Protein AF-A0A2V5PEU0-F1 (afdb_monomer)

Sequence (460 aa):
PSVRALIGGGDAVGANSGTLTINGNLTTGSSTVTYSCFFGTITNTDNLTKDGTSAMALRGQGIFSGFNVTVTAGTLSVGAAAQSLPTATVLSVGTGGLFQLDANSQTVGSLSGSGGINLGGGTLTIDQTAATTFSGVIQNSELAGSSTSSGHGLRGYYYDNEDFTNLKAVRDDATVNFSDLTSASQLPAAVYPNTNQLTIRWLGQVLSTATGTYTFSTRCDDGQRLWVNGTLLVDDWNTHGATTKSGAIALAANTRYDIVMEYFNQTGPCSAQLLWTPPGDSSVIVPSDHLFLPGPGALVKAGAGTLTLTNANTYSGSTTVSGGTLEVQSDGGLGGGNAAVADGATLTLDSGATNGYMSTAADLLLSGTSPLVNLNFTGTENIHGLSYNGGTTYQAAGTYGATGSGATHQDSRFSGTGILNVTAGPSSVALVSSGTPAVYGTTVTFTATVTGAAPTPRAH

Solvent-accessible surface area (backbone atoms only — not comparable to full-atom values): 21640 Å² total; per-residue (Å²): 85,80,44,47,50,51,67,48,65,55,80,46,80,37,60,74,76,27,53,40,33,33,28,13,40,39,77,46,100,82,77,51,58,44,50,11,40,26,47,31,38,39,42,48,20,37,29,42,33,36,32,46,74,37,18,27,39,43,41,24,72,76,21,61,65,39,51,34,40,35,28,52,18,15,34,47,32,34,30,32,33,63,43,29,54,55,53,64,23,34,36,35,25,29,68,59,6,31,45,28,26,52,32,21,39,39,43,22,26,28,57,32,39,39,12,38,35,29,25,40,16,6,35,45,33,33,46,18,69,57,75,36,51,28,54,25,37,46,21,42,49,98,51,88,88,49,80,46,58,70,55,65,4,30,37,33,42,34,17,68,27,58,40,71,43,72,80,49,48,61,47,81,32,50,50,57,72,39,84,44,53,77,37,74,89,70,41,60,72,74,51,49,78,57,82,34,22,28,18,38,41,34,28,25,30,38,52,38,78,55,66,38,55,31,36,40,31,41,37,19,11,18,18,35,36,32,23,50,66,35,42,78,40,34,85,44,87,50,89,48,70,79,42,77,47,62,26,72,49,78,44,57,46,77,36,75,33,44,33,31,40,40,37,32,24,69,62,78,75,31,27,41,32,40,31,32,23,51,64,96,59,66,77,41,66,50,53,31,91,34,23,26,31,39,29,29,17,33,43,33,36,47,18,68,15,36,44,34,32,54,30,47,26,67,20,49,23,40,29,34,30,60,19,24,33,42,33,28,39,15,37,24,34,48,12,49,16,35,41,34,31,26,50,70,7,32,42,34,43,29,72,35,90,71,39,40,36,49,26,61,84,14,34,42,22,28,19,68,91,53,25,37,38,33,27,50,38,82,59,59,27,57,31,20,34,39,18,63,54,60,64,79,50,53,42,70,50,47,37,33,19,11,68,91,50,92,37,82,41,59,37,84,47,28,36,62,72,18,32,41,35,28,70,37,51,51,63,49,73,50,76,45,66,77,68,81,82,90,53,92,89,60,89,75,52,73,50,74,48,80,49,63,82,74,81,79,79,78,84,127

Nearest PDB structures (foldseek):
  6qe7-assembly3_C  TM=9.505E-01  e=9.123E-11  Acetivibrio thermocellus
  6qe7-assembly1_A  TM=9.516E-01  e=1.322E-10  Acetivibrio thermocellus
  6qdi-assembly1_A  TM=9.178E-01  e=3.446E-11  Acetivibrio clariflavus
  6qe7-assembly2_B  TM=9.126E-01  e=1.262E-10  Acetivibrio thermocellus
  5j6y-assembly1_A  TM=7.825E-01  e=9.123E-08  Marinomonas primoryensis

Secondary structure (DSSP, 8-state):
-EES---BSSEEEEEEEEEEEE-SEEE-TTS-EEEEEE-SEEEEEEEEEE-SSSEEEE-SSS-B--SEEEEEEEEEE-TTSTTSS-TT-EEEEEEEEEEE-TT--EEESEEEESSEEE-TT-EEEE--SS-EEE-SEEES-SSTT-----SBSEEEEEESSSSS-SEEEEEEESS-EES-TTSTTTS-GGGPSP-S-EEEEEEEEEE--SSEEEEEEEEEES-EEEEETTEEEEEE-S--SSEEEEEEEEE-TT-EEEEEEEEEE-SS--EEEEEEE-TTS--EEPPGGGEE---S-EEEE-SSSEEEE-S-----S-EEE-SSEEEE-STTTT-SS-EEE-TT-EEEEE--SSS--S-TT--EEE-SS--EEEEESSSEEEES-EESSTTSSBPPSEEEE-TTSS-SEE-TTEEES-EEEE-----EEEEEES----STTPPPPEEEEEE-PPPPPPP-

Foldseek 3Di:
DEDAAAAEEDEDEDDQAEEYEYAQWDQDPVRDIDGHAYAYAYPRYAEYEHHHAFAHEHQHAPRDPHAEYEDQAHEYEYALEAASDPLNHAYEYEQRYEYEHLLYEHHYQAYEYAHEYAQLLYEYEHAHAAEYEHNYAYANDPDPPADQDKDWAWWKFKALAAGPPHTQHIDGDLFQWFQFLCDPVRDDPSCPNRPQKMKMKTWFKFAAAAFFKKKKKKWWQAFKWKRKQSDTFDGGSDHDGGDMGIGIDTDHHGDIIIMMMMDIGRHDTTGIFIWMAHVPGDIDGRGRNRTIYSHQYEYEYAHQYEYEYQEAYAGQAEYEFNHHEYEYQEANSGHNEAYEFEAHGEYEYHNYPVQRNYHLAYEYFADDDAAAYEDADAEEYHHAWYYNHRPPWTAAFFKEADVVEPGPHHDPSHHHHYIYGHHFHTKDWDWDWPDDDPDPPDDIDTDTDIDGDDPDDPDD

Radius of gyration: 23.93 Å; Cα contacts (8 Å, |Δi|>4): 1520; chains: 1; bounding box: 67×51×65 Å

Structure (mmCIF, N/CA/C/O backbone):
data_AF-A0A2V5PEU0-F1
#
_entry.id   AF-A0A2V5PEU0-F1
#
loop_
_atom_site.group_PDB
_atom_site.id
_atom_site.type_symbol
_atom_site.label_atom_id
_atom_site.label_alt_id
_atom_site.label_comp_id
_atom_site.label_asym_id
_atom_site.label_entity_id
_atom_site.label_seq_id
_atom_site.pdbx_PDB_ins_code
_atom_site.Cartn_x
_atom_site.Cartn_y
_atom_site.Cartn_z
_atom_site.occupancy
_atom_site.B_iso_or_equiv
_atom_site.auth_seq_id
_atom_site.auth_comp_id
_atom_site.auth_asym_id
_atom_site.auth_atom_id
_atom_site.pdbx_PDB_model_num
ATOM 1 N N . PRO A 1 1 ? 26.902 -13.155 7.469 1.00 77.44 1 PRO A N 1
ATOM 2 C CA . PRO A 1 1 ? 27.877 -12.399 6.642 1.00 77.44 1 PRO A CA 1
ATOM 3 C C . PRO A 1 1 ? 27.308 -11.012 6.370 1.00 77.44 1 PRO A C 1
ATOM 5 O O . PRO A 1 1 ? 26.092 -10.897 6.274 1.00 77.44 1 PRO A O 1
ATOM 8 N N . SER A 1 2 ? 28.158 -9.991 6.267 1.00 84.88 2 SER A N 1
ATOM 9 C CA . SER A 1 2 ? 27.737 -8.653 5.840 1.00 84.88 2 SER A CA 1
ATOM 10 C C . SER A 1 2 ? 28.215 -8.421 4.411 1.00 84.88 2 SER A C 1
ATOM 12 O O . SER A 1 2 ? 29.389 -8.643 4.107 1.00 84.88 2 SER A O 1
ATOM 14 N N . VAL A 1 3 ? 27.299 -8.027 3.532 1.00 86.25 3 VAL A N 1
ATOM 15 C CA . VAL A 1 3 ? 27.581 -7.664 2.142 1.00 86.25 3 VAL A CA 1
ATOM 16 C C . VAL A 1 3 ? 27.045 -6.264 1.860 1.00 86.25 3 VAL A C 1
ATOM 18 O O . VAL A 1 3 ? 26.092 -5.801 2.483 1.00 86.25 3 VAL A O 1
ATOM 21 N N . ARG A 1 4 ? 27.667 -5.568 0.907 1.00 86.62 4 ARG A N 1
ATOM 22 C CA . ARG A 1 4 ? 27.263 -4.202 0.541 1.00 86.62 4 ARG A CA 1
ATOM 23 C C . ARG A 1 4 ? 25.919 -4.193 -0.192 1.00 86.62 4 ARG A C 1
ATOM 25 O O . ARG A 1 4 ? 24.994 -3.500 0.217 1.00 86.62 4 ARG A O 1
ATOM 32 N N . ALA A 1 5 ? 25.796 -5.034 -1.214 1.00 87.56 5 ALA A N 1
ATOM 33 C CA . ALA A 1 5 ? 24.597 -5.150 -2.029 1.00 87.56 5 ALA A CA 1
ATOM 34 C C . ALA A 1 5 ? 24.397 -6.580 -2.532 1.00 87.56 5 ALA A C 1
ATOM 36 O O . ALA A 1 5 ? 25.345 -7.363 -2.621 1.00 87.56 5 ALA A O 1
ATOM 37 N N . LEU A 1 6 ? 23.158 -6.861 -2.917 1.00 86.19 6 LEU A N 1
ATOM 38 C CA . LEU A 1 6 ? 22.741 -8.031 -3.671 1.00 86.19 6 LEU A CA 1
ATOM 39 C C . LEU A 1 6 ? 22.045 -7.545 -4.952 1.00 86.19 6 LEU A C 1
ATOM 41 O O . LEU A 1 6 ? 21.088 -6.770 -4.885 1.00 86.19 6 LEU A O 1
ATOM 45 N N . ILE A 1 7 ? 22.582 -7.913 -6.115 1.00 86.19 7 ILE A N 1
ATOM 46 C CA . ILE A 1 7 ? 22.199 -7.340 -7.413 1.00 86.19 7 ILE A CA 1
ATOM 47 C C . ILE A 1 7 ? 21.963 -8.478 -8.404 1.00 86.19 7 ILE A C 1
ATOM 49 O O . ILE A 1 7 ? 22.790 -9.382 -8.506 1.00 86.19 7 ILE A O 1
ATOM 53 N N . GLY A 1 8 ? 20.871 -8.396 -9.160 1.00 85.69 8 GLY A N 1
ATOM 54 C CA . GLY A 1 8 ? 20.573 -9.322 -10.247 1.00 85.69 8 GLY A CA 1
ATOM 55 C C . GLY A 1 8 ? 19.799 -10.568 -9.805 1.00 85.69 8 GLY A C 1
ATOM 56 O O . GLY A 1 8 ? 19.085 -10.560 -8.799 1.00 85.69 8 GLY A O 1
ATOM 57 N N . GLY A 1 9 ? 19.934 -11.638 -10.591 1.00 81.88 9 GLY A N 1
ATOM 58 C CA . GLY A 1 9 ? 19.327 -12.948 -10.337 1.00 81.88 9 GLY A CA 1
ATOM 59 C C . GLY A 1 9 ? 20.319 -13.989 -9.799 1.00 81.88 9 GLY A C 1
ATOM 60 O O . GLY A 1 9 ? 21.446 -13.661 -9.433 1.00 81.88 9 GLY A O 1
ATOM 61 N N . GLY A 1 10 ? 19.906 -15.261 -9.802 1.00 78.94 10 GLY A N 1
ATOM 62 C CA . GLY A 1 10 ? 20.721 -16.410 -9.376 1.00 78.94 10 GLY A CA 1
ATOM 63 C C . GLY A 1 10 ? 20.542 -16.807 -7.905 1.00 78.94 10 GLY A C 1
ATOM 64 O O . GLY A 1 10 ? 19.700 -16.253 -7.205 1.00 78.94 10 GLY A O 1
ATOM 65 N N . ASP A 1 11 ? 21.329 -17.778 -7.440 1.00 70.69 11 ASP A N 1
ATOM 66 C CA . ASP A 1 11 ? 21.304 -18.237 -6.048 1.00 70.69 11 ASP A CA 1
ATOM 67 C C . ASP A 1 11 ? 22.298 -17.449 -5.187 1.00 70.69 11 ASP A C 1
ATOM 69 O O . ASP A 1 11 ? 23.512 -17.481 -5.405 1.00 70.69 11 ASP A O 1
ATOM 73 N N . ALA A 1 12 ? 21.796 -16.792 -4.149 1.00 64.1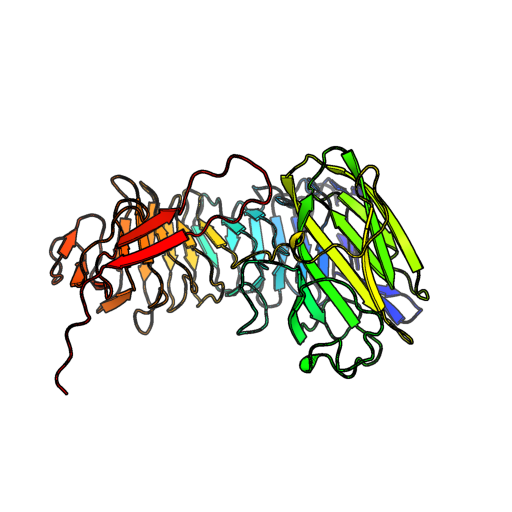2 12 ALA A N 1
ATOM 74 C CA . ALA A 1 12 ? 22.593 -16.269 -3.055 1.00 64.12 12 ALA A CA 1
ATOM 75 C C . ALA A 1 12 ? 22.567 -17.283 -1.903 1.00 64.12 12 ALA A C 1
ATOM 77 O O . ALA A 1 12 ? 21.547 -17.476 -1.240 1.00 64.12 12 ALA A O 1
ATOM 78 N N . VAL A 1 13 ? 23.693 -17.959 -1.664 1.00 59.38 13 VAL A N 1
ATOM 79 C CA . VAL A 1 13 ? 23.794 -18.927 -0.565 1.00 59.38 13 VAL A CA 1
ATOM 80 C C . VAL A 1 13 ? 24.060 -18.192 0.747 1.00 59.38 13 VAL A C 1
ATOM 82 O O . VAL A 1 13 ? 25.076 -17.516 0.917 1.00 59.38 13 VAL A O 1
ATOM 85 N N . GLY A 1 14 ? 23.126 -18.345 1.679 1.00 57.28 14 GLY A N 1
ATOM 86 C CA . GLY A 1 14 ? 23.221 -17.912 3.064 1.00 57.28 14 GLY A CA 1
ATOM 87 C C . GLY A 1 14 ? 24.311 -18.600 3.874 1.00 57.28 14 GLY A C 1
ATOM 88 O O . GLY A 1 14 ? 24.891 -19.608 3.478 1.00 57.28 14 GLY A O 1
ATOM 89 N N . ALA A 1 15 ? 24.571 -18.075 5.070 1.00 54.34 15 ALA A N 1
ATOM 90 C CA . ALA A 1 15 ? 25.604 -18.587 5.970 1.00 54.34 15 ALA A CA 1
ATOM 91 C C . ALA A 1 15 ? 25.146 -19.748 6.861 1.00 54.34 15 ALA A C 1
ATOM 93 O O . ALA A 1 15 ? 25.373 -19.699 8.065 1.00 54.34 15 ALA A O 1
ATOM 94 N N . ASN A 1 16 ? 24.534 -20.776 6.269 1.00 58.03 16 ASN A N 1
ATOM 95 C CA . ASN A 1 16 ? 24.264 -22.068 6.905 1.00 58.03 16 ASN A CA 1
ATOM 96 C C . ASN A 1 16 ? 23.699 -21.933 8.343 1.00 58.03 16 ASN A C 1
ATOM 98 O O . ASN A 1 16 ? 24.387 -22.245 9.314 1.00 58.03 16 ASN A O 1
ATOM 102 N N . SER A 1 17 ? 22.447 -21.468 8.470 1.00 63.28 17 SER A N 1
ATOM 103 C CA . SER A 1 17 ? 21.747 -21.171 9.748 1.00 63.28 17 SER A CA 1
ATOM 104 C C . SER A 1 17 ? 22.180 -19.865 10.449 1.00 63.28 17 SER A C 1
ATOM 106 O O . SER A 1 17 ? 22.308 -19.789 11.671 1.00 63.28 17 SER A O 1
ATOM 108 N N . GLY A 1 18 ? 22.480 -18.819 9.668 1.00 75.69 18 GLY A N 1
ATOM 109 C CA . GLY A 1 18 ? 22.967 -17.531 10.178 1.00 75.69 18 GLY A CA 1
ATOM 110 C C . GLY A 1 18 ? 22.256 -16.314 9.586 1.00 75.69 18 GLY A C 1
ATOM 111 O O . GLY A 1 18 ? 21.389 -16.431 8.720 1.00 75.69 18 GLY A O 1
ATOM 112 N N . THR A 1 19 ? 22.652 -15.124 10.045 1.00 85.19 19 THR A N 1
ATOM 113 C CA . THR A 1 19 ? 22.136 -13.838 9.548 1.00 85.19 19 THR A CA 1
ATOM 114 C C . THR A 1 19 ? 22.912 -13.357 8.320 1.00 85.19 19 THR A C 1
ATOM 116 O O . THR A 1 19 ? 24.142 -13.208 8.362 1.00 85.19 19 THR A O 1
ATOM 119 N N . LEU A 1 20 ? 22.198 -13.075 7.229 1.00 86.38 20 LEU A N 1
ATOM 120 C CA . LEU A 1 20 ? 22.702 -12.320 6.084 1.00 86.38 20 LEU A CA 1
ATOM 121 C C . LEU A 1 20 ? 22.363 -10.841 6.285 1.00 86.38 20 LEU A C 1
ATOM 123 O O . LEU A 1 20 ? 21.195 -10.467 6.305 1.00 86.38 20 LEU A O 1
ATOM 127 N N . THR A 1 21 ? 23.387 -10.006 6.416 1.00 88.75 21 THR A N 1
ATOM 128 C CA . THR A 1 21 ? 23.243 -8.558 6.558 1.00 88.75 21 THR A CA 1
ATOM 129 C C . THR A 1 21 ? 23.595 -7.871 5.242 1.00 88.75 21 THR A C 1
ATOM 131 O O . THR A 1 21 ? 24.645 -8.159 4.666 1.00 88.75 21 THR A O 1
ATOM 134 N N . ILE A 1 22 ? 22.737 -6.968 4.772 1.00 88.94 22 ILE A N 1
ATOM 135 C CA . ILE A 1 22 ? 22.880 -6.254 3.499 1.00 88.94 22 ILE A CA 1
ATOM 136 C C . ILE A 1 22 ? 22.691 -4.756 3.736 1.00 88.94 22 ILE A C 1
ATOM 138 O O . ILE A 1 22 ? 21.686 -4.360 4.321 1.00 88.94 22 ILE A O 1
ATOM 142 N N . ASN A 1 23 ? 23.615 -3.935 3.231 1.00 85.69 23 ASN A N 1
ATOM 143 C CA . ASN A 1 23 ? 23.556 -2.474 3.379 1.00 85.69 23 ASN A CA 1
ATOM 144 C C . ASN A 1 23 ? 22.599 -1.787 2.394 1.00 85.69 23 ASN A C 1
ATOM 146 O O . ASN A 1 23 ? 21.933 -0.802 2.710 1.00 85.69 23 ASN A O 1
ATOM 150 N N . GLY A 1 24 ? 22.485 -2.344 1.191 1.00 79.44 24 GLY A N 1
ATOM 151 C CA . GLY A 1 24 ? 21.520 -1.920 0.179 1.00 79.44 24 GLY A CA 1
ATOM 152 C C . GLY A 1 24 ? 22.119 -1.152 -0.993 1.00 79.44 24 GLY A C 1
ATOM 153 O O . GLY A 1 24 ? 21.422 -0.945 -1.980 1.00 79.44 24 GLY A O 1
ATOM 154 N N . ASN A 1 25 ? 23.403 -0.797 -0.969 1.00 80.12 25 ASN A N 1
ATOM 155 C CA . ASN A 1 25 ? 24.055 -0.224 -2.141 1.00 80.12 25 ASN A CA 1
ATOM 156 C C . ASN A 1 25 ? 25.502 -0.684 -2.318 1.00 80.12 25 ASN A C 1
ATOM 158 O O . ASN A 1 25 ? 26.179 -1.142 -1.395 1.00 80.12 25 ASN A O 1
ATOM 162 N N . LEU A 1 26 ? 25.974 -0.575 -3.556 1.00 77.69 26 LEU A N 1
ATOM 163 C CA . LEU A 1 26 ? 27.372 -0.767 -3.905 1.00 77.69 26 LEU A CA 1
ATOM 164 C C . LEU A 1 26 ? 27.882 0.500 -4.588 1.00 77.69 26 LEU A C 1
ATOM 166 O O . LEU A 1 26 ? 27.474 0.812 -5.702 1.00 77.69 26 LEU A O 1
ATOM 170 N N . THR A 1 27 ? 28.794 1.213 -3.928 1.00 68.31 27 THR A N 1
ATOM 171 C CA . THR A 1 27 ? 29.589 2.260 -4.578 1.00 68.31 27 THR A CA 1
ATOM 172 C C . THR A 1 27 ? 30.722 1.590 -5.345 1.00 68.31 27 THR A C 1
ATOM 174 O O . THR A 1 27 ? 31.602 0.969 -4.741 1.00 68.31 27 THR A O 1
ATOM 177 N N . THR A 1 28 ? 30.708 1.691 -6.670 1.00 61.09 28 THR A N 1
ATOM 178 C CA . THR A 1 28 ? 31.827 1.243 -7.507 1.00 61.09 28 THR A CA 1
ATOM 179 C C . THR A 1 28 ? 32.819 2.394 -7.718 1.00 61.09 28 THR A C 1
ATOM 181 O O . THR A 1 28 ? 32.501 3.562 -7.499 1.00 61.09 28 THR A O 1
ATOM 184 N N . GLY A 1 29 ? 34.049 2.083 -8.143 1.00 45.94 29 GLY A N 1
ATOM 185 C CA . GLY A 1 29 ? 35.115 3.077 -8.352 1.00 45.94 29 GLY A CA 1
ATOM 186 C C . GLY A 1 29 ? 34.827 4.160 -9.409 1.00 45.94 29 GLY A C 1
ATOM 187 O O . GLY A 1 29 ? 35.654 5.048 -9.583 1.00 45.94 29 GLY A O 1
ATOM 188 N N . SER A 1 30 ? 33.680 4.101 -10.097 1.00 54.69 30 SER A N 1
ATOM 189 C CA . SER A 1 30 ? 33.176 5.099 -11.053 1.00 54.69 30 SER A CA 1
ATOM 190 C C . SER A 1 30 ? 32.170 6.098 -10.455 1.00 54.69 30 SER A C 1
ATOM 192 O O . SER A 1 30 ? 31.533 6.822 -11.210 1.00 54.69 30 SER A O 1
ATOM 194 N N . SER A 1 31 ? 31.996 6.147 -9.126 1.00 52.31 31 SER A N 1
ATOM 195 C CA . SER A 1 31 ? 31.018 7.008 -8.420 1.00 52.31 31 SER A CA 1
ATOM 196 C C . SER A 1 31 ? 29.537 6.716 -8.710 1.00 52.31 31 SER A C 1
ATOM 198 O O . SER A 1 31 ? 28.666 7.382 -8.160 1.00 52.31 31 SER A O 1
ATOM 200 N N . THR A 1 32 ? 29.234 5.688 -9.503 1.00 57.56 32 THR A N 1
ATOM 201 C CA . THR A 1 32 ? 27.887 5.125 -9.664 1.00 57.56 32 THR A CA 1
ATOM 202 C C . THR A 1 32 ? 27.481 4.380 -8.393 1.00 57.56 32 THR A C 1
ATOM 204 O O . THR A 1 32 ? 28.189 3.466 -7.951 1.00 57.56 32 THR A O 1
ATOM 207 N N . VAL A 1 33 ? 26.339 4.748 -7.813 1.00 64.38 33 VAL A N 1
ATOM 208 C CA . VAL A 1 33 ? 25.709 3.997 -6.721 1.00 64.38 33 VAL A CA 1
ATOM 209 C C . VAL A 1 33 ? 24.768 2.979 -7.346 1.00 64.38 33 VAL A C 1
ATOM 211 O O . VAL A 1 33 ? 23.725 3.332 -7.884 1.00 64.38 33 VAL A O 1
ATOM 214 N N . THR A 1 34 ? 25.121 1.695 -7.291 1.00 70.88 34 THR A N 1
ATOM 215 C CA . THR A 1 34 ? 24.198 0.653 -7.745 1.00 70.88 34 THR A CA 1
ATOM 216 C C . THR A 1 34 ? 23.218 0.322 -6.628 1.00 70.88 34 THR A C 1
ATOM 218 O O . THR A 1 34 ? 23.601 -0.240 -5.597 1.00 70.88 34 THR A O 1
ATOM 221 N N . TYR A 1 35 ? 21.949 0.658 -6.861 1.00 84.81 35 TYR A N 1
ATOM 222 C CA . TYR A 1 35 ? 20.814 0.209 -6.061 1.00 84.81 35 TYR A CA 1
ATOM 223 C C . TYR A 1 35 ? 20.782 -1.323 -5.979 1.00 84.81 35 TYR A C 1
ATOM 225 O O . TYR A 1 35 ? 20.785 -2.013 -7.006 1.00 84.81 35 TYR A O 1
ATOM 233 N N . SER A 1 36 ? 20.755 -1.870 -4.761 1.00 88.50 36 SER A N 1
ATOM 234 C CA . SER A 1 36 ? 20.625 -3.312 -4.549 1.00 88.50 36 SER A CA 1
ATOM 235 C C . SER A 1 36 ? 19.226 -3.753 -4.963 1.00 88.50 36 SER A C 1
ATOM 237 O O . SER A 1 36 ? 18.265 -3.506 -4.247 1.00 88.50 36 SER A O 1
ATOM 239 N N . CYS A 1 37 ? 19.114 -4.427 -6.102 1.00 90.44 37 CYS A N 1
ATOM 240 C CA . CYS A 1 37 ? 17.868 -5.012 -6.580 1.00 90.44 37 CYS A CA 1
ATOM 241 C C . CYS A 1 37 ? 18.104 -6.482 -6.893 1.00 90.44 37 CYS A C 1
ATOM 243 O O . CYS A 1 37 ? 18.824 -6.809 -7.840 1.00 90.44 37 CYS A O 1
ATOM 245 N N . PHE A 1 38 ? 17.530 -7.354 -6.068 1.00 88.94 38 PHE A N 1
ATOM 246 C CA . PHE A 1 38 ? 17.708 -8.792 -6.179 1.00 88.94 38 PHE A CA 1
ATOM 247 C C . PHE A 1 38 ? 16.401 -9.488 -6.546 1.00 88.94 38 PHE A C 1
ATOM 249 O O . PHE A 1 38 ? 15.369 -9.304 -5.899 1.00 88.94 38 PHE A O 1
ATOM 256 N N . PHE A 1 39 ? 16.460 -10.321 -7.575 1.00 87.31 39 PHE A N 1
ATOM 257 C CA . PHE A 1 39 ? 15.341 -11.111 -8.092 1.00 87.31 39 PHE A CA 1
ATOM 258 C C . PHE A 1 39 ? 15.704 -12.595 -8.254 1.00 87.31 39 PHE A C 1
ATOM 260 O O . PHE A 1 39 ? 15.039 -13.325 -8.984 1.00 87.31 39 PHE A O 1
ATOM 267 N N . GLY A 1 40 ? 16.772 -13.033 -7.585 1.00 81.75 40 GLY A N 1
ATOM 268 C CA . GLY A 1 40 ? 17.152 -14.436 -7.455 1.00 81.75 40 GLY A CA 1
ATOM 269 C C . GLY A 1 40 ? 16.600 -15.083 -6.182 1.00 81.75 40 GLY A C 1
ATOM 270 O O . GLY A 1 40 ? 15.665 -14.573 -5.580 1.00 81.75 40 GLY A O 1
ATOM 271 N N . THR A 1 41 ? 17.208 -16.176 -5.736 1.00 78.38 41 THR A N 1
ATOM 272 C CA . THR A 1 41 ? 16.819 -17.002 -4.575 1.00 78.38 41 THR A CA 1
ATOM 273 C C . THR A 1 41 ? 17.842 -16.880 -3.436 1.00 78.38 41 THR A C 1
ATOM 275 O O . THR A 1 41 ? 19.044 -16.936 -3.676 1.00 78.38 41 THR A O 1
ATOM 278 N N . ILE A 1 42 ? 17.400 -16.720 -2.181 1.00 77.12 42 ILE A N 1
ATOM 279 C CA . ILE A 1 42 ? 18.235 -16.703 -0.960 1.00 77.12 42 ILE A CA 1
ATOM 280 C C . ILE A 1 42 ? 17.959 -17.972 -0.141 1.00 77.12 42 ILE A C 1
ATOM 282 O O . ILE A 1 42 ? 17.009 -18.074 0.635 1.00 77.12 42 ILE A O 1
ATOM 286 N N . THR A 1 43 ? 18.838 -18.957 -0.261 1.00 72.94 43 THR A N 1
ATOM 287 C CA . THR A 1 43 ? 18.719 -20.216 0.492 1.00 72.94 43 THR A CA 1
ATOM 288 C C . THR A 1 43 ? 19.609 -20.209 1.737 1.00 72.94 43 THR A C 1
ATOM 290 O O . THR A 1 43 ? 20.527 -19.397 1.856 1.00 72.94 43 THR A O 1
ATOM 293 N N . ASN A 1 44 ? 19.366 -21.122 2.684 1.00 65.69 44 ASN A N 1
ATOM 294 C CA . ASN A 1 44 ? 20.234 -21.394 3.844 1.00 65.69 44 ASN A CA 1
ATOM 295 C C . ASN A 1 44 ? 20.518 -20.180 4.758 1.00 65.69 44 ASN A C 1
ATOM 297 O O . ASN A 1 44 ? 21.602 -20.062 5.337 1.00 65.69 44 ASN A O 1
ATOM 301 N N . THR A 1 45 ? 19.555 -19.267 4.881 1.00 65.50 45 THR A N 1
ATOM 302 C CA . THR A 1 45 ? 19.611 -18.094 5.767 1.00 65.50 45 THR A CA 1
ATOM 303 C C . THR A 1 45 ? 18.416 -18.132 6.702 1.00 65.50 45 THR A C 1
ATOM 305 O O . THR A 1 45 ? 17.304 -18.240 6.204 1.00 65.50 45 THR A O 1
ATOM 308 N N . ASP A 1 46 ? 18.626 -17.965 8.009 1.00 74.88 46 ASP A N 1
ATOM 309 C CA . ASP A 1 46 ? 17.521 -17.891 8.979 1.00 74.88 46 ASP A CA 1
ATOM 310 C C . ASP A 1 46 ? 17.003 -16.459 9.139 1.00 74.88 46 ASP A C 1
ATOM 312 O O . ASP A 1 46 ? 15.817 -16.239 9.385 1.00 74.88 46 ASP A O 1
ATOM 316 N N . ASN A 1 47 ? 17.902 -15.480 8.978 1.00 85.19 47 ASN A N 1
ATOM 317 C CA . ASN A 1 47 ? 17.612 -14.068 9.189 1.00 85.19 47 ASN A CA 1
ATOM 318 C C . ASN A 1 47 ? 18.174 -13.208 8.055 1.00 85.19 47 ASN A C 1
ATOM 320 O O . ASN A 1 47 ? 19.367 -13.282 7.747 1.00 85.19 47 ASN A O 1
ATOM 324 N N . LEU A 1 48 ? 17.348 -12.325 7.507 1.00 88.75 48 LEU A N 1
ATOM 325 C CA . LEU A 1 48 ? 17.798 -11.221 6.670 1.00 88.75 48 LEU A CA 1
ATOM 326 C C . LEU A 1 48 ? 17.822 -9.940 7.504 1.00 88.75 48 LEU A C 1
ATOM 328 O O . LEU A 1 48 ? 16.806 -9.560 8.080 1.00 88.75 48 LEU A O 1
ATOM 332 N N . THR A 1 49 ? 18.947 -9.234 7.505 1.00 91.38 49 THR A N 1
ATOM 333 C CA . THR A 1 49 ? 19.039 -7.883 8.062 1.00 91.38 49 THR A CA 1
ATOM 334 C C . THR A 1 49 ? 19.340 -6.889 6.950 1.00 91.38 49 THR A C 1
ATOM 336 O O . THR A 1 49 ? 20.412 -6.934 6.353 1.00 91.38 49 THR A O 1
ATOM 339 N N . LYS A 1 50 ? 18.426 -5.952 6.703 1.00 92.88 50 LYS A N 1
ATOM 340 C CA . LYS A 1 50 ? 18.696 -4.736 5.936 1.00 92.88 50 LYS A CA 1
ATOM 341 C C . LYS A 1 50 ? 19.262 -3.681 6.892 1.00 92.88 50 LYS A C 1
ATOM 343 O O . LYS A 1 50 ? 18.538 -3.153 7.737 1.00 92.88 50 LYS A O 1
ATOM 348 N N . ASP A 1 51 ? 20.560 -3.409 6.788 1.00 89.88 51 ASP A N 1
ATOM 349 C CA . ASP A 1 51 ? 21.238 -2.304 7.479 1.00 89.88 51 ASP A CA 1
ATOM 350 C C . ASP A 1 51 ? 21.574 -1.174 6.496 1.00 89.88 51 ASP A C 1
ATOM 352 O O . ASP A 1 51 ? 21.211 -1.258 5.329 1.00 89.88 51 ASP A O 1
ATOM 356 N N . GLY A 1 52 ? 22.206 -0.091 6.954 1.00 90.00 52 GLY A N 1
ATOM 357 C CA . GLY A 1 52 ? 22.567 1.040 6.088 1.00 90.00 52 GLY A CA 1
ATOM 358 C C . GLY A 1 52 ? 21.389 1.909 5.643 1.00 90.00 52 GLY A C 1
ATOM 359 O O . GLY A 1 52 ? 20.236 1.499 5.671 1.00 90.00 52 GLY A O 1
ATOM 360 N N . THR A 1 53 ? 21.666 3.145 5.237 1.00 91.19 53 THR A N 1
ATOM 361 C CA . THR A 1 53 ? 20.624 4.143 4.931 1.00 91.19 53 THR A CA 1
ATOM 362 C C . THR A 1 53 ? 20.056 4.042 3.516 1.00 91.19 53 THR A C 1
ATOM 364 O O . THR A 1 53 ? 19.056 4.687 3.224 1.00 91.19 53 THR A O 1
ATOM 367 N N . SER A 1 54 ? 20.666 3.247 2.635 1.00 90.38 54 SER A N 1
ATOM 368 C CA . SER A 1 54 ? 20.230 3.112 1.240 1.00 90.38 54 SER A CA 1
ATOM 369 C C . SER A 1 54 ? 18.967 2.273 1.088 1.00 90.38 54 SER A C 1
ATOM 371 O O . SER A 1 54 ? 18.600 1.507 1.982 1.00 90.38 54 SER A O 1
ATOM 373 N N . ALA A 1 55 ? 18.302 2.387 -0.058 1.00 92.00 55 ALA A N 1
ATOM 374 C CA . ALA A 1 55 ? 17.201 1.502 -0.407 1.00 92.00 55 ALA A CA 1
ATOM 375 C C . ALA A 1 55 ? 17.718 0.167 -0.976 1.00 92.00 55 ALA A C 1
ATOM 377 O O . ALA A 1 55 ? 18.772 0.104 -1.600 1.00 92.00 55 ALA A O 1
ATOM 378 N N . MET A 1 56 ? 16.944 -0.901 -0.792 1.00 92.44 56 MET A N 1
ATOM 379 C CA . MET A 1 56 ? 17.142 -2.226 -1.379 1.00 92.44 56 MET A CA 1
ATOM 380 C C . MET A 1 56 ? 15.800 -2.778 -1.869 1.00 92.44 56 MET A C 1
ATOM 382 O O . MET A 1 56 ? 14.781 -2.609 -1.203 1.00 92.44 56 MET A O 1
ATOM 386 N N . ALA A 1 57 ? 15.813 -3.473 -3.000 1.00 92.56 57 ALA A N 1
ATOM 387 C CA . ALA A 1 57 ? 14.703 -4.219 -3.572 1.00 92.56 57 ALA A CA 1
ATOM 388 C C . ALA A 1 57 ? 14.917 -5.727 -3.448 1.00 92.56 57 ALA A C 1
ATOM 390 O O . ALA A 1 57 ? 15.969 -6.256 -3.817 1.00 92.56 57 ALA A O 1
ATOM 391 N N . LEU A 1 58 ? 13.857 -6.420 -3.049 1.00 90.00 58 LEU A N 1
ATOM 392 C CA . LEU A 1 58 ? 13.662 -7.848 -3.269 1.00 90.00 58 LEU A CA 1
ATOM 393 C C . LEU A 1 58 ? 12.472 -8.008 -4.217 1.00 90.00 58 LEU A C 1
ATOM 395 O O . LEU A 1 58 ? 11.409 -7.431 -3.985 1.00 90.00 58 LEU A O 1
ATOM 399 N N . ARG A 1 59 ? 12.665 -8.710 -5.331 1.00 88.38 59 ARG A N 1
ATOM 400 C CA . ARG A 1 59 ? 11.710 -8.712 -6.456 1.00 88.38 59 ARG A CA 1
ATOM 401 C C . ARG A 1 59 ? 11.350 -10.099 -6.978 1.00 88.38 59 ARG A C 1
ATOM 403 O O . ARG A 1 59 ? 10.405 -10.217 -7.744 1.00 88.38 59 ARG A O 1
ATOM 410 N N . GLY A 1 60 ? 12.092 -11.138 -6.612 1.00 76.94 60 GLY A N 1
ATOM 411 C CA . GLY A 1 60 ? 11.730 -12.516 -6.959 1.00 76.94 60 GLY A CA 1
ATOM 412 C C . GLY A 1 60 ? 10.741 -13.105 -5.951 1.00 76.94 60 GLY A C 1
ATOM 413 O O . GLY A 1 60 ? 10.603 -12.614 -4.831 1.00 76.94 60 GLY A O 1
ATOM 414 N N . GLN A 1 61 ? 10.051 -14.167 -6.359 1.00 68.19 61 GLN A N 1
ATOM 415 C CA . GLN A 1 61 ? 9.105 -14.898 -5.516 1.00 68.19 61 GLN A CA 1
ATOM 416 C C . GLN A 1 61 ? 9.790 -16.076 -4.812 1.00 68.19 61 GLN A C 1
ATOM 418 O O . GLN A 1 61 ? 10.657 -16.725 -5.395 1.00 68.19 61 GLN A O 1
ATOM 423 N N . GLY A 1 62 ? 9.394 -16.378 -3.570 1.00 59.75 62 GLY A N 1
ATOM 424 C CA . GLY A 1 62 ? 9.882 -17.565 -2.850 1.00 59.75 62 GLY A CA 1
ATOM 425 C C . GLY A 1 62 ? 11.360 -17.502 -2.453 1.00 59.75 62 GLY A C 1
ATOM 426 O O . GLY A 1 62 ? 12.007 -18.535 -2.302 1.00 59.75 62 GLY A O 1
ATOM 427 N N . ILE A 1 63 ? 11.899 -16.289 -2.296 1.00 61.03 63 ILE A N 1
ATOM 428 C CA . ILE A 1 63 ? 13.336 -16.045 -2.143 1.00 61.03 63 ILE A CA 1
ATOM 429 C C . ILE A 1 63 ? 13.888 -16.579 -0.823 1.00 61.03 63 ILE A C 1
ATOM 431 O O . ILE A 1 63 ? 15.078 -16.822 -0.766 1.00 61.03 63 ILE A O 1
ATOM 435 N N . PHE A 1 64 ? 13.090 -16.782 0.226 1.00 65.75 64 PHE A N 1
ATOM 436 C CA . PHE A 1 64 ? 13.625 -16.982 1.577 1.00 65.75 64 PHE A CA 1
ATOM 437 C C . PHE A 1 64 ? 13.337 -18.364 2.155 1.00 65.75 64 PHE A C 1
ATOM 439 O O . PHE A 1 64 ? 12.193 -18.808 2.187 1.00 65.75 64 PHE A O 1
ATOM 446 N N . SER A 1 65 ? 14.372 -18.980 2.732 1.00 54.62 65 SER A N 1
ATOM 447 C CA . SER A 1 65 ? 14.255 -20.125 3.644 1.00 54.62 65 SER A CA 1
ATOM 448 C C . SER A 1 65 ? 14.493 -19.742 5.120 1.00 54.62 65 SER A C 1
ATOM 450 O O . SER A 1 65 ? 15.012 -20.564 5.870 1.00 54.62 65 SER A O 1
ATOM 452 N N . GLY A 1 66 ? 14.161 -18.505 5.523 1.00 58.34 66 GLY A N 1
ATOM 453 C CA . GLY A 1 66 ? 14.454 -17.938 6.849 1.00 58.34 66 GLY A CA 1
ATOM 454 C C . GLY A 1 66 ? 13.281 -17.189 7.473 1.00 58.34 66 GLY A C 1
ATOM 455 O O . GLY A 1 66 ? 12.508 -16.541 6.767 1.00 58.34 66 GLY A O 1
ATOM 456 N N . PHE A 1 67 ? 13.146 -17.287 8.796 1.00 74.44 67 PHE A N 1
ATOM 457 C CA . PHE A 1 67 ? 11.960 -16.855 9.537 1.00 74.44 67 PHE A CA 1
ATOM 458 C C . PHE A 1 67 ? 11.961 -15.379 9.947 1.00 74.44 67 PHE A C 1
ATOM 460 O O . PHE A 1 67 ? 10.893 -14.881 10.287 1.00 74.44 67 PHE A O 1
ATOM 467 N N . ASN A 1 68 ? 13.079 -14.644 9.863 1.00 88.00 68 ASN A N 1
ATOM 468 C CA . ASN A 1 68 ? 13.131 -13.262 10.361 1.00 88.00 68 ASN A CA 1
ATOM 469 C C . ASN A 1 68 ? 13.676 -12.263 9.329 1.00 88.00 68 ASN A C 1
ATOM 471 O O . ASN A 1 68 ? 14.735 -12.472 8.734 1.00 88.00 68 ASN A O 1
ATOM 475 N N . VAL A 1 69 ? 12.994 -11.127 9.178 1.00 93.06 69 VAL A N 1
ATOM 476 C CA . VAL A 1 69 ? 13.460 -9.971 8.401 1.00 93.06 69 VAL A CA 1
ATOM 477 C C . VAL A 1 69 ? 13.560 -8.771 9.335 1.00 93.06 69 VAL A C 1
ATOM 479 O O . VAL A 1 69 ? 12.566 -8.333 9.910 1.00 93.06 69 VAL A O 1
ATOM 482 N N . THR A 1 70 ? 14.767 -8.234 9.490 1.00 95.56 70 THR A N 1
ATOM 483 C CA . THR A 1 70 ? 15.032 -7.020 10.270 1.00 95.56 70 THR A CA 1
ATOM 484 C C . THR A 1 70 ? 15.425 -5.883 9.339 1.00 95.56 70 THR A C 1
ATOM 486 O O . THR A 1 70 ? 16.415 -5.993 8.621 1.00 95.56 70 THR A O 1
ATOM 489 N N . VAL A 1 71 ? 14.699 -4.771 9.369 1.00 97.38 71 VAL A N 1
ATOM 490 C CA . VAL A 1 71 ? 15.076 -3.533 8.676 1.00 97.38 71 VAL A CA 1
ATOM 491 C C . VAL A 1 71 ? 15.560 -2.540 9.723 1.00 97.38 71 VAL A C 1
ATOM 493 O O . VAL A 1 71 ? 14.766 -1.882 10.387 1.00 97.38 71 VAL A O 1
ATOM 496 N N . THR A 1 72 ? 16.872 -2.453 9.913 1.00 96.62 72 THR A N 1
ATOM 497 C CA . THR A 1 72 ? 17.478 -1.566 10.918 1.00 96.62 72 THR A CA 1
ATOM 498 C C . THR A 1 72 ? 17.554 -0.125 10.419 1.00 96.62 72 THR A C 1
ATOM 500 O O . THR A 1 72 ? 17.370 0.808 11.202 1.00 96.62 72 THR A O 1
ATOM 503 N N . ALA A 1 73 ? 17.844 0.057 9.127 1.00 94.31 73 ALA A N 1
ATOM 504 C CA . ALA A 1 73 ? 17.957 1.359 8.482 1.00 94.31 73 ALA A CA 1
ATOM 505 C C . ALA A 1 73 ? 17.652 1.289 6.973 1.00 94.31 73 ALA A C 1
ATOM 507 O O . ALA A 1 73 ? 17.752 0.222 6.351 1.00 94.31 73 ALA A O 1
ATOM 508 N N . GLY A 1 74 ? 17.318 2.445 6.392 1.00 94.44 74 GLY A N 1
ATOM 509 C CA . GLY A 1 74 ? 17.032 2.589 4.966 1.00 94.44 74 GLY A CA 1
ATOM 510 C C . GLY A 1 74 ? 15.775 1.830 4.550 1.00 94.44 74 GLY A C 1
ATOM 511 O O . GLY A 1 74 ? 14.989 1.396 5.391 1.00 94.44 74 GLY A O 1
ATOM 512 N N . THR A 1 75 ? 15.593 1.642 3.248 1.00 95.38 75 THR A N 1
ATOM 513 C CA . THR A 1 75 ? 14.369 1.028 2.715 1.00 95.38 75 THR A CA 1
ATOM 514 C C . THR A 1 75 ? 14.605 -0.420 2.310 1.00 95.38 75 THR A C 1
ATOM 516 O O . THR A 1 75 ? 15.542 -0.710 1.569 1.00 95.38 75 THR A O 1
ATOM 519 N N . LEU A 1 76 ? 13.734 -1.330 2.740 1.00 95.25 76 LEU A N 1
ATOM 520 C CA . LEU A 1 76 ? 13.559 -2.648 2.139 1.00 95.25 76 LEU A CA 1
ATOM 521 C C . LEU A 1 76 ? 12.226 -2.673 1.393 1.00 95.25 76 LEU A C 1
ATOM 523 O O . LEU A 1 76 ? 11.165 -2.618 2.006 1.00 95.25 76 LEU A O 1
ATOM 527 N N . SER A 1 77 ? 12.288 -2.762 0.074 1.00 94.69 77 SER A N 1
ATOM 528 C CA . SER A 1 77 ? 11.140 -2.721 -0.824 1.00 94.69 77 SER A CA 1
ATOM 529 C C . SER A 1 77 ? 10.898 -4.111 -1.424 1.00 94.69 77 SER A C 1
ATOM 531 O O . SER A 1 77 ? 11.843 -4.745 -1.896 1.00 94.69 77 SER A O 1
ATOM 533 N N . VAL A 1 78 ? 9.655 -4.606 -1.403 1.00 89.56 78 VAL A N 1
ATOM 534 C CA . VAL A 1 78 ? 9.324 -6.008 -1.740 1.00 89.56 78 VAL A CA 1
ATOM 535 C C . VAL A 1 78 ? 8.220 -6.198 -2.793 1.00 89.56 78 VAL A C 1
ATOM 537 O O . VAL A 1 78 ? 7.753 -7.318 -2.973 1.00 89.56 78 VAL A O 1
ATOM 540 N N . GLY A 1 79 ? 7.787 -5.170 -3.527 1.00 75.31 79 GLY A N 1
ATOM 541 C CA . GLY A 1 79 ? 6.581 -5.289 -4.360 1.00 75.31 79 GLY A CA 1
ATOM 542 C C . GLY A 1 79 ? 6.779 -5.333 -5.867 1.00 75.31 79 GLY A C 1
ATOM 543 O O . GLY A 1 79 ? 6.403 -4.387 -6.536 1.00 75.31 79 GLY A O 1
ATOM 544 N N . ALA A 1 80 ? 7.280 -6.437 -6.426 1.00 81.75 80 ALA A N 1
ATOM 545 C CA . ALA A 1 80 ? 7.010 -6.773 -7.840 1.00 81.75 80 ALA A CA 1
ATOM 546 C C . ALA A 1 80 ? 5.841 -7.761 -8.003 1.00 81.75 80 ALA A C 1
ATOM 548 O O . ALA A 1 80 ? 5.302 -7.898 -9.102 1.00 81.75 80 ALA A O 1
ATOM 549 N N . ALA A 1 81 ? 5.475 -8.449 -6.921 1.00 86.62 81 ALA A N 1
ATOM 550 C CA . ALA A 1 81 ? 4.357 -9.372 -6.829 1.00 86.62 81 ALA A CA 1
ATOM 551 C C . ALA A 1 81 ? 3.848 -9.429 -5.385 1.00 86.62 81 ALA A C 1
ATOM 553 O O . ALA A 1 81 ? 4.536 -9.007 -4.450 1.00 86.62 81 ALA A O 1
ATOM 554 N N . ALA A 1 82 ? 2.665 -10.008 -5.200 1.00 90.50 82 ALA A N 1
ATOM 555 C CA . ALA A 1 82 ? 2.196 -10.391 -3.879 1.00 90.50 82 ALA A CA 1
ATOM 556 C C . ALA A 1 82 ? 3.075 -11.499 -3.267 1.00 90.50 82 ALA A C 1
ATOM 558 O O . ALA A 1 82 ? 3.561 -12.379 -3.975 1.00 90.50 82 ALA A O 1
ATOM 559 N N . GLN A 1 83 ? 3.211 -11.484 -1.939 1.00 90.25 83 GLN A N 1
ATOM 560 C CA . GLN A 1 83 ? 3.899 -12.514 -1.150 1.00 90.25 83 GLN A CA 1
ATOM 561 C C . GLN A 1 83 ? 5.363 -12.761 -1.548 1.00 90.25 83 GLN A C 1
ATOM 563 O O . GLN A 1 83 ? 5.846 -13.894 -1.529 1.00 90.25 83 GLN A O 1
ATOM 568 N N . SER A 1 84 ? 6.098 -11.693 -1.866 1.00 87.69 84 SER A N 1
ATOM 569 C CA . SER A 1 84 ? 7.541 -11.774 -2.132 1.00 87.69 84 SER A CA 1
ATOM 570 C C . SER A 1 84 ? 8.334 -12.335 -0.944 1.00 87.69 84 SER A C 1
ATOM 572 O O . SER A 1 84 ? 9.387 -12.949 -1.134 1.00 87.69 84 SER A O 1
ATOM 574 N N . LEU A 1 85 ? 7.834 -12.155 0.284 1.00 88.19 85 LEU A N 1
ATOM 575 C CA . LEU A 1 85 ? 8.347 -12.812 1.487 1.00 88.19 85 LEU A CA 1
ATOM 576 C C . LEU A 1 85 ? 7.442 -13.983 1.917 1.00 88.19 85 LEU A C 1
ATOM 578 O O . LEU A 1 85 ? 6.230 -13.935 1.690 1.00 88.19 85 LEU A O 1
ATOM 582 N N . PRO A 1 86 ? 7.989 -15.012 2.594 1.00 88.44 86 PRO A N 1
ATOM 583 C CA . PRO A 1 86 ? 7.187 -16.055 3.223 1.00 88.44 86 PRO A CA 1
ATOM 584 C C . PRO A 1 86 ? 6.148 -15.487 4.193 1.00 88.44 86 PRO A C 1
ATOM 586 O O . PRO A 1 86 ? 6.421 -14.563 4.955 1.00 88.44 86 PRO A O 1
ATOM 589 N N . THR A 1 87 ? 4.968 -16.103 4.249 1.00 91.38 87 THR A N 1
ATOM 590 C CA . THR A 1 87 ? 3.893 -15.637 5.141 1.00 91.38 87 THR A CA 1
ATOM 591 C C . THR A 1 87 ? 4.246 -15.735 6.623 1.00 91.38 87 THR A C 1
ATOM 593 O O . THR A 1 87 ? 3.722 -14.972 7.423 1.00 91.38 87 THR A O 1
ATOM 596 N N . ALA A 1 88 ? 5.164 -16.633 6.992 1.00 91.06 88 ALA A N 1
ATOM 597 C CA . ALA A 1 88 ? 5.643 -16.811 8.361 1.00 91.06 88 ALA A CA 1
ATOM 598 C C . ALA A 1 88 ? 6.728 -15.800 8.783 1.00 91.06 88 ALA A C 1
ATOM 600 O O . ALA A 1 88 ? 7.248 -15.909 9.891 1.00 91.06 88 ALA A O 1
ATOM 601 N N . THR A 1 89 ? 7.102 -14.837 7.931 1.00 91.75 89 THR A N 1
ATOM 602 C CA . THR A 1 89 ? 8.155 -13.864 8.247 1.00 91.75 89 THR A CA 1
ATOM 603 C C . THR A 1 89 ? 7.835 -13.076 9.518 1.00 91.75 89 THR A C 1
ATOM 605 O O . THR A 1 89 ? 6.824 -12.387 9.601 1.00 91.75 89 THR A O 1
ATOM 608 N N . VAL A 1 90 ? 8.736 -13.115 10.491 1.00 94.88 90 VAL A N 1
ATOM 609 C CA . VAL A 1 90 ? 8.787 -12.189 11.624 1.00 94.88 90 VAL A CA 1
ATOM 610 C C . VAL A 1 90 ? 9.455 -10.907 11.132 1.00 94.88 90 VAL A C 1
ATOM 612 O O . VAL A 1 90 ? 10.666 -10.875 10.896 1.00 94.88 90 VAL A O 1
ATOM 615 N N . LEU A 1 91 ? 8.664 -9.854 10.937 1.00 97.19 91 LEU A N 1
ATOM 616 C CA . LEU A 1 91 ? 9.136 -8.560 10.455 1.00 97.19 91 LEU A CA 1
ATOM 617 C C . LEU A 1 91 ? 9.400 -7.609 11.629 1.00 97.19 91 LEU A C 1
ATOM 619 O O . LEU A 1 91 ? 8.488 -7.269 12.383 1.00 97.19 91 LEU A O 1
ATOM 623 N N . SER A 1 92 ? 10.642 -7.144 11.750 1.00 98.00 92 SER A N 1
ATOM 624 C CA . SER A 1 92 ? 11.054 -6.104 12.697 1.00 98.00 92 SER A CA 1
ATOM 625 C C . SER A 1 92 ? 11.591 -4.894 11.940 1.00 98.00 92 SER A C 1
ATOM 627 O O . SER A 1 92 ? 12.522 -5.027 11.144 1.00 98.00 92 SER A O 1
ATOM 629 N N . VAL A 1 93 ? 11.025 -3.708 12.171 1.00 98.62 93 VAL A N 1
ATOM 630 C CA . VAL A 1 93 ? 11.450 -2.465 11.505 1.00 98.62 93 VAL A CA 1
ATOM 631 C C . VAL A 1 93 ? 11.914 -1.458 12.553 1.00 98.62 93 VAL A C 1
ATOM 633 O O . VAL A 1 93 ? 11.111 -0.913 13.306 1.00 98.62 93 VAL A O 1
ATOM 636 N N . GLY A 1 94 ? 13.219 -1.212 12.633 1.00 98.06 94 GLY A N 1
ATOM 637 C CA . GLY A 1 94 ? 13.810 -0.238 13.555 1.00 98.06 94 GLY A CA 1
ATOM 638 C C . GLY A 1 94 ? 13.547 1.209 13.129 1.00 98.06 94 GLY A C 1
ATOM 639 O O . GLY A 1 94 ? 13.212 1.459 11.980 1.00 98.06 94 GLY A O 1
ATOM 640 N N . THR A 1 95 ? 13.740 2.176 14.032 1.00 96.56 95 THR A N 1
ATOM 641 C CA . THR A 1 95 ? 13.407 3.606 13.825 1.00 96.56 95 THR A CA 1
ATOM 642 C C . THR A 1 95 ? 13.949 4.225 12.528 1.00 96.56 95 THR A C 1
ATOM 644 O O . THR A 1 95 ? 13.317 5.114 11.973 1.00 96.56 95 THR A O 1
ATOM 647 N N . GLY A 1 96 ? 15.114 3.788 12.039 1.00 94.69 96 GLY A N 1
ATOM 648 C CA . GLY A 1 96 ? 15.699 4.293 10.788 1.00 94.69 96 GLY A CA 1
ATOM 649 C C . GLY A 1 96 ? 15.292 3.513 9.536 1.00 94.69 96 GLY A C 1
ATOM 650 O O . GLY A 1 96 ? 15.791 3.814 8.453 1.00 94.69 96 GLY A O 1
ATOM 651 N N . GLY A 1 97 ? 14.489 2.462 9.694 1.00 97.75 97 GLY A N 1
ATOM 652 C CA . GLY A 1 97 ? 14.098 1.528 8.651 1.00 97.75 97 GLY A CA 1
ATOM 653 C C . GLY A 1 97 ? 12.721 1.830 8.071 1.00 97.75 97 GLY A C 1
ATOM 654 O O . GLY A 1 97 ? 11.817 2.285 8.771 1.00 97.75 97 GLY A O 1
ATOM 655 N N . LEU A 1 98 ? 12.559 1.506 6.794 1.00 97.88 98 LEU A N 1
ATOM 656 C CA . LEU A 1 98 ? 11.298 1.532 6.070 1.00 97.88 98 LEU A CA 1
ATOM 657 C C . LEU A 1 98 ? 11.089 0.188 5.378 1.00 97.88 98 LEU A C 1
ATOM 659 O O . LEU A 1 98 ? 11.926 -0.244 4.586 1.00 97.88 98 LEU A O 1
ATOM 663 N N . PHE A 1 99 ? 9.962 -0.465 5.632 1.00 97.81 99 PHE A N 1
ATOM 664 C CA . PHE A 1 99 ? 9.531 -1.618 4.845 1.00 97.81 99 PHE A CA 1
ATOM 665 C C . PHE A 1 99 ? 8.457 -1.187 3.849 1.00 97.81 99 PHE A C 1
ATOM 667 O O . PHE A 1 99 ? 7.446 -0.613 4.247 1.00 97.81 99 PHE A O 1
ATOM 674 N N . GLN A 1 100 ? 8.668 -1.438 2.560 1.00 97.19 100 GLN A N 1
ATOM 675 C CA . GLN A 1 100 ? 7.830 -0.916 1.484 1.00 97.19 100 GLN A CA 1
ATOM 676 C C . GLN A 1 100 ? 7.241 -2.042 0.630 1.00 97.19 100 GLN A C 1
ATOM 678 O O . GLN A 1 100 ? 7.967 -2.869 0.085 1.00 97.19 100 GLN A O 1
ATOM 683 N N . LEU A 1 101 ? 5.916 -2.055 0.488 1.00 95.88 101 LEU A N 1
ATOM 684 C CA . LEU A 1 101 ? 5.183 -3.079 -0.260 1.00 95.88 101 LEU A CA 1
ATOM 685 C C . LEU A 1 101 ? 5.050 -2.790 -1.751 1.00 95.88 101 LEU A C 1
ATOM 687 O O . LEU A 1 101 ? 4.608 -3.665 -2.482 1.00 95.88 101 LEU A O 1
ATOM 691 N N . ASP A 1 102 ? 5.359 -1.565 -2.185 1.00 93.12 102 ASP A N 1
ATOM 692 C CA . ASP A 1 102 ? 5.194 -1.101 -3.567 1.00 93.12 102 ASP A CA 1
ATOM 693 C C . ASP A 1 102 ? 3.863 -1.561 -4.194 1.00 93.12 102 ASP A C 1
ATOM 695 O O . ASP A 1 102 ? 3.848 -2.238 -5.218 1.00 93.12 102 ASP A O 1
ATOM 699 N N . ALA A 1 103 ? 2.743 -1.221 -3.545 1.00 91.88 103 ALA A N 1
ATOM 700 C CA . ALA A 1 103 ? 1.379 -1.549 -3.976 1.00 91.88 103 ALA A CA 1
ATOM 701 C C . ALA A 1 103 ? 0.961 -3.032 -3.925 1.00 91.88 103 ALA A C 1
ATOM 703 O O . ALA A 1 103 ? -0.190 -3.344 -4.224 1.00 91.88 103 ALA A O 1
ATOM 704 N N . ASN A 1 104 ? 1.838 -3.947 -3.519 1.00 93.56 104 ASN A N 1
ATOM 705 C CA . ASN A 1 104 ? 1.533 -5.376 -3.484 1.00 93.56 104 ASN A CA 1
ATOM 706 C C . ASN A 1 104 ? 1.033 -5.836 -2.110 1.00 93.56 104 ASN A C 1
ATOM 708 O O . ASN A 1 104 ? 1.147 -5.134 -1.105 1.00 93.56 104 ASN A O 1
ATOM 712 N N . SER A 1 105 ? 0.460 -7.039 -2.057 1.00 94.06 105 SER A N 1
ATOM 713 C CA . SER A 1 105 ? 0.013 -7.635 -0.794 1.00 94.06 105 SER A CA 1
ATOM 714 C C . SER A 1 105 ? 1.103 -8.498 -0.162 1.00 94.06 105 SER A C 1
ATOM 716 O O . SER A 1 105 ? 1.743 -9.285 -0.857 1.00 94.06 105 SER A O 1
ATOM 718 N N . GLN A 1 106 ? 1.282 -8.389 1.153 1.00 95.38 106 GLN A N 1
ATOM 719 C CA . GLN A 1 106 ? 2.220 -9.206 1.921 1.00 95.38 106 GLN A CA 1
ATOM 720 C C . GLN A 1 106 ? 1.583 -9.666 3.234 1.00 95.38 106 GLN A C 1
ATOM 722 O O . GLN A 1 106 ? 1.047 -8.859 3.988 1.00 95.38 106 GLN A O 1
ATOM 727 N N . THR A 1 107 ? 1.703 -10.950 3.550 1.00 96.56 107 THR A N 1
ATOM 728 C CA . THR A 1 107 ? 1.408 -11.516 4.868 1.00 96.56 107 THR A CA 1
ATOM 729 C C . THR A 1 107 ? 2.708 -11.733 5.630 1.00 96.56 107 THR A C 1
ATOM 731 O O . THR A 1 107 ? 3.677 -12.223 5.059 1.00 96.56 107 THR A O 1
ATOM 734 N N . VAL A 1 108 ? 2.739 -11.384 6.911 1.00 96.69 108 VAL A N 1
ATOM 735 C CA . VAL A 1 108 ? 3.871 -11.631 7.812 1.00 96.69 108 VAL A CA 1
ATOM 736 C C . VAL A 1 108 ? 3.379 -12.318 9.083 1.00 96.69 108 VAL A C 1
ATOM 738 O O . VAL A 1 108 ? 2.288 -12.026 9.569 1.00 96.69 108 VAL A O 1
ATOM 741 N N . GLY A 1 109 ? 4.195 -13.203 9.648 1.00 96.44 109 GLY A N 1
ATOM 742 C CA . GLY A 1 109 ? 3.900 -13.946 10.872 1.00 96.44 109 GLY A CA 1
ATOM 743 C C . GLY A 1 109 ? 3.992 -13.081 12.127 1.00 96.44 109 GLY A C 1
ATOM 744 O O . GLY A 1 109 ? 3.473 -13.458 13.168 1.00 96.44 109 GLY A O 1
ATOM 745 N N . SER A 1 110 ? 4.625 -11.908 12.055 1.00 97.69 110 SER A N 1
ATOM 746 C CA . SER A 1 110 ? 4.491 -10.856 13.066 1.00 97.69 110 SER A CA 1
ATOM 747 C C . SER A 1 110 ? 5.043 -9.522 12.581 1.00 97.69 110 SER A C 1
ATOM 749 O O . SER A 1 110 ? 5.885 -9.493 11.687 1.00 97.69 110 SER A O 1
ATOM 751 N N . LEU A 1 111 ? 4.642 -8.438 13.248 1.00 98.75 111 LEU A N 1
ATOM 752 C CA . LEU A 1 111 ? 5.193 -7.097 13.059 1.00 98.75 111 LEU A CA 1
ATOM 753 C C . LEU A 1 111 ? 5.607 -6.493 14.404 1.00 98.75 111 LEU A C 1
ATOM 755 O O . LEU A 1 111 ? 4.821 -6.507 15.356 1.00 98.75 111 LEU A O 1
ATOM 759 N N . SER A 1 112 ? 6.817 -5.941 14.467 1.00 98.75 112 SER A N 1
ATOM 760 C CA . SER A 1 112 ? 7.314 -5.165 15.605 1.00 98.75 112 SER A CA 1
ATOM 761 C C . SER A 1 112 ? 8.289 -4.063 15.179 1.00 98.75 112 SER A C 1
ATOM 763 O O . SER A 1 112 ? 8.717 -3.990 14.024 1.00 98.75 112 SER A O 1
ATOM 765 N N . GLY A 1 113 ? 8.624 -3.180 16.121 1.00 98.62 113 GLY A N 1
ATOM 766 C CA . GLY A 1 113 ? 9.604 -2.111 15.926 1.00 98.62 113 GLY A CA 1
ATOM 767 C C . GLY A 1 113 ? 8.985 -0.715 15.873 1.00 98.62 113 GLY A C 1
ATOM 768 O O . GLY A 1 113 ? 7.835 -0.524 16.250 1.00 98.62 113 GLY A O 1
ATOM 769 N N . SER A 1 114 ? 9.776 0.270 15.463 1.00 98.56 114 SER A N 1
ATOM 770 C CA . SER A 1 114 ? 9.482 1.707 15.561 1.00 98.56 114 SER A CA 1
ATOM 771 C C . SER A 1 114 ? 9.746 2.491 14.269 1.00 98.56 114 SER A C 1
ATOM 773 O O . SER A 1 114 ? 9.698 3.719 14.281 1.00 98.56 114 SER A O 1
ATOM 775 N N . GLY A 1 115 ? 10.069 1.807 13.170 1.00 98.38 115 GLY A N 1
ATOM 776 C CA . GLY A 1 115 ? 10.290 2.416 11.855 1.00 98.38 115 GLY A CA 1
ATOM 777 C C . GLY A 1 115 ? 9.017 2.624 11.040 1.00 98.38 115 GLY A C 1
ATOM 778 O O . GLY A 1 115 ? 7.908 2.639 11.566 1.00 98.38 115 GLY A O 1
ATOM 779 N N . GLY A 1 116 ? 9.165 2.785 9.730 1.00 98.25 116 GLY A N 1
ATOM 780 C CA . GLY A 1 116 ? 8.045 2.992 8.815 1.00 98.25 116 GLY A CA 1
ATOM 781 C C . GLY A 1 116 ? 7.588 1.714 8.109 1.00 98.25 116 GLY A C 1
ATOM 782 O O . GLY A 1 116 ? 8.405 0.879 7.717 1.00 98.25 116 GLY A O 1
ATOM 783 N N . ILE A 1 117 ? 6.288 1.610 7.842 1.00 98.50 117 ILE A N 1
ATOM 784 C CA . ILE A 1 117 ? 5.719 0.701 6.840 1.00 98.50 117 ILE A CA 1
ATOM 785 C C . ILE A 1 117 ? 5.080 1.544 5.740 1.00 98.50 117 ILE A C 1
ATOM 787 O O . ILE A 1 117 ? 4.128 2.273 6.001 1.00 98.50 117 ILE A O 1
ATOM 791 N N . ASN A 1 118 ? 5.549 1.410 4.504 1.00 97.25 118 ASN A N 1
ATOM 792 C CA . ASN A 1 118 ? 4.945 2.032 3.333 1.00 97.25 118 ASN A CA 1
ATOM 793 C C . ASN A 1 118 ? 4.155 0.997 2.515 1.00 97.25 118 ASN A C 1
ATOM 795 O O . ASN A 1 118 ? 4.729 0.154 1.827 1.00 97.25 118 ASN A O 1
ATOM 799 N N . LEU A 1 119 ? 2.829 1.076 2.561 1.00 96.56 119 LEU A N 1
ATOM 800 C CA . LEU A 1 119 ? 1.930 0.177 1.840 1.00 96.56 119 LEU A CA 1
ATOM 801 C C . LEU A 1 119 ? 1.931 0.441 0.327 1.00 96.56 119 LEU A C 1
ATOM 803 O O . LEU A 1 119 ? 1.707 -0.472 -0.462 1.00 96.56 119 LEU A O 1
ATOM 807 N N . GLY A 1 120 ? 2.149 1.685 -0.108 1.00 93.38 120 GLY A N 1
ATOM 808 C CA . GLY A 1 120 ? 2.075 2.068 -1.522 1.00 93.38 120 GLY A CA 1
ATOM 809 C C . GLY A 1 120 ? 0.729 1.791 -2.212 1.00 93.38 120 GLY A C 1
ATOM 810 O O . GLY A 1 120 ? 0.676 1.764 -3.435 1.00 93.38 120 GLY A O 1
ATOM 811 N N . GLY A 1 121 ? -0.349 1.558 -1.453 1.00 92.81 121 GLY A N 1
ATOM 812 C CA . GLY A 1 121 ? -1.643 1.072 -1.960 1.00 92.81 121 GLY A CA 1
ATOM 813 C C . GLY A 1 121 ? -1.896 -0.428 -1.737 1.00 92.81 121 GLY A C 1
ATOM 814 O O . GLY A 1 121 ? -3.028 -0.884 -1.864 1.00 92.81 121 GLY A O 1
ATOM 815 N N . GLY A 1 122 ? -0.873 -1.179 -1.329 1.00 95.19 122 GLY A N 1
ATOM 816 C CA . GLY A 1 122 ? -0.930 -2.610 -1.054 1.00 95.19 122 GLY A CA 1
ATOM 817 C C . GLY A 1 122 ? -1.555 -2.966 0.295 1.00 95.19 122 GLY A C 1
ATOM 818 O O . GLY A 1 122 ? -1.909 -2.101 1.097 1.00 95.19 122 GLY A O 1
ATOM 819 N N . THR A 1 123 ? -1.677 -4.266 0.559 1.00 97.06 123 THR A N 1
ATOM 820 C CA . THR A 1 123 ? -2.245 -4.782 1.815 1.00 97.06 123 THR A CA 1
ATOM 821 C C . THR A 1 123 ? -1.178 -5.473 2.648 1.00 97.06 123 THR A C 1
ATOM 823 O O . THR A 1 123 ? -0.554 -6.427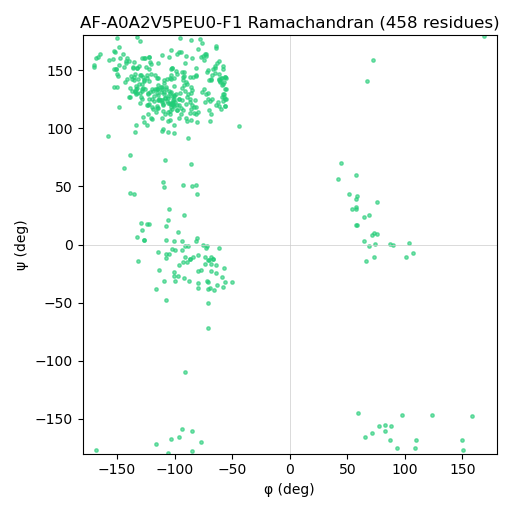 2.185 1.00 97.06 123 THR A O 1
ATOM 826 N N . LEU A 1 124 ? -1.003 -5.042 3.897 1.00 98.62 124 LEU A N 1
ATOM 827 C CA . LEU A 1 124 ? -0.190 -5.759 4.876 1.00 98.62 124 LEU A CA 1
ATOM 828 C C . LEU A 1 124 ? -1.093 -6.602 5.780 1.00 98.62 124 LEU A C 1
ATOM 830 O O . LEU A 1 124 ? -1.942 -6.062 6.488 1.00 98.62 124 LEU A O 1
ATOM 834 N N . THR A 1 125 ? -0.896 -7.917 5.795 1.00 98.81 125 THR A N 1
ATOM 835 C CA . THR A 1 125 ? -1.581 -8.840 6.707 1.00 98.81 125 THR A CA 1
ATOM 836 C C . THR A 1 125 ? -0.630 -9.314 7.797 1.00 98.81 125 THR A C 1
ATOM 838 O O . THR A 1 125 ? 0.431 -9.851 7.496 1.00 98.81 125 THR A O 1
ATOM 841 N N . ILE A 1 126 ? -1.012 -9.159 9.063 1.00 98.81 126 ILE A N 1
ATOM 842 C CA . ILE A 1 126 ? -0.252 -9.655 10.211 1.00 98.81 126 ILE A CA 1
ATOM 843 C C . ILE A 1 126 ? -0.954 -10.889 10.780 1.00 98.81 126 ILE A C 1
ATOM 845 O O . ILE A 1 126 ? -2.071 -10.802 11.298 1.00 98.81 126 ILE A O 1
ATOM 849 N N . ASP A 1 127 ? -0.294 -12.037 10.679 1.00 98.19 127 ASP A N 1
ATOM 850 C CA . ASP A 1 127 ? -0.787 -13.348 11.101 1.00 98.19 127 ASP A CA 1
ATOM 851 C C . ASP A 1 127 ? -0.040 -13.863 12.344 1.00 98.19 127 ASP A C 1
ATOM 853 O O . ASP A 1 127 ? 0.478 -14.978 12.376 1.00 98.19 127 ASP A O 1
ATOM 857 N N . GLN A 1 128 ? 0.071 -13.021 13.382 1.00 97.81 128 GLN A N 1
ATOM 858 C CA . GLN A 1 128 ? 0.796 -13.400 14.597 1.00 97.81 128 GLN A CA 1
ATOM 859 C C . GLN A 1 128 ? -0.029 -14.207 15.591 1.00 97.81 128 GLN A C 1
ATOM 861 O O . GLN A 1 128 ? -1.207 -13.944 15.823 1.00 97.81 128 GLN A O 1
ATOM 866 N N . THR A 1 129 ? 0.630 -15.149 16.262 1.00 97.19 129 THR A N 1
ATOM 867 C CA . THR A 1 129 ? 0.062 -15.936 17.368 1.00 97.19 129 THR A CA 1
ATOM 868 C C . THR A 1 129 ? 0.433 -15.380 18.743 1.00 97.19 129 THR A C 1
ATOM 870 O O . THR A 1 129 ? -0.323 -15.546 19.696 1.00 97.19 129 THR A O 1
ATOM 873 N N . ALA A 1 130 ? 1.573 -14.694 18.851 1.00 97.38 130 ALA A N 1
ATOM 874 C CA . ALA A 1 130 ? 2.031 -14.028 20.067 1.00 97.38 130 ALA A CA 1
ATOM 875 C C . ALA A 1 130 ? 1.664 -12.536 20.066 1.00 97.38 130 ALA A C 1
ATOM 877 O O . ALA A 1 130 ? 1.300 -11.977 19.034 1.00 97.38 130 ALA A O 1
ATOM 878 N N . ALA A 1 131 ? 1.767 -11.883 21.225 1.00 98.50 131 ALA A N 1
ATOM 879 C CA . ALA A 1 131 ? 1.611 -10.436 21.314 1.00 98.50 131 ALA A CA 1
ATOM 880 C C . ALA A 1 131 ? 2.854 -9.714 20.765 1.00 98.50 131 ALA A C 1
ATOM 882 O O . ALA A 1 131 ? 3.981 -10.066 21.122 1.00 98.50 131 ALA A O 1
ATOM 883 N N . THR A 1 132 ? 2.654 -8.691 19.933 1.00 98.69 132 THR A N 1
ATOM 884 C CA . THR A 1 132 ? 3.719 -7.800 19.455 1.00 98.69 132 THR A CA 1
ATOM 885 C C . THR A 1 132 ? 3.293 -6.339 19.502 1.00 98.69 132 THR A C 1
ATOM 887 O O . THR A 1 132 ? 2.114 -6.014 19.370 1.00 98.69 132 THR A O 1
ATOM 890 N N . THR A 1 133 ? 4.274 -5.450 19.651 1.00 98.75 133 THR A N 1
ATOM 891 C CA . THR A 1 133 ? 4.070 -3.998 19.641 1.00 98.75 133 THR A CA 1
ATOM 892 C C . THR A 1 133 ? 4.786 -3.382 18.447 1.00 98.75 133 THR A C 1
ATOM 894 O O . THR A 1 133 ? 5.975 -3.636 18.227 1.00 98.75 133 THR A O 1
ATOM 897 N N . PHE A 1 134 ? 4.064 -2.553 17.698 1.00 98.88 134 PHE A N 1
ATOM 898 C CA . PHE A 1 134 ? 4.608 -1.693 16.659 1.00 98.88 134 PHE A CA 1
ATOM 899 C C . PHE A 1 134 ? 4.389 -0.228 17.050 1.00 98.88 134 PHE A C 1
ATOM 901 O O . PHE A 1 134 ? 3.265 0.264 17.140 1.00 98.88 134 PHE A O 1
ATOM 908 N N . SER A 1 135 ? 5.495 0.461 17.286 1.00 98.50 135 SER A N 1
ATOM 909 C CA . SER A 1 135 ? 5.578 1.873 17.665 1.00 98.50 135 SER A CA 1
ATOM 910 C C . SER A 1 135 ? 6.055 2.749 16.512 1.00 98.50 135 SER A C 1
ATOM 912 O O . SER A 1 135 ? 6.622 3.817 16.726 1.00 98.50 135 SER A O 1
ATOM 914 N N . GLY A 1 136 ? 5.912 2.253 15.287 1.00 98.31 136 GLY A N 1
ATOM 915 C CA . GLY A 1 136 ? 6.248 2.958 14.063 1.00 98.31 136 GLY A CA 1
ATOM 916 C C . GLY A 1 136 ? 5.043 3.647 13.435 1.00 98.31 136 GLY A C 1
ATOM 917 O O . GLY A 1 136 ? 3.999 3.781 14.068 1.00 98.31 136 GLY A O 1
ATOM 918 N N . VAL A 1 137 ? 5.183 4.056 12.174 1.00 98.00 137 VAL A N 1
ATOM 919 C CA . VAL A 1 137 ? 4.084 4.627 11.377 1.00 98.00 137 VAL A CA 1
ATOM 920 C C . VAL A 1 137 ? 3.820 3.738 10.169 1.00 98.00 137 VAL A C 1
ATOM 922 O O . VAL A 1 137 ? 4.727 3.427 9.398 1.00 98.00 137 VAL A O 1
ATOM 925 N N . ILE A 1 138 ? 2.566 3.342 9.989 1.00 98.56 138 ILE A N 1
ATOM 926 C CA . ILE A 1 138 ? 2.060 2.704 8.776 1.00 98.56 138 ILE A CA 1
ATOM 927 C C . ILE A 1 138 ? 1.441 3.798 7.902 1.00 98.56 138 ILE A C 1
ATOM 929 O O . ILE A 1 138 ? 0.637 4.611 8.366 1.00 98.56 138 ILE A O 1
ATOM 933 N N . GLN A 1 139 ? 1.816 3.825 6.629 1.00 96.38 139 GLN A N 1
ATOM 934 C CA . GLN A 1 139 ? 1.492 4.899 5.691 1.00 96.38 139 GLN A CA 1
ATOM 935 C C . GLN A 1 139 ? 1.416 4.382 4.250 1.00 96.38 139 GLN A C 1
ATOM 937 O O . GLN A 1 139 ? 1.892 3.294 3.948 1.00 96.38 139 GLN A O 1
ATOM 942 N N . ASN A 1 140 ? 0.849 5.166 3.330 1.00 92.62 140 ASN A N 1
ATOM 943 C CA . ASN A 1 140 ? 0.880 4.864 1.883 1.00 92.62 140 ASN A CA 1
ATOM 944 C C . ASN A 1 140 ? 2.081 5.467 1.146 1.00 92.62 140 ASN A C 1
ATOM 946 O O . ASN A 1 140 ? 2.292 5.209 -0.042 1.00 92.62 140 ASN A O 1
ATOM 950 N N . SER A 1 141 ? 2.796 6.353 1.830 1.00 92.25 141 SER A N 1
ATOM 951 C CA . SER A 1 141 ? 3.921 7.129 1.331 1.00 92.25 141 SER A CA 1
ATOM 952 C C . SER A 1 141 ? 4.586 7.830 2.512 1.00 92.25 141 SER A C 1
ATOM 954 O O . SER A 1 141 ? 3.922 8.119 3.506 1.00 92.25 141 SER A O 1
ATOM 956 N N . GLU A 1 142 ? 5.874 8.139 2.386 1.00 91.88 142 GLU A N 1
ATOM 957 C CA . GLU A 1 142 ? 6.620 8.971 3.342 1.00 91.88 142 GLU A CA 1
ATOM 958 C C . GLU A 1 142 ? 6.271 10.462 3.251 1.00 91.88 142 GLU A C 1
ATOM 960 O O . GLU A 1 142 ? 6.643 11.242 4.125 1.00 91.88 142 GLU A O 1
ATOM 965 N N . LEU A 1 143 ? 5.533 10.872 2.216 1.00 92.81 143 LEU A N 1
ATOM 966 C CA . LEU A 1 143 ? 5.080 12.247 2.041 1.00 92.81 143 LEU A CA 1
ATOM 967 C C . LEU A 1 143 ? 3.618 12.398 2.456 1.00 92.81 143 LEU A C 1
ATOM 969 O O . LEU A 1 143 ? 2.715 11.789 1.872 1.00 92.81 143 LEU A O 1
ATOM 973 N N . ALA A 1 144 ? 3.379 13.269 3.434 1.00 87.81 144 ALA A N 1
ATOM 974 C CA . ALA A 1 144 ? 2.038 13.636 3.865 1.00 87.81 144 ALA A CA 1
ATOM 975 C C . ALA A 1 144 ? 1.207 14.188 2.692 1.00 87.81 144 ALA A C 1
ATOM 977 O O . ALA A 1 144 ? 1.709 14.938 1.855 1.00 87.81 144 ALA A O 1
ATOM 978 N N . GLY A 1 145 ? -0.073 13.810 2.634 1.00 83.25 145 GLY A N 1
ATOM 979 C CA . GLY A 1 145 ? -0.982 14.238 1.565 1.00 83.25 145 GLY A CA 1
ATOM 980 C C . GLY A 1 145 ? -0.734 13.577 0.205 1.00 83.25 145 GLY A C 1
ATOM 981 O O . GLY A 1 145 ? -1.327 14.002 -0.784 1.00 83.25 145 GLY A O 1
ATOM 982 N N . SER A 1 146 ? 0.118 12.546 0.135 1.00 87.88 146 SER A N 1
ATOM 983 C CA . SER A 1 146 ? 0.274 11.746 -1.085 1.00 87.88 146 SER A CA 1
ATOM 984 C C . SER A 1 146 ? -1.061 11.166 -1.541 1.00 87.88 146 SER A C 1
ATOM 986 O O . SER A 1 146 ? -1.883 10.764 -0.717 1.00 87.88 146 SER A O 1
ATOM 988 N N . SER A 1 147 ? -1.251 11.089 -2.861 1.00 89.06 147 SER A N 1
ATOM 989 C CA . SER A 1 147 ? -2.479 10.547 -3.436 1.00 89.06 147 SER A CA 1
ATOM 990 C C . SER A 1 147 ? -2.731 9.117 -2.966 1.00 89.06 147 SER A C 1
ATOM 992 O O . SER A 1 147 ? -1.830 8.279 -2.935 1.00 89.06 147 SER A O 1
ATOM 994 N N . THR A 1 148 ? -3.990 8.841 -2.649 1.00 87.19 148 THR A N 1
ATOM 995 C CA . THR A 1 148 ? -4.532 7.505 -2.376 1.00 87.19 148 THR A CA 1
ATOM 996 C C . THR A 1 148 ? -5.690 7.183 -3.320 1.00 87.19 148 THR A C 1
ATOM 998 O O . THR A 1 148 ? -6.466 6.255 -3.090 1.00 87.19 148 THR A O 1
ATOM 1001 N N . SER A 1 149 ? -5.780 7.947 -4.414 1.00 89.31 149 SER A N 1
ATOM 1002 C CA . SER A 1 149 ? -6.827 7.850 -5.423 1.00 89.31 149 SER A CA 1
ATOM 1003 C C . SER A 1 149 ? -6.899 6.456 -6.041 1.00 89.31 149 SER A C 1
ATOM 1005 O O . SER A 1 149 ? -5.908 5.721 -6.117 1.00 89.31 149 SER A O 1
ATOM 1007 N N . SER A 1 150 ? -8.096 6.124 -6.509 1.00 87.12 150 SER A N 1
ATOM 1008 C CA . SER A 1 150 ? -8.362 4.989 -7.388 1.00 87.12 150 SER A CA 1
ATOM 1009 C C . SER A 1 150 ? -8.748 5.508 -8.773 1.00 87.12 150 SER A C 1
ATOM 1011 O O . SER A 1 150 ? -9.089 6.680 -8.929 1.00 87.12 150 SER A O 1
ATOM 1013 N N . GLY A 1 151 ? -8.681 4.646 -9.784 1.00 92.44 151 GLY A N 1
ATOM 1014 C CA . GLY A 1 151 ? -8.977 5.014 -11.166 1.00 92.44 151 GLY A CA 1
ATOM 1015 C C . GLY A 1 151 ? -7.810 4.696 -12.083 1.00 92.44 151 GLY A C 1
ATOM 1016 O O . GLY A 1 151 ? -7.117 3.703 -11.865 1.00 92.44 151 GLY A O 1
ATOM 1017 N N . HIS A 1 152 ? -7.632 5.526 -13.107 1.00 95.62 152 HIS A N 1
ATOM 1018 C CA . HIS A 1 152 ? -6.701 5.277 -14.200 1.00 95.62 152 HIS A CA 1
ATOM 1019 C C . HIS A 1 152 ? -5.311 5.879 -13.978 1.00 95.62 152 HIS A C 1
ATOM 1021 O O . HIS A 1 152 ? -5.184 6.946 -13.380 1.00 95.62 152 HIS A O 1
ATOM 1027 N N . GLY A 1 153 ? -4.287 5.211 -14.512 1.00 97.94 153 GLY A N 1
ATOM 1028 C CA . GLY A 1 153 ? -2.882 5.624 -14.431 1.00 97.94 153 GLY A CA 1
ATOM 1029 C C . GLY A 1 153 ? -2.021 4.753 -13.515 1.00 97.94 153 GLY A C 1
ATOM 1030 O O . GLY A 1 153 ? -2.476 3.740 -12.987 1.00 97.94 153 GLY A O 1
ATOM 1031 N N . LEU A 1 154 ? -0.764 5.154 -13.333 1.00 98.38 154 LEU A N 1
ATOM 1032 C CA . LEU A 1 154 ? 0.189 4.558 -12.394 1.00 98.38 154 LEU A CA 1
ATOM 1033 C C . LEU A 1 154 ? 0.650 5.604 -11.385 1.00 98.38 154 LEU A C 1
ATOM 1035 O O . LEU A 1 154 ? 0.793 6.781 -11.712 1.00 98.38 154 LEU A O 1
ATOM 1039 N N . ARG A 1 155 ? 0.920 5.178 -10.154 1.00 97.75 155 ARG A N 1
ATOM 1040 C CA . ARG A 1 155 ? 1.450 6.058 -9.112 1.00 97.75 155 ARG A CA 1
ATOM 1041 C C . ARG A 1 155 ? 2.969 6.115 -9.208 1.00 97.75 155 ARG A C 1
ATOM 1043 O O . ARG A 1 155 ? 3.632 5.108 -8.968 1.00 97.75 155 ARG A O 1
ATOM 1050 N N . GLY A 1 156 ? 3.503 7.278 -9.563 1.00 97.62 156 GLY A N 1
ATOM 1051 C CA . GLY A 1 156 ? 4.931 7.567 -9.640 1.00 97.62 156 GLY A CA 1
ATOM 1052 C C . GLY A 1 156 ? 5.485 8.092 -8.316 1.00 97.62 156 GLY A C 1
ATOM 1053 O O . GLY A 1 156 ? 4.975 9.068 -7.761 1.00 97.62 156 GLY A O 1
ATOM 1054 N N . TYR A 1 157 ? 6.549 7.459 -7.830 1.00 97.00 157 TYR A N 1
ATOM 1055 C CA . TYR A 1 157 ? 7.360 7.883 -6.688 1.00 97.00 157 TYR A CA 1
ATOM 1056 C C . TYR A 1 157 ? 8.659 8.483 -7.219 1.00 97.00 157 TYR A C 1
ATOM 1058 O O . TYR A 1 157 ? 9.442 7.772 -7.846 1.00 97.00 157 TYR A O 1
ATOM 1066 N N . TYR A 1 158 ? 8.861 9.782 -6.999 1.00 96.62 158 TYR A N 1
ATOM 1067 C CA . TYR A 1 158 ? 9.941 10.572 -7.592 1.00 96.62 158 TYR A CA 1
ATOM 1068 C C . TYR A 1 158 ? 11.003 10.926 -6.555 1.00 96.62 158 TYR A C 1
ATOM 1070 O O . TYR A 1 158 ? 10.696 11.550 -5.535 1.00 96.62 158 TYR A O 1
ATOM 1078 N N . TYR A 1 159 ? 12.251 10.595 -6.857 1.00 94.75 159 TYR A N 1
ATOM 1079 C CA . TYR A 1 159 ? 13.411 10.759 -5.984 1.00 94.75 159 TYR A CA 1
ATOM 1080 C C . TYR A 1 159 ? 14.480 11.603 -6.692 1.00 94.75 159 TYR A C 1
ATOM 1082 O O . TYR A 1 159 ? 14.642 11.504 -7.904 1.00 94.75 159 TYR A O 1
ATOM 1090 N N . ASP A 1 160 ? 15.235 12.419 -5.960 1.00 92.19 160 ASP A N 1
ATOM 1091 C CA . ASP A 1 160 ? 16.252 13.330 -6.525 1.00 92.19 160 ASP A CA 1
ATOM 1092 C C . ASP A 1 160 ? 17.670 12.722 -6.601 1.00 92.19 160 ASP A C 1
ATOM 1094 O O . ASP A 1 160 ? 18.669 13.440 -6.561 1.00 92.19 160 ASP A O 1
ATOM 1098 N N . ASN A 1 161 ? 17.766 11.391 -6.671 1.00 89.38 161 ASN A N 1
ATOM 1099 C CA . ASN A 1 161 ? 19.017 10.631 -6.753 1.00 89.38 161 ASN A CA 1
ATOM 1100 C C . ASN A 1 161 ? 18.839 9.310 -7.521 1.00 89.38 161 ASN A C 1
ATOM 1102 O O . ASN A 1 161 ? 17.739 8.962 -7.943 1.00 89.38 161 ASN A O 1
ATOM 1106 N N . GLU A 1 162 ? 19.932 8.565 -7.689 1.00 87.94 162 GLU A N 1
ATOM 1107 C CA . GLU A 1 162 ? 20.003 7.313 -8.459 1.00 87.94 162 GLU A CA 1
ATOM 1108 C C . GLU A 1 162 ? 19.680 6.037 -7.651 1.00 87.94 162 GLU A C 1
ATOM 1110 O O . GLU A 1 162 ? 19.705 4.938 -8.210 1.00 87.94 162 GLU A O 1
ATOM 1115 N N . ASP A 1 163 ? 19.394 6.136 -6.346 1.00 87.12 163 ASP A N 1
ATOM 1116 C CA . ASP A 1 163 ? 19.326 4.970 -5.451 1.00 87.12 163 ASP A CA 1
ATOM 1117 C C . ASP A 1 163 ? 18.001 4.802 -4.692 1.00 87.12 163 ASP A C 1
ATOM 1119 O O . ASP A 1 163 ? 17.940 4.023 -3.738 1.00 87.12 163 ASP A O 1
ATOM 1123 N N . PHE A 1 164 ? 16.928 5.460 -5.152 1.00 92.62 164 PHE A N 1
ATOM 1124 C CA . PHE A 1 164 ? 15.583 5.422 -4.558 1.00 92.62 164 PHE A CA 1
ATOM 1125 C C . PHE A 1 164 ? 15.537 5.870 -3.090 1.00 92.62 164 PHE A C 1
ATOM 1127 O O . PHE A 1 164 ? 14.707 5.393 -2.308 1.00 92.62 164 PHE A O 1
ATOM 1134 N N . THR A 1 165 ? 16.425 6.780 -2.693 1.00 90.62 165 THR A N 1
ATOM 1135 C CA . THR A 1 165 ? 16.365 7.448 -1.386 1.00 90.62 165 THR A CA 1
ATOM 1136 C C . THR A 1 165 ? 15.813 8.866 -1.544 1.00 90.62 165 THR A C 1
ATOM 1138 O O . THR A 1 165 ? 15.696 9.360 -2.655 1.00 90.62 165 THR A O 1
ATOM 1141 N N . ASN A 1 166 ? 15.439 9.556 -0.462 1.00 91.62 166 ASN A N 1
ATOM 1142 C CA . ASN A 1 166 ? 15.007 10.967 -0.517 1.00 91.62 166 ASN A CA 1
ATOM 1143 C C . ASN A 1 166 ? 13.796 11.230 -1.450 1.00 91.62 166 ASN A C 1
ATOM 1145 O O . ASN A 1 166 ? 13.873 11.998 -2.411 1.00 91.62 166 ASN A O 1
ATOM 1149 N N . LEU A 1 167 ? 12.658 10.586 -1.156 1.00 94.88 167 LEU A N 1
ATOM 1150 C CA . LEU A 1 167 ? 11.395 10.786 -1.877 1.00 94.88 167 LEU A CA 1
ATOM 1151 C C . LEU A 1 167 ? 10.981 12.268 -1.854 1.00 94.88 167 LEU A C 1
ATOM 1153 O O . LEU A 1 167 ? 10.851 12.869 -0.787 1.00 94.88 167 LEU A O 1
ATOM 1157 N N . LYS A 1 168 ? 10.742 12.854 -3.030 1.00 95.19 168 LYS A N 1
ATOM 1158 C CA . LYS A 1 168 ? 10.384 14.274 -3.197 1.00 95.19 168 LYS A CA 1
ATOM 1159 C C . LYS A 1 168 ? 8.944 14.504 -3.607 1.00 95.19 168 LYS A C 1
ATOM 1161 O O . LYS A 1 168 ? 8.367 15.527 -3.244 1.00 95.19 168 LYS A O 1
ATOM 1166 N N . ALA A 1 169 ? 8.364 13.577 -4.360 1.00 95.50 169 ALA A N 1
ATOM 1167 C CA . ALA A 1 169 ? 6.974 13.673 -4.773 1.00 95.50 169 ALA A CA 1
ATOM 1168 C C . ALA A 1 169 ? 6.352 12.299 -5.018 1.00 95.50 169 ALA A C 1
ATOM 1170 O O . ALA A 1 169 ? 7.020 11.360 -5.448 1.00 95.50 169 ALA A O 1
ATOM 1171 N N . VAL A 1 170 ? 5.040 12.231 -4.806 1.00 96.25 170 VAL A N 1
ATOM 1172 C CA . VAL A 1 170 ? 4.179 11.152 -5.290 1.00 96.25 170 VAL A CA 1
ATOM 1173 C C . VAL A 1 170 ? 3.132 11.781 -6.200 1.00 96.25 170 VAL A C 1
ATOM 1175 O O . VAL A 1 170 ? 2.450 12.722 -5.788 1.00 96.25 170 VAL A O 1
ATOM 1178 N N . ARG A 1 171 ? 3.016 11.294 -7.435 1.00 95.56 171 ARG A N 1
ATOM 1179 C CA . ARG A 1 171 ? 2.057 11.793 -8.432 1.00 95.56 171 ARG A CA 1
ATOM 1180 C C . ARG A 1 171 ? 1.375 10.620 -9.121 1.00 95.56 171 ARG A C 1
ATOM 1182 O O . ARG A 1 171 ? 2.014 9.617 -9.408 1.00 95.56 171 ARG A O 1
ATOM 1189 N N . ASP A 1 172 ? 0.087 10.759 -9.396 1.00 96.81 172 ASP A N 1
ATOM 1190 C CA . ASP A 1 172 ? -0.623 9.817 -10.254 1.00 96.81 172 ASP A CA 1
ATOM 1191 C C . ASP A 1 172 ? -0.434 10.253 -11.716 1.00 96.81 172 ASP A C 1
ATOM 1193 O O . ASP A 1 172 ? -0.847 11.347 -12.109 1.00 96.81 172 ASP A O 1
ATOM 1197 N N . ASP A 1 173 ? 0.220 9.414 -12.513 1.00 98.12 173 ASP A N 1
ATOM 1198 C CA . ASP A 1 173 ? 0.484 9.650 -13.928 1.00 98.12 173 ASP A CA 1
ATOM 1199 C C . ASP A 1 173 ? -0.497 8.862 -14.784 1.00 98.12 173 ASP A C 1
ATOM 1201 O O . ASP A 1 173 ? -0.549 7.634 -14.717 1.00 98.12 173 ASP A O 1
ATOM 1205 N N . ALA A 1 174 ? -1.244 9.553 -15.647 1.00 97.81 174 ALA A N 1
ATOM 1206 C CA . ALA A 1 174 ? -2.192 8.899 -16.547 1.00 97.81 174 ALA A CA 1
ATOM 1207 C C . ALA A 1 174 ? -1.507 7.859 -17.454 1.00 97.81 174 ALA A C 1
ATOM 1209 O O . ALA A 1 174 ? -2.079 6.812 -17.735 1.00 97.81 174 ALA A O 1
ATOM 1210 N N . THR A 1 175 ? -0.277 8.139 -17.888 1.00 98.50 175 THR A N 1
ATOM 1211 C CA . THR A 1 175 ? 0.578 7.247 -18.681 1.00 98.50 175 THR A CA 1
ATOM 1212 C C . THR A 1 175 ? 2.039 7.503 -18.329 1.00 98.50 175 THR A C 1
ATOM 1214 O O . THR A 1 175 ? 2.388 8.639 -18.006 1.00 98.50 175 THR A O 1
ATOM 1217 N N . VAL A 1 176 ? 2.917 6.518 -18.517 1.00 98.75 176 VAL A N 1
ATOM 1218 C CA . VAL A 1 176 ? 4.371 6.756 -18.512 1.00 98.75 176 VAL A CA 1
ATOM 1219 C C . VAL A 1 176 ? 4.804 7.108 -19.937 1.00 98.75 176 VAL A C 1
ATOM 1221 O O . VAL A 1 176 ? 5.056 6.230 -20.761 1.00 98.75 176 VAL A O 1
ATOM 1224 N N . ASN A 1 177 ? 4.820 8.404 -20.251 1.00 98.25 177 ASN A N 1
ATOM 1225 C CA . ASN A 1 177 ? 5.190 8.932 -21.567 1.00 98.25 177 ASN A CA 1
ATOM 1226 C C . ASN A 1 177 ? 5.956 10.255 -21.430 1.00 98.25 177 ASN A C 1
ATOM 1228 O O . ASN A 1 177 ? 5.478 11.325 -21.811 1.00 98.25 177 ASN A O 1
ATOM 1232 N N . PHE A 1 178 ? 7.142 10.172 -20.842 1.00 97.25 178 PHE A N 1
ATOM 1233 C CA . PHE A 1 178 ? 8.002 11.313 -20.575 1.00 97.25 178 PHE A CA 1
ATOM 1234 C C . PHE A 1 178 ? 9.099 11.389 -21.629 1.00 97.25 178 PHE A C 1
ATOM 1236 O O . PHE A 1 178 ? 10.052 10.615 -21.616 1.00 97.25 178 PHE A O 1
ATOM 1243 N N . SER A 1 179 ? 8.938 12.308 -22.575 1.00 94.44 179 SER A N 1
ATOM 1244 C CA . SER A 1 179 ? 9.903 12.540 -23.652 1.00 94.44 179 SER A CA 1
ATOM 1245 C C . SER A 1 179 ? 11.112 13.373 -23.220 1.00 94.44 179 SER A C 1
ATOM 1247 O O . SER A 1 179 ? 12.130 13.331 -23.903 1.00 94.44 179 SER A O 1
ATOM 1249 N N . ASP A 1 180 ? 10.972 14.165 -22.153 1.00 92.06 180 ASP A N 1
ATOM 1250 C CA . ASP A 1 180 ? 11.994 15.074 -21.634 1.00 92.06 180 ASP A CA 1
ATOM 1251 C C . ASP A 1 180 ? 11.729 15.395 -20.153 1.00 92.06 180 ASP A C 1
ATOM 1253 O O . ASP A 1 180 ? 10.995 16.326 -19.800 1.00 92.06 180 ASP A O 1
ATOM 1257 N N . LEU A 1 181 ? 12.356 14.619 -19.273 1.00 92.38 181 LEU A N 1
ATOM 1258 C CA . LEU A 1 181 ? 12.300 14.809 -17.828 1.00 92.38 181 LEU A CA 1
ATOM 1259 C C . LEU A 1 181 ? 13.176 15.983 -17.355 1.00 92.38 181 LEU A C 1
ATOM 1261 O O . LEU A 1 181 ? 13.155 16.286 -16.169 1.00 92.38 181 LEU A O 1
ATOM 1265 N N . THR A 1 182 ? 13.891 16.703 -18.233 1.00 89.00 182 THR A N 1
ATOM 1266 C CA . THR A 1 182 ? 14.532 17.988 -17.875 1.00 89.00 182 THR A CA 1
ATOM 1267 C C . THR A 1 182 ? 13.537 19.152 -17.890 1.00 89.00 182 THR A C 1
ATOM 1269 O O . THR A 1 182 ? 13.840 20.250 -17.423 1.00 89.00 182 THR A O 1
ATOM 1272 N N . SER A 1 183 ? 12.316 18.923 -18.384 1.00 89.19 183 SER A N 1
ATOM 1273 C CA . SER A 1 183 ? 11.264 19.931 -18.462 1.00 89.19 183 SER A CA 1
ATOM 1274 C C . SER A 1 183 ? 10.459 20.045 -17.166 1.00 89.19 183 SER A C 1
ATOM 1276 O O . SER A 1 183 ? 9.868 19.072 -16.689 1.00 89.19 183 SER A O 1
ATOM 1278 N N . ALA A 1 184 ? 10.290 21.276 -16.670 1.00 89.62 184 ALA A N 1
ATOM 1279 C CA . ALA A 1 184 ? 9.394 21.586 -15.547 1.00 89.62 184 ALA A CA 1
ATOM 1280 C C . ALA A 1 184 ? 7.931 21.170 -15.790 1.00 89.62 184 ALA A C 1
ATOM 1282 O O . ALA A 1 184 ? 7.163 21.037 -14.844 1.00 89.62 184 ALA A O 1
ATOM 1283 N N . SER A 1 185 ? 7.530 20.981 -17.053 1.00 91.94 185 SER A N 1
ATOM 1284 C CA . SER A 1 185 ? 6.178 20.537 -17.407 1.00 91.94 185 SER A CA 1
ATOM 1285 C C . SER A 1 185 ? 5.950 19.036 -17.195 1.00 91.94 185 SER A C 1
ATOM 1287 O O . SER A 1 185 ? 4.805 18.610 -17.060 1.00 91.94 185 SER A O 1
ATOM 1289 N N . GLN A 1 186 ? 7.020 18.235 -17.164 1.00 92.56 186 GLN A N 1
ATOM 1290 C CA . GLN A 1 186 ? 6.945 16.775 -17.062 1.00 92.56 186 GLN A CA 1
ATOM 1291 C C . GLN A 1 186 ? 7.207 16.266 -15.639 1.00 92.56 186 GLN A C 1
ATOM 1293 O O . GLN A 1 186 ? 6.693 15.206 -15.264 1.00 92.56 186 GLN A O 1
ATOM 1298 N N . LEU A 1 187 ? 7.910 17.041 -14.808 1.00 92.06 187 LEU A N 1
ATOM 1299 C CA . LEU A 1 187 ? 8.225 16.695 -13.421 1.00 92.06 187 LEU A CA 1
ATOM 1300 C C . LEU A 1 187 ? 7.351 17.427 -12.388 1.00 92.06 187 LEU A C 1
ATOM 1302 O O . LEU A 1 187 ? 6.921 18.557 -12.618 1.00 92.06 187 LEU A O 1
ATOM 1306 N N . PRO A 1 188 ? 7.113 16.826 -11.208 1.00 93.06 188 PRO A N 1
ATOM 1307 C CA . PRO A 1 188 ? 6.620 17.559 -10.047 1.00 93.06 188 PRO A CA 1
ATOM 1308 C C . PRO A 1 188 ? 7.574 18.695 -9.649 1.00 93.06 188 PRO A C 1
ATOM 1310 O O . PRO A 1 188 ? 8.792 18.523 -9.662 1.00 93.06 188 PRO A O 1
ATOM 1313 N N . ALA A 1 189 ? 7.024 19.830 -9.203 1.00 92.62 189 ALA A N 1
ATOM 1314 C CA . ALA A 1 189 ? 7.816 21.009 -8.834 1.00 92.62 189 ALA A CA 1
ATOM 1315 C C . ALA A 1 189 ? 8.886 20.727 -7.760 1.00 92.62 189 ALA A C 1
ATOM 1317 O O . ALA A 1 189 ? 9.953 21.324 -7.795 1.00 92.62 189 ALA A O 1
ATOM 1318 N N . ALA A 1 190 ? 8.627 19.792 -6.840 1.00 91.81 190 ALA A N 1
ATOM 1319 C CA . ALA A 1 190 ? 9.561 19.412 -5.775 1.00 91.81 190 ALA A CA 1
ATOM 1320 C C . ALA A 1 190 ? 10.808 18.643 -6.262 1.00 91.81 190 ALA A C 1
ATOM 1322 O O . ALA A 1 190 ? 11.755 18.481 -5.497 1.00 91.81 190 ALA A O 1
ATOM 1323 N N . VAL A 1 191 ? 10.798 18.155 -7.506 1.00 90.69 191 VAL A N 1
ATOM 1324 C CA . VAL A 1 191 ? 11.887 17.380 -8.133 1.00 90.69 191 VAL A CA 1
ATOM 1325 C C . VAL A 1 191 ? 12.615 18.226 -9.194 1.00 90.69 191 VAL A C 1
ATOM 1327 O O . VAL A 1 191 ? 13.635 17.812 -9.733 1.00 90.69 191 VAL A O 1
ATOM 1330 N N . TYR A 1 192 ? 12.094 19.415 -9.516 1.00 88.69 192 TYR A N 1
ATOM 1331 C CA . TYR A 1 192 ? 12.631 20.300 -10.548 1.00 88.69 192 TYR A CA 1
ATOM 1332 C C . TYR A 1 192 ? 13.478 21.449 -9.947 1.00 88.69 192 TYR A C 1
ATOM 1334 O O . TYR A 1 192 ? 13.072 22.027 -8.937 1.00 88.69 192 TYR A O 1
ATOM 1342 N N . PRO A 1 193 ? 14.583 21.876 -10.596 1.00 82.88 193 PRO A N 1
ATOM 1343 C CA . PRO A 1 193 ? 15.227 21.230 -11.740 1.00 82.88 193 PRO A CA 1
ATOM 1344 C C . PRO A 1 193 ? 15.860 19.907 -11.315 1.00 82.88 193 PRO A C 1
ATOM 1346 O O . PRO A 1 193 ? 16.424 19.819 -10.225 1.00 82.88 193 PRO A O 1
ATOM 1349 N N . ASN A 1 194 ? 15.797 18.888 -12.173 1.00 78.00 194 ASN A N 1
ATOM 1350 C CA . ASN A 1 194 ? 16.548 17.674 -11.899 1.00 78.00 194 ASN A CA 1
ATOM 1351 C C . ASN A 1 194 ? 18.042 17.994 -12.046 1.00 78.00 194 ASN A C 1
ATOM 1353 O O . ASN A 1 194 ? 18.510 18.464 -13.081 1.00 78.00 194 ASN A O 1
ATOM 1357 N N . THR A 1 195 ? 18.834 17.757 -11.005 1.00 69.19 195 THR A N 1
ATOM 1358 C CA . THR A 1 195 ? 20.294 17.929 -11.068 1.00 69.19 195 THR A CA 1
ATOM 1359 C C . THR A 1 195 ? 20.940 16.724 -11.733 1.00 69.19 195 THR A C 1
ATOM 1361 O O . THR A 1 195 ? 21.944 16.211 -11.246 1.00 69.19 195 THR A O 1
ATOM 1364 N N . ASN A 1 196 ? 20.345 16.252 -12.832 1.00 71.38 196 ASN A N 1
ATOM 1365 C CA . ASN A 1 196 ? 20.774 15.105 -13.617 1.00 71.38 196 ASN A CA 1
ATOM 1366 C C . ASN A 1 196 ? 20.680 13.728 -12.930 1.00 71.38 196 ASN A C 1
ATOM 1368 O O . ASN A 1 196 ? 20.641 12.738 -13.645 1.00 71.38 196 ASN A O 1
ATOM 1372 N N . GLN A 1 197 ? 20.501 13.651 -11.611 1.00 87.50 197 GLN A N 1
ATOM 1373 C CA . GLN A 1 197 ? 20.252 12.402 -10.885 1.00 87.50 197 GLN A CA 1
ATOM 1374 C C . GLN A 1 197 ? 18.777 12.289 -10.505 1.00 87.50 197 GLN A C 1
ATOM 1376 O O . GLN A 1 197 ? 18.231 13.169 -9.841 1.00 87.50 197 GLN A O 1
ATOM 1381 N N . LEU A 1 198 ? 18.115 11.232 -10.959 1.00 91.25 198 LEU A N 1
ATOM 1382 C CA . LEU A 1 198 ? 16.677 11.048 -10.774 1.00 91.25 198 LEU A CA 1
ATOM 1383 C C . LEU A 1 198 ? 16.364 9.561 -10.774 1.00 91.25 198 LEU A C 1
ATOM 1385 O O . LEU A 1 198 ? 16.813 8.850 -11.665 1.00 91.25 198 LEU A O 1
ATOM 1389 N N . THR A 1 199 ? 15.537 9.106 -9.842 1.00 94.88 199 THR A N 1
ATOM 1390 C CA . THR A 1 199 ? 14.888 7.797 -9.929 1.00 94.88 199 THR A CA 1
ATOM 1391 C C . THR A 1 199 ? 13.390 7.965 -9.833 1.00 94.88 199 THR A C 1
ATOM 1393 O O . THR A 1 199 ? 12.880 8.824 -9.107 1.00 94.88 199 THR A O 1
ATOM 1396 N N . ILE A 1 200 ? 12.668 7.148 -10.596 1.00 97.25 200 ILE A N 1
ATOM 1397 C CA . ILE A 1 200 ? 11.212 7.093 -10.529 1.00 97.25 200 ILE A CA 1
ATOM 1398 C C . ILE A 1 200 ? 10.782 5.632 -10.472 1.00 97.25 200 ILE A C 1
ATOM 1400 O O . ILE A 1 200 ? 11.275 4.798 -11.235 1.00 97.25 200 ILE A O 1
ATOM 1404 N N . ARG A 1 201 ? 9.861 5.322 -9.558 1.00 97.62 201 ARG A N 1
ATOM 1405 C CA . ARG A 1 201 ? 9.170 4.031 -9.513 1.00 97.62 201 ARG A CA 1
ATOM 1406 C C . ARG A 1 201 ? 7.686 4.244 -9.777 1.00 97.62 201 ARG A C 1
ATOM 1408 O O . ARG A 1 201 ? 7.023 4.914 -8.988 1.00 97.62 201 ARG A O 1
ATOM 1415 N N . TRP A 1 202 ? 7.172 3.666 -10.858 1.00 98.44 202 TRP A N 1
ATOM 1416 C CA . TRP A 1 202 ? 5.742 3.647 -11.170 1.00 98.44 202 TRP A CA 1
ATOM 1417 C C . TRP A 1 202 ? 5.117 2.326 -10.752 1.00 98.44 202 TRP A C 1
ATOM 1419 O O . TRP A 1 202 ? 5.622 1.262 -11.113 1.00 98.44 202 TRP A O 1
ATOM 1429 N N . LEU A 1 203 ? 4.012 2.418 -10.011 1.00 96.12 203 LEU A N 1
ATOM 1430 C CA . LEU A 1 203 ? 3.302 1.297 -9.402 1.00 96.12 203 LEU A CA 1
ATOM 1431 C C . LEU A 1 203 ? 1.818 1.314 -9.764 1.00 96.12 203 LEU A C 1
ATOM 1433 O O . LEU A 1 203 ? 1.193 2.377 -9.814 1.00 96.12 203 LEU A O 1
ATOM 1437 N N . GLY A 1 204 ? 1.236 0.136 -9.954 1.00 96.25 204 GLY A N 1
ATOM 1438 C CA . GLY A 1 204 ? -0.196 -0.029 -10.178 1.00 96.25 204 GLY A CA 1
ATOM 1439 C C . GLY A 1 204 ? -0.494 -1.347 -10.870 1.00 96.25 204 GLY A C 1
ATOM 1440 O O . GLY A 1 204 ? 0.215 -2.334 -10.677 1.00 96.25 204 GLY A O 1
ATOM 1441 N N . GLN A 1 205 ? -1.537 -1.355 -11.695 1.00 97.25 205 GLN A N 1
ATOM 1442 C CA . GLN A 1 205 ? -1.922 -2.526 -12.475 1.00 97.25 205 GLN A CA 1
ATOM 1443 C C . GLN A 1 205 ? -2.141 -2.180 -13.945 1.00 97.25 205 GLN A C 1
ATOM 1445 O O . GLN A 1 205 ? -2.521 -1.060 -14.278 1.00 97.25 205 GLN A O 1
ATOM 1450 N N . VAL A 1 206 ? -1.955 -3.165 -14.819 1.00 98.31 206 VAL A N 1
ATOM 1451 C CA . VAL A 1 206 ? -2.280 -3.092 -16.245 1.00 98.31 206 VAL A CA 1
ATOM 1452 C C . VAL A 1 206 ? -3.408 -4.065 -16.590 1.00 98.31 206 VAL A C 1
ATOM 1454 O O . VAL A 1 206 ? -3.383 -5.225 -16.180 1.00 98.31 206 VAL A O 1
ATOM 1457 N N . LEU A 1 207 ? -4.408 -3.606 -17.344 1.00 98.25 207 LEU A N 1
ATOM 1458 C CA . LEU A 1 207 ? -5.513 -4.414 -17.859 1.00 98.25 207 LEU A CA 1
ATOM 1459 C C . LEU A 1 207 ? -5.207 -4.900 -19.273 1.00 98.25 207 LEU A C 1
ATOM 1461 O O . LEU A 1 207 ? -5.131 -4.123 -20.226 1.00 98.25 207 LEU A O 1
ATOM 1465 N N . SER A 1 208 ? -5.120 -6.214 -19.414 1.00 97.00 208 SER A N 1
ATOM 1466 C CA . SER A 1 208 ? -5.121 -6.884 -20.715 1.00 97.00 208 SER A CA 1
ATOM 1467 C C . SER A 1 208 ? -6.553 -7.050 -21.240 1.00 97.00 208 SER A C 1
ATOM 1469 O O . SER A 1 208 ? -7.487 -7.269 -20.471 1.00 97.00 208 SER A O 1
ATOM 1471 N N . THR A 1 209 ? -6.746 -6.952 -22.555 1.00 92.31 209 THR A N 1
ATOM 1472 C CA . THR A 1 209 ? -8.068 -7.042 -23.216 1.00 92.31 209 THR A CA 1
ATOM 1473 C C . THR A 1 209 ? -8.229 -8.273 -24.095 1.00 92.31 209 THR A C 1
ATOM 1475 O O . THR A 1 209 ? -9.350 -8.715 -24.334 1.00 92.31 209 THR A O 1
ATOM 1478 N N . ALA A 1 210 ? -7.125 -8.867 -24.538 1.00 95.12 210 ALA A N 1
ATOM 1479 C CA . ALA A 1 210 ? -7.096 -10.093 -25.316 1.00 95.12 210 ALA A CA 1
ATOM 1480 C C . ALA A 1 210 ? -6.299 -11.164 -24.568 1.00 95.12 210 ALA A C 1
ATOM 1482 O O . ALA A 1 210 ? -5.435 -10.861 -23.752 1.00 95.12 210 ALA A O 1
ATOM 1483 N N . THR A 1 211 ? -6.588 -12.431 -24.852 1.00 97.88 211 THR A N 1
ATOM 1484 C CA . THR A 1 211 ? -5.735 -13.529 -24.390 1.00 97.88 211 THR A CA 1
ATOM 1485 C C . THR A 1 211 ? -4.604 -13.698 -25.392 1.00 97.88 211 THR A C 1
ATOM 1487 O O . THR A 1 211 ? -4.862 -13.759 -26.594 1.00 97.88 211 THR A O 1
ATOM 1490 N N . GLY A 1 212 ? -3.366 -13.805 -24.918 1.00 98.00 212 GLY A N 1
ATOM 1491 C CA . GLY A 1 212 ? -2.215 -14.077 -25.773 1.00 98.00 212 GLY A CA 1
ATOM 1492 C C . GLY A 1 212 ? -0.921 -13.462 -25.261 1.00 98.00 212 GLY A C 1
ATOM 1493 O O . GLY A 1 212 ? -0.833 -12.995 -24.126 1.00 98.00 212 GLY A O 1
ATOM 1494 N N . THR A 1 213 ? 0.094 -13.479 -26.119 1.00 98.56 213 THR A N 1
ATOM 1495 C CA . THR A 1 213 ? 1.413 -12.921 -25.816 1.00 98.56 213 THR A CA 1
ATOM 1496 C C . THR A 1 213 ? 1.418 -11.413 -26.024 1.00 98.56 213 THR A C 1
ATOM 1498 O O . THR A 1 213 ? 1.338 -10.942 -27.157 1.00 98.56 213 THR A O 1
ATOM 1501 N N . TYR A 1 214 ? 1.551 -10.670 -24.930 1.00 98.75 214 TYR A N 1
ATOM 1502 C CA . TYR A 1 214 ? 1.845 -9.242 -24.950 1.00 98.75 214 TYR A CA 1
ATOM 1503 C C . TYR A 1 214 ? 3.357 -9.042 -24.952 1.00 98.75 214 TYR A C 1
ATOM 1505 O O . TYR A 1 214 ? 4.073 -9.710 -24.204 1.00 98.75 214 TYR A O 1
ATOM 1513 N N . THR A 1 215 ? 3.849 -8.097 -25.747 1.00 98.81 215 THR A N 1
ATOM 1514 C CA . THR A 1 215 ? 5.218 -7.583 -25.610 1.00 98.81 215 THR A CA 1
ATOM 1515 C C . THR A 1 215 ? 5.159 -6.240 -24.912 1.00 98.81 215 THR A C 1
ATOM 1517 O O . THR A 1 215 ? 4.592 -5.302 -25.457 1.00 98.81 215 THR A O 1
ATOM 1520 N N . PHE A 1 216 ? 5.742 -6.132 -23.726 1.00 98.88 216 PHE A N 1
ATOM 1521 C CA . PHE A 1 216 ? 5.933 -4.845 -23.070 1.00 98.88 216 PHE A CA 1
ATOM 1522 C C . PHE A 1 216 ? 7.304 -4.295 -23.423 1.00 98.88 216 PHE A C 1
ATOM 1524 O O . PHE A 1 216 ? 8.281 -5.047 -23.488 1.00 98.88 216 PHE A O 1
ATOM 1531 N N . SER A 1 217 ? 7.373 -2.986 -23.626 1.00 98.81 217 SER A N 1
ATOM 1532 C CA . SER A 1 217 ? 8.609 -2.292 -23.950 1.00 98.81 217 SER A CA 1
ATOM 1533 C C . SER A 1 217 ? 8.770 -1.061 -23.076 1.00 98.81 217 SER A C 1
ATOM 1535 O O . SER A 1 217 ? 7.813 -0.341 -22.807 1.00 98.81 217 SER A O 1
ATOM 1537 N N . THR A 1 218 ? 9.999 -0.787 -22.677 1.00 98.81 218 THR A N 1
ATOM 1538 C CA . THR A 1 218 ? 10.386 0.486 -22.073 1.00 98.81 218 THR A CA 1
ATOM 1539 C C . THR A 1 218 ? 11.346 1.187 -23.022 1.00 98.81 218 THR A C 1
ATOM 1541 O O . THR A 1 218 ? 12.131 0.523 -23.704 1.00 98.81 218 THR A O 1
ATOM 1544 N N . ARG A 1 219 ? 11.262 2.514 -23.122 1.00 98.44 219 ARG A N 1
ATOM 1545 C CA . ARG A 1 219 ? 12.239 3.341 -23.840 1.00 98.44 219 ARG A CA 1
ATOM 1546 C C . ARG A 1 219 ? 12.725 4.433 -22.902 1.00 98.44 219 ARG A C 1
ATOM 1548 O O . ARG A 1 219 ? 11.981 5.378 -22.642 1.00 98.44 219 ARG A O 1
ATOM 1555 N N . CYS A 1 220 ? 13.948 4.277 -22.407 1.00 97.81 220 CYS A N 1
ATOM 1556 C CA . CYS A 1 220 ? 14.501 5.134 -21.365 1.00 97.81 220 CYS A CA 1
ATOM 1557 C C . CYS A 1 220 ? 15.912 5.629 -21.691 1.00 97.81 220 CYS A C 1
ATOM 1559 O O . CYS A 1 220 ? 16.656 4.974 -22.425 1.00 97.81 220 CYS A O 1
ATOM 1561 N N . ASP A 1 221 ? 16.222 6.796 -21.138 1.00 95.19 221 ASP A N 1
ATOM 1562 C CA . ASP A 1 221 ? 17.537 7.435 -21.031 1.00 95.19 221 ASP A CA 1
ATOM 1563 C C . ASP A 1 221 ? 17.629 7.921 -19.574 1.00 95.19 221 ASP A C 1
ATOM 1565 O O . ASP A 1 221 ? 16.865 8.822 -19.223 1.00 95.19 221 ASP A O 1
ATOM 1569 N N . ASP A 1 222 ? 18.342 7.294 -18.637 1.00 93.75 222 ASP A N 1
ATOM 1570 C CA . ASP A 1 222 ? 19.190 6.098 -18.722 1.00 93.75 222 ASP A CA 1
ATOM 1571 C C . ASP A 1 222 ? 18.399 4.793 -18.426 1.00 93.75 222 ASP A C 1
ATOM 1573 O O . ASP A 1 222 ? 17.570 4.349 -19.228 1.00 93.75 222 ASP A O 1
ATOM 1577 N N . GLY A 1 223 ? 18.662 4.147 -17.284 1.00 94.19 223 GLY A N 1
ATOM 1578 C CA . GLY A 1 223 ? 18.322 2.753 -17.034 1.00 94.19 223 GLY A CA 1
ATOM 1579 C C . GLY A 1 223 ? 16.857 2.481 -16.711 1.00 94.19 223 GLY A C 1
ATOM 1580 O O . GLY A 1 223 ? 16.074 3.350 -16.323 1.00 94.19 223 GLY A O 1
ATOM 1581 N N . GLN A 1 224 ? 16.490 1.214 -16.880 1.00 96.69 224 GLN A N 1
ATOM 1582 C CA . GLN A 1 224 ? 15.110 0.748 -16.920 1.00 96.69 224 GLN A CA 1
ATOM 1583 C C . GLN A 1 224 ? 14.979 -0.686 -16.404 1.00 96.69 224 GLN A C 1
ATOM 1585 O O . GLN A 1 224 ? 15.740 -1.581 -16.783 1.00 96.69 224 GLN A O 1
ATOM 1590 N N . ARG A 1 225 ? 13.963 -0.921 -15.574 1.00 96.62 225 ARG A N 1
ATOM 1591 C CA . ARG A 1 225 ? 13.469 -2.261 -15.242 1.00 96.62 225 ARG A CA 1
ATOM 1592 C C . ARG A 1 225 ? 11.955 -2.305 -15.303 1.00 96.62 225 ARG A C 1
ATOM 1594 O O . ARG A 1 225 ? 11.289 -1.324 -14.973 1.00 96.62 225 ARG A O 1
ATOM 1601 N N . LEU A 1 226 ? 11.420 -3.454 -15.701 1.00 98.12 226 LEU A N 1
ATOM 1602 C CA . LEU A 1 226 ? 9.982 -3.675 -15.788 1.00 98.12 226 LEU A CA 1
ATOM 1603 C C . LEU A 1 226 ? 9.613 -5.062 -15.274 1.00 98.12 226 LEU A C 1
ATOM 1605 O O . LEU A 1 226 ? 10.111 -6.066 -15.789 1.00 98.12 226 LEU A O 1
ATOM 1609 N N . TRP A 1 227 ? 8.671 -5.101 -14.338 1.00 97.25 227 TRP A N 1
ATOM 1610 C CA . TRP A 1 227 ? 7.979 -6.311 -13.914 1.00 97.25 227 TRP A CA 1
ATOM 1611 C C . TRP A 1 227 ? 6.502 -6.226 -14.276 1.00 97.25 227 TRP A C 1
ATOM 1613 O O . TRP A 1 227 ? 5.867 -5.195 -14.055 1.00 97.25 227 TRP A O 1
ATOM 1623 N N . VAL A 1 228 ? 5.952 -7.324 -14.790 1.00 97.44 228 VAL A N 1
ATOM 1624 C CA . VAL A 1 228 ? 4.508 -7.512 -14.989 1.00 97.44 228 VAL A CA 1
ATOM 1625 C C . VAL A 1 228 ? 4.122 -8.848 -14.375 1.00 97.44 228 VAL A C 1
ATOM 1627 O O . VAL A 1 228 ? 4.730 -9.872 -14.690 1.00 97.44 228 VAL A O 1
ATOM 1630 N N . ASN A 1 229 ? 3.125 -8.846 -13.490 1.00 95.06 229 ASN A N 1
ATOM 1631 C CA . ASN A 1 229 ? 2.691 -10.024 -12.738 1.00 95.06 229 ASN A CA 1
ATOM 1632 C C . ASN A 1 229 ? 3.869 -10.732 -12.032 1.00 95.06 229 ASN A C 1
ATOM 1634 O O . ASN A 1 229 ? 4.046 -11.946 -12.155 1.00 95.06 229 ASN A O 1
ATOM 1638 N N . GLY A 1 230 ? 4.766 -9.964 -11.404 1.00 92.12 230 GLY A N 1
ATOM 1639 C CA . GLY A 1 230 ? 5.991 -10.485 -10.784 1.00 92.12 230 GLY A CA 1
ATOM 1640 C C . GLY A 1 230 ? 7.102 -10.927 -11.731 1.00 92.12 230 GLY A C 1
ATOM 1641 O O . GLY A 1 230 ? 8.216 -11.177 -11.279 1.00 92.12 230 GLY A O 1
ATOM 1642 N N . THR A 1 231 ? 6.847 -11.022 -13.034 1.00 93.75 231 THR A N 1
ATOM 1643 C CA . THR A 1 231 ? 7.841 -11.492 -14.004 1.00 93.75 231 THR A CA 1
ATOM 1644 C C . THR A 1 231 ? 8.695 -10.325 -14.479 1.00 93.75 231 THR A C 1
ATOM 1646 O O . THR A 1 231 ? 8.161 -9.358 -15.018 1.00 93.75 231 THR A O 1
ATOM 1649 N N . LEU A 1 232 ? 10.016 -10.422 -14.311 1.00 94.62 232 LEU A N 1
ATOM 1650 C CA . LEU A 1 232 ? 10.979 -9.463 -14.858 1.00 94.62 232 LEU A CA 1
ATOM 1651 C C . LEU A 1 232 ? 11.001 -9.569 -16.390 1.00 94.62 232 LEU A C 1
ATOM 1653 O O . LEU A 1 232 ? 11.433 -10.581 -16.938 1.00 94.62 232 LEU A O 1
ATOM 1657 N N . LEU A 1 233 ? 10.529 -8.529 -17.074 1.00 97.62 233 LEU A N 1
ATOM 1658 C CA . LEU A 1 233 ? 10.483 -8.454 -18.538 1.00 97.62 233 LEU A CA 1
ATOM 1659 C C . LEU A 1 233 ? 11.634 -7.634 -19.121 1.00 97.62 233 LEU A C 1
ATOM 1661 O O . LEU A 1 233 ? 12.088 -7.917 -20.227 1.00 97.62 233 LEU A O 1
ATOM 1665 N N . VAL A 1 234 ? 12.101 -6.621 -18.390 1.00 97.94 234 VAL A N 1
ATOM 1666 C CA . VAL A 1 234 ? 13.227 -5.768 -18.788 1.00 97.94 234 VAL A CA 1
ATOM 1667 C C . VAL A 1 234 ? 14.174 -5.606 -17.609 1.00 97.94 234 VAL A C 1
ATOM 1669 O O . VAL A 1 234 ? 13.732 -5.213 -16.532 1.00 97.94 234 VAL A O 1
ATOM 1672 N N . ASP A 1 235 ? 15.464 -5.852 -17.843 1.00 95.00 235 ASP A N 1
ATOM 1673 C CA . ASP A 1 235 ? 16.559 -5.518 -16.930 1.00 95.00 235 ASP A CA 1
ATOM 1674 C C . ASP A 1 235 ? 17.703 -4.862 -17.704 1.00 95.00 235 ASP A C 1
ATOM 1676 O O . ASP A 1 235 ? 18.513 -5.538 -18.338 1.00 95.00 235 ASP A O 1
ATOM 1680 N N . ASP A 1 236 ? 17.732 -3.532 -17.697 1.00 94.25 236 ASP A N 1
ATOM 1681 C CA . ASP A 1 236 ? 18.846 -2.748 -18.223 1.00 94.25 236 ASP A CA 1
ATOM 1682 C C . ASP A 1 236 ? 19.138 -1.566 -17.298 1.00 94.25 236 ASP A C 1
ATOM 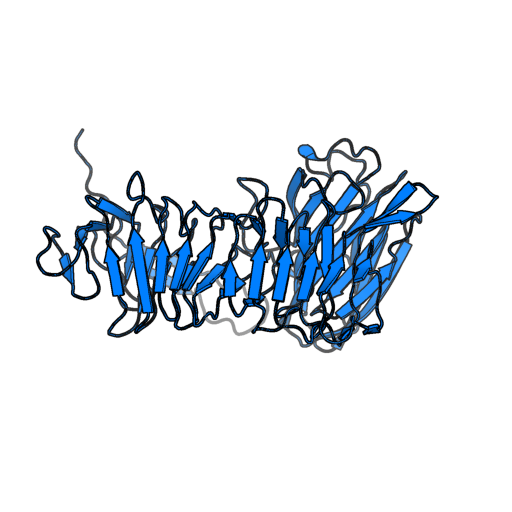1684 O O . ASP A 1 236 ? 18.743 -0.428 -17.539 1.00 94.25 236 ASP A O 1
ATOM 1688 N N . TRP A 1 237 ? 19.798 -1.860 -16.179 1.00 92.56 237 TRP A N 1
ATOM 1689 C CA . TRP A 1 237 ? 20.150 -0.873 -15.158 1.00 92.56 237 TRP A CA 1
ATOM 1690 C C . TRP A 1 237 ? 21.553 -0.286 -15.382 1.00 92.56 237 TRP A C 1
ATOM 1692 O O . TRP A 1 237 ? 22.395 -0.305 -14.484 1.00 92.56 237 TRP A O 1
ATOM 1702 N N . ASN A 1 238 ? 21.811 0.196 -16.600 1.00 89.88 238 ASN A N 1
ATOM 1703 C CA . ASN A 1 238 ? 23.081 0.791 -17.023 1.00 89.88 238 ASN A CA 1
ATOM 1704 C C . ASN A 1 238 ? 22.871 2.218 -17.541 1.00 89.88 238 ASN A C 1
ATOM 1706 O O . ASN A 1 238 ? 21.759 2.586 -17.906 1.00 89.88 238 ASN A O 1
ATOM 1710 N N . THR A 1 239 ? 23.948 3.003 -17.603 1.00 91.25 239 THR A N 1
ATOM 1711 C CA . THR A 1 239 ? 23.926 4.307 -18.273 1.00 91.25 239 THR A CA 1
ATOM 1712 C C . THR A 1 239 ? 23.973 4.127 -19.785 1.00 91.25 239 THR A C 1
ATOM 1714 O O . THR A 1 239 ? 24.792 3.366 -20.313 1.00 91.25 239 THR A O 1
ATOM 1717 N N . HIS A 1 240 ? 23.073 4.800 -20.490 1.00 93.56 240 HIS A N 1
ATOM 1718 C CA . HIS A 1 240 ? 22.951 4.751 -21.940 1.00 93.56 240 HIS A CA 1
ATOM 1719 C C . HIS A 1 240 ? 21.982 5.836 -22.423 1.00 93.56 240 HIS A C 1
ATOM 1721 O O . HIS A 1 240 ? 21.003 6.140 -21.757 1.00 93.56 240 HIS A O 1
ATOM 1727 N N . GLY A 1 241 ? 22.161 6.308 -23.660 1.00 95.31 241 GLY A N 1
ATOM 1728 C CA . GLY A 1 241 ? 21.149 7.152 -24.301 1.00 95.31 241 GLY A CA 1
ATOM 1729 C C . GLY A 1 241 ? 19.816 6.420 -24.524 1.00 95.31 241 GLY A C 1
ATOM 1730 O O . GLY A 1 241 ? 19.745 5.193 -24.408 1.00 95.31 241 GLY A O 1
ATOM 1731 N N . ALA A 1 242 ? 18.776 7.154 -24.930 1.00 97.12 242 ALA A N 1
ATOM 1732 C CA . ALA A 1 242 ? 17.418 6.638 -25.149 1.00 97.12 242 ALA A CA 1
ATOM 1733 C C . ALA A 1 242 ? 17.352 5.290 -25.904 1.00 97.12 242 ALA A C 1
ATOM 1735 O O . ALA A 1 242 ? 17.435 5.237 -27.136 1.00 97.12 242 ALA A O 1
ATOM 1736 N N . THR A 1 243 ? 17.124 4.201 -25.166 1.00 97.88 243 THR A N 1
ATOM 1737 C CA . THR A 1 243 ? 17.187 2.819 -25.665 1.00 97.88 243 THR A CA 1
ATOM 1738 C C . THR A 1 243 ? 15.894 2.075 -25.368 1.00 97.88 243 THR A C 1
ATOM 1740 O O . THR A 1 243 ? 15.378 2.129 -24.255 1.00 97.88 243 THR A O 1
ATOM 1743 N N . THR A 1 244 ? 15.370 1.356 -26.367 1.00 98.56 244 THR A N 1
ATOM 1744 C CA . THR A 1 244 ? 14.197 0.486 -26.195 1.00 98.56 244 THR A CA 1
ATOM 1745 C C . THR A 1 244 ? 14.615 -0.916 -25.765 1.00 98.56 244 THR A C 1
ATOM 1747 O O . THR A 1 244 ? 15.447 -1.545 -26.421 1.00 98.56 244 THR A O 1
ATOM 1750 N N . LYS A 1 245 ? 13.997 -1.428 -24.703 1.00 98.75 245 LYS A N 1
ATOM 1751 C CA . LYS A 1 245 ? 14.077 -2.827 -24.267 1.00 98.75 245 LYS A CA 1
ATOM 1752 C C . LYS A 1 245 ? 12.691 -3.435 -24.234 1.00 98.75 245 LYS A C 1
ATOM 1754 O O . LYS A 1 245 ? 11.696 -2.716 -24.210 1.00 98.75 245 LYS A O 1
ATOM 1759 N N . SER A 1 246 ? 12.596 -4.755 -24.320 1.00 98.69 246 SER A N 1
ATOM 1760 C CA . SER A 1 246 ? 11.301 -5.432 -24.364 1.00 98.69 246 SER A CA 1
ATOM 1761 C C . SER A 1 246 ? 11.366 -6.830 -23.779 1.00 98.69 246 SER A C 1
ATOM 1763 O O . SER A 1 246 ? 12.387 -7.504 -23.896 1.00 98.69 246 SER A O 1
ATOM 1765 N N . GLY A 1 247 ? 10.241 -7.269 -23.230 1.00 98.62 247 GLY A N 1
ATOM 1766 C CA . GLY A 1 247 ? 10.005 -8.639 -22.798 1.00 98.62 247 GLY A CA 1
ATOM 1767 C C . GLY A 1 247 ? 8.571 -9.046 -23.110 1.00 98.62 247 GLY A C 1
ATOM 1768 O O . GLY A 1 247 ? 7.688 -8.201 -23.270 1.00 98.62 247 GLY A O 1
ATOM 1769 N N . ALA A 1 248 ? 8.341 -10.348 -23.243 1.00 98.56 248 ALA A N 1
ATOM 1770 C CA . ALA A 1 248 ? 7.039 -10.892 -23.602 1.00 98.56 248 ALA A CA 1
ATOM 1771 C C . ALA A 1 248 ? 6.459 -11.734 -22.465 1.00 98.56 248 ALA A C 1
ATOM 1773 O O . ALA A 1 248 ? 7.187 -12.463 -21.794 1.00 98.56 248 ALA A O 1
ATOM 1774 N N . ILE A 1 249 ? 5.143 -11.659 -22.281 1.00 98.62 249 ILE A N 1
ATOM 1775 C CA . ILE A 1 249 ? 4.405 -12.436 -21.284 1.00 98.62 249 ILE A CA 1
ATOM 1776 C C . ILE A 1 249 ? 3.041 -12.846 -21.841 1.00 98.62 249 ILE A C 1
ATOM 1778 O O . ILE A 1 249 ? 2.382 -12.077 -22.542 1.00 98.62 249 ILE A O 1
ATOM 1782 N N . ALA A 1 250 ? 2.622 -14.077 -21.550 1.00 98.50 250 ALA A N 1
ATOM 1783 C CA . ALA A 1 250 ? 1.283 -14.548 -21.878 1.00 98.50 250 ALA A CA 1
ATOM 1784 C C . ALA A 1 250 ? 0.298 -14.090 -20.797 1.00 98.50 250 ALA A C 1
ATOM 1786 O O . ALA A 1 250 ? 0.492 -14.397 -19.621 1.00 98.50 250 ALA A O 1
ATOM 1787 N N . LEU A 1 251 ? -0.755 -13.378 -21.199 1.00 98.44 251 LEU A N 1
ATOM 1788 C CA . LEU A 1 251 ? -1.788 -12.850 -20.306 1.00 98.44 251 LEU A CA 1
ATOM 1789 C C . LEU A 1 251 ? -3.174 -13.364 -20.718 1.00 98.44 251 LEU A C 1
ATOM 1791 O O . LEU A 1 251 ? -3.425 -13.646 -21.894 1.00 98.44 251 LEU A O 1
ATOM 1795 N N . ALA A 1 252 ? -4.072 -13.488 -19.743 1.00 98.19 252 ALA A N 1
ATOM 1796 C CA . ALA A 1 252 ? -5.478 -13.810 -19.962 1.00 98.19 252 ALA A CA 1
ATOM 1797 C C . ALA A 1 252 ? -6.279 -12.530 -20.216 1.00 98.19 252 ALA A C 1
ATOM 1799 O O . ALA A 1 252 ? -6.022 -11.517 -19.581 1.00 98.19 252 ALA A O 1
ATOM 1800 N N . ALA A 1 253 ? -7.282 -12.578 -21.094 1.00 95.38 253 ALA A N 1
ATOM 1801 C CA . ALA A 1 253 ? -8.126 -11.417 -21.378 1.00 95.38 253 ALA A CA 1
ATOM 1802 C C . ALA A 1 253 ? -8.834 -10.868 -20.125 1.00 95.38 253 ALA A C 1
ATOM 1804 O O . ALA A 1 253 ? -9.195 -11.618 -19.217 1.00 95.38 253 ALA A O 1
ATOM 1805 N N . ASN A 1 254 ? -9.111 -9.561 -20.129 1.00 94.88 254 ASN A N 1
ATOM 1806 C CA . ASN A 1 254 ? -9.887 -8.839 -19.113 1.00 94.88 254 ASN A CA 1
ATOM 1807 C C . ASN A 1 254 ? -9.366 -9.022 -17.683 1.00 94.88 254 ASN A C 1
ATOM 1809 O O . ASN A 1 254 ? -10.136 -8.991 -16.723 1.00 94.88 254 ASN A O 1
ATOM 1813 N N . THR A 1 255 ? -8.057 -9.217 -17.546 1.00 97.38 255 THR A N 1
ATOM 1814 C CA . THR A 1 255 ? -7.403 -9.453 -16.261 1.00 97.38 255 THR A CA 1
ATOM 1815 C C . THR A 1 255 ? -6.428 -8.318 -15.976 1.00 97.38 255 THR A C 1
ATOM 1817 O O . THR A 1 255 ? -5.673 -7.893 -16.861 1.00 97.38 255 THR A O 1
ATOM 1820 N N . ARG A 1 256 ? -6.481 -7.807 -14.740 1.00 96.06 256 ARG A N 1
ATOM 1821 C CA . ARG A 1 256 ? -5.515 -6.840 -14.214 1.00 96.06 256 ARG A CA 1
ATOM 1822 C C . ARG A 1 256 ? -4.319 -7.581 -13.640 1.00 96.06 256 ARG A C 1
ATOM 1824 O O . ARG A 1 256 ? -4.493 -8.551 -12.909 1.00 96.06 256 ARG A O 1
ATOM 1831 N N . TYR A 1 257 ? -3.135 -7.086 -13.955 1.00 96.81 257 TYR A N 1
ATOM 1832 C CA . TYR A 1 257 ? -1.869 -7.618 -13.478 1.00 96.81 257 TYR A CA 1
ATOM 1833 C C . TYR A 1 257 ? -1.055 -6.506 -12.849 1.00 96.81 257 TYR A C 1
ATOM 1835 O O . TYR A 1 257 ? -1.029 -5.400 -13.388 1.00 96.81 257 TYR A O 1
ATOM 1843 N N . ASP A 1 258 ? -0.370 -6.801 -11.751 1.00 95.81 258 ASP A N 1
ATOM 1844 C CA . ASP A 1 258 ? 0.532 -5.840 -11.125 1.00 95.81 258 ASP A CA 1
ATOM 1845 C C . ASP A 1 258 ? 1.647 -5.455 -12.102 1.00 95.81 258 ASP A C 1
ATOM 1847 O O . ASP A 1 258 ? 2.159 -6.296 -12.850 1.00 95.81 258 ASP A O 1
ATOM 1851 N N . ILE A 1 259 ? 2.000 -4.174 -12.122 1.00 97.44 259 ILE A N 1
ATOM 1852 C CA . ILE A 1 259 ? 3.067 -3.636 -12.961 1.00 97.44 259 ILE A CA 1
ATOM 1853 C C . ILE A 1 259 ? 3.945 -2.704 -12.137 1.00 97.44 259 ILE A C 1
ATOM 1855 O O . ILE A 1 259 ? 3.455 -1.824 -11.426 1.00 97.44 259 ILE A O 1
ATOM 1859 N N . VAL A 1 260 ? 5.256 -2.901 -12.258 1.00 97.12 260 VAL A N 1
ATOM 1860 C CA . VAL A 1 260 ? 6.267 -2.037 -11.649 1.00 97.12 260 VAL A CA 1
ATOM 1861 C C . VAL A 1 260 ? 7.285 -1.658 -12.698 1.00 97.12 260 VAL A C 1
ATOM 1863 O O . VAL A 1 260 ? 7.938 -2.528 -13.272 1.00 97.12 260 VAL A O 1
ATOM 1866 N N . MET A 1 261 ? 7.437 -0.357 -12.922 1.00 98.25 261 MET A N 1
ATOM 1867 C CA . MET A 1 261 ? 8.499 0.192 -13.755 1.00 98.25 261 MET A CA 1
ATOM 1868 C C . MET A 1 261 ? 9.441 1.016 -12.887 1.00 98.25 261 MET A C 1
ATOM 1870 O O . MET A 1 261 ? 9.015 1.942 -12.198 1.00 98.25 261 MET A O 1
ATOM 1874 N N . GLU A 1 262 ? 10.722 0.678 -12.934 1.00 97.69 262 GLU A N 1
ATOM 1875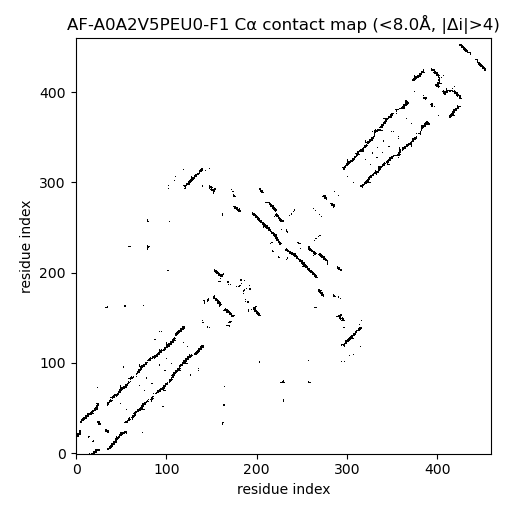 C CA . GLU A 1 262 ? 11.798 1.428 -12.296 1.00 97.69 262 GLU A CA 1
ATOM 1876 C C . GLU A 1 262 ? 12.638 2.113 -13.368 1.00 97.69 262 GLU A C 1
ATOM 1878 O O . GLU A 1 262 ? 12.941 1.526 -14.410 1.00 97.69 262 GLU A O 1
ATOM 1883 N N . TYR A 1 263 ? 13.023 3.351 -13.096 1.00 97.19 263 TYR A N 1
ATOM 1884 C CA . TYR A 1 263 ? 13.806 4.196 -13.985 1.00 97.19 263 TYR A CA 1
ATOM 1885 C C . TYR A 1 263 ? 14.872 4.945 -13.195 1.00 97.19 263 TYR A C 1
ATOM 1887 O O . TYR A 1 263 ? 14.595 5.367 -12.066 1.00 97.19 263 TYR A O 1
ATOM 1895 N N . PHE A 1 264 ? 16.043 5.155 -13.798 1.00 93.94 264 PHE A N 1
ATOM 1896 C CA . PHE A 1 264 ? 16.997 6.147 -13.314 1.00 93.94 264 PHE A CA 1
ATOM 1897 C C . PHE A 1 264 ? 17.586 6.998 -14.441 1.00 93.94 264 PHE A C 1
ATOM 1899 O O . PHE A 1 264 ? 17.664 6.572 -15.589 1.00 93.94 264 PHE A O 1
ATOM 1906 N N . ASN A 1 265 ? 18.054 8.183 -14.067 1.00 92.44 265 ASN A N 1
ATOM 1907 C CA . ASN A 1 265 ? 18.921 9.042 -14.856 1.00 92.44 265 ASN A CA 1
ATOM 1908 C C . ASN A 1 265 ? 20.154 9.406 -14.038 1.00 92.44 265 ASN A C 1
ATOM 1910 O O . ASN A 1 265 ? 20.011 9.690 -12.846 1.00 92.44 265 ASN A O 1
ATOM 1914 N N . GLN A 1 266 ? 21.320 9.457 -14.677 1.00 87.81 266 GLN A N 1
ATOM 1915 C CA . GLN A 1 266 ? 22.557 9.924 -14.050 1.00 87.81 266 GLN A CA 1
ATOM 1916 C C . GLN A 1 266 ? 23.000 11.295 -14.560 1.00 87.81 266 GLN A C 1
ATOM 1918 O O . GLN A 1 266 ? 23.359 12.167 -13.766 1.00 87.81 266 GLN A O 1
ATOM 1923 N N . THR A 1 267 ? 23.014 11.494 -15.882 1.00 86.19 267 THR A N 1
ATOM 1924 C CA . THR A 1 267 ? 23.371 12.776 -16.508 1.00 86.19 267 THR A CA 1
ATOM 1925 C C . THR A 1 267 ? 22.804 12.932 -17.902 1.00 86.19 267 THR A C 1
ATOM 1927 O O . THR A 1 267 ? 22.567 11.952 -18.585 1.00 86.19 267 THR A O 1
ATOM 1930 N N . GLY A 1 268 ? 22.687 14.180 -18.364 1.00 86.69 268 GLY A N 1
ATOM 1931 C CA . GLY A 1 268 ? 22.354 14.458 -19.757 1.00 86.69 268 GLY A CA 1
ATOM 1932 C C . GLY A 1 268 ? 20.849 14.388 -20.035 1.00 86.69 268 GLY A C 1
ATOM 1933 O O . GLY A 1 268 ? 20.056 14.670 -19.134 1.00 86.69 268 GLY A O 1
ATOM 1934 N N . PRO A 1 269 ? 20.453 14.112 -21.292 1.00 87.31 269 PRO A N 1
ATOM 1935 C CA . PRO A 1 269 ? 19.050 13.946 -21.663 1.00 87.31 269 PRO A CA 1
ATOM 1936 C C . PRO A 1 269 ? 18.386 12.859 -20.821 1.00 87.31 269 PRO A C 1
ATOM 1938 O O . PRO A 1 269 ? 19.018 11.860 -20.519 1.00 87.31 269 PRO A O 1
ATOM 1941 N N . CYS A 1 270 ? 17.113 13.033 -20.470 1.00 91.31 270 CYS A N 1
ATOM 1942 C CA . CYS A 1 270 ? 16.417 12.069 -19.629 1.00 91.31 270 CYS A CA 1
ATOM 1943 C C . CYS A 1 270 ? 14.981 11.849 -20.106 1.00 91.31 270 CYS A C 1
ATOM 1945 O O . CYS A 1 270 ? 14.227 12.797 -20.334 1.00 91.31 270 CYS A O 1
ATOM 1947 N N . SER A 1 271 ? 14.599 10.592 -20.321 1.00 95.75 271 SER A N 1
ATOM 1948 C CA . SER A 1 271 ? 13.274 10.220 -20.835 1.00 95.75 271 SER A CA 1
ATOM 1949 C C . SER A 1 271 ? 12.855 8.846 -20.324 1.00 95.75 271 SER A C 1
ATOM 1951 O O . SER A 1 271 ? 13.706 7.996 -20.069 1.00 95.75 271 SER A O 1
ATOM 1953 N N . ALA A 1 272 ? 11.548 8.623 -20.185 1.00 98.31 272 ALA A N 1
ATOM 1954 C CA . ALA A 1 272 ? 10.980 7.356 -19.737 1.00 98.31 272 ALA A CA 1
ATOM 1955 C C . ALA A 1 272 ? 9.610 7.116 -20.382 1.00 98.31 272 ALA A C 1
ATOM 1957 O O . ALA A 1 272 ? 8.663 7.880 -20.176 1.00 98.31 272 ALA A O 1
ATOM 1958 N N . GLN A 1 273 ? 9.486 6.042 -21.159 1.00 98.81 273 GLN A N 1
ATOM 1959 C CA . GLN A 1 273 ? 8.237 5.661 -21.821 1.00 98.81 273 GLN A CA 1
ATOM 1960 C C . GLN A 1 273 ? 7.921 4.184 -21.572 1.00 98.81 273 GLN A C 1
ATOM 1962 O O . GLN A 1 273 ? 8.813 3.341 -21.679 1.00 98.81 273 GLN A O 1
ATOM 1967 N N . LEU A 1 274 ? 6.650 3.878 -21.296 1.00 98.94 274 LEU A N 1
ATOM 1968 C CA . LEU A 1 274 ? 6.109 2.521 -21.196 1.00 98.94 274 LEU A CA 1
ATOM 1969 C C . LEU A 1 274 ? 5.184 2.246 -22.382 1.00 98.94 274 LEU A C 1
ATOM 1971 O O . LEU A 1 274 ? 4.177 2.927 -22.586 1.00 98.94 274 LEU A O 1
ATOM 1975 N N . LEU A 1 275 ? 5.519 1.216 -23.146 1.00 98.88 275 LEU A N 1
ATOM 1976 C CA . LEU A 1 275 ? 4.788 0.767 -24.318 1.00 98.88 275 LEU A CA 1
ATOM 1977 C C . LEU A 1 275 ? 4.372 -0.694 -24.159 1.00 98.88 275 LEU A C 1
ATOM 1979 O O . LEU A 1 275 ? 4.956 -1.463 -23.392 1.00 98.88 275 LEU A O 1
ATOM 1983 N N . TRP A 1 276 ? 3.396 -1.095 -24.958 1.00 98.75 276 TRP A N 1
ATOM 1984 C CA . TRP A 1 276 ? 3.054 -2.494 -25.162 1.00 98.75 276 TRP A CA 1
ATOM 1985 C C . TRP A 1 276 ? 2.693 -2.769 -26.620 1.00 98.75 276 TRP A C 1
ATOM 1987 O O . TRP A 1 276 ? 2.372 -1.860 -27.379 1.00 98.75 276 TRP A O 1
ATOM 1997 N N . THR A 1 277 ? 2.752 -4.035 -27.006 1.00 98.69 277 THR A N 1
ATOM 1998 C CA . THR A 1 277 ? 2.225 -4.577 -28.258 1.00 98.69 277 THR A CA 1
ATOM 1999 C C . THR A 1 277 ? 1.264 -5.698 -27.876 1.00 98.69 277 THR A C 1
ATOM 2001 O O . THR A 1 277 ? 1.723 -6.770 -27.459 1.00 98.69 277 THR A O 1
ATOM 2004 N N . PRO A 1 278 ? -0.056 -5.454 -27.931 1.00 98.12 278 PRO A N 1
ATOM 2005 C CA . PRO A 1 278 ? -1.055 -6.496 -27.734 1.00 98.12 278 PRO A CA 1
ATOM 2006 C C . PRO A 1 278 ? -0.962 -7.614 -28.792 1.00 98.12 278 PRO A C 1
ATOM 2008 O O . PRO A 1 278 ? -0.437 -7.388 -29.886 1.00 98.12 278 PRO A O 1
ATOM 2011 N N . PRO A 1 279 ? -1.487 -8.823 -28.509 1.00 97.88 279 PRO A N 1
ATOM 2012 C CA . PRO A 1 279 ? -1.482 -9.929 -29.461 1.00 97.88 279 PRO A CA 1
ATOM 2013 C C . PRO A 1 279 ? -2.167 -9.551 -30.782 1.00 97.88 279 PRO A C 1
ATOM 2015 O O . PRO A 1 279 ? -3.356 -9.246 -30.804 1.00 97.88 279 PRO A O 1
ATOM 2018 N N . GLY A 1 280 ? -1.421 -9.613 -31.889 1.00 95.88 280 GLY A N 1
ATOM 2019 C CA . GLY A 1 280 ? -1.939 -9.298 -33.226 1.00 95.88 280 GLY A CA 1
ATOM 2020 C C . GLY A 1 280 ? -2.118 -7.804 -33.520 1.00 95.88 280 GLY A C 1
ATOM 2021 O O . GLY A 1 280 ? -2.690 -7.476 -34.557 1.00 95.88 280 GLY A O 1
ATOM 2022 N N . ASP A 1 281 ? -1.630 -6.922 -32.647 1.00 97.00 281 ASP A N 1
ATOM 2023 C CA . ASP A 1 281 ? -1.720 -5.467 -32.797 1.00 97.00 281 ASP A CA 1
ATOM 2024 C C . ASP A 1 281 ? -0.321 -4.828 -32.940 1.00 97.00 281 ASP A C 1
ATOM 2026 O O . ASP A 1 281 ? 0.693 -5.509 -33.118 1.00 97.00 281 ASP A O 1
ATOM 2030 N N . SER A 1 282 ? -0.268 -3.501 -32.911 1.00 97.06 282 SER A N 1
ATOM 2031 C CA . SER A 1 282 ? 0.928 -2.673 -33.046 1.00 97.06 282 SER A CA 1
ATOM 2032 C C . SER A 1 282 ? 1.379 -2.078 -31.710 1.00 97.06 282 SER A C 1
ATOM 2034 O O . SER A 1 282 ? 0.631 -2.032 -30.733 1.00 97.06 282 SER A O 1
ATOM 2036 N N . SER A 1 283 ? 2.641 -1.643 -31.659 1.00 98.38 283 SER A N 1
ATOM 2037 C CA . SER A 1 283 ? 3.212 -1.047 -30.453 1.00 98.38 283 SER A CA 1
ATOM 2038 C C . SER A 1 283 ? 2.652 0.353 -30.204 1.00 98.38 283 SER A C 1
ATOM 2040 O O . SER A 1 283 ? 2.696 1.209 -31.089 1.00 98.38 283 SER A O 1
ATOM 2042 N N . VAL A 1 284 ? 2.173 0.596 -28.986 1.00 98.56 284 VAL A N 1
ATOM 2043 C CA . VAL A 1 284 ? 1.654 1.893 -28.530 1.00 98.56 284 VAL A CA 1
ATOM 2044 C C . VAL A 1 284 ? 2.107 2.180 -27.100 1.00 98.56 284 VAL A C 1
ATOM 2046 O O . VAL A 1 284 ? 2.407 1.255 -26.345 1.00 98.56 284 VAL A O 1
ATOM 2049 N N . ILE A 1 285 ? 2.122 3.459 -26.704 1.00 98.81 285 ILE A N 1
ATOM 2050 C CA . ILE A 1 285 ? 2.168 3.838 -25.281 1.00 98.81 285 ILE A CA 1
ATOM 2051 C C . ILE A 1 285 ? 0.994 3.155 -24.584 1.00 98.81 285 ILE A C 1
ATOM 2053 O O . ILE A 1 285 ? -0.117 3.196 -25.117 1.00 98.81 285 ILE A O 1
ATOM 2057 N N . VAL A 1 286 ? 1.226 2.536 -23.424 1.00 98.81 286 VAL A N 1
ATOM 2058 C CA . VAL A 1 286 ? 0.138 1.869 -22.694 1.00 98.81 286 VAL A CA 1
ATOM 2059 C C . VAL A 1 286 ? -0.930 2.917 -22.355 1.00 98.81 286 VAL A C 1
ATOM 2061 O O . VAL A 1 286 ? -0.617 3.875 -21.640 1.00 98.81 286 VAL A O 1
ATOM 2064 N N . PRO A 1 287 ? -2.162 2.792 -22.884 1.00 98.38 287 PRO A N 1
ATOM 2065 C CA . PRO A 1 287 ? -3.176 3.823 -22.704 1.00 98.38 287 PRO A CA 1
ATOM 2066 C C . PRO A 1 287 ? -3.621 3.936 -21.241 1.00 98.38 287 PRO A C 1
ATOM 2068 O O . PRO A 1 287 ? -3.593 2.958 -20.492 1.00 98.38 287 PRO A O 1
ATOM 2071 N N . SER A 1 288 ? -4.050 5.129 -20.825 1.00 97.19 288 SER A N 1
ATOM 2072 C CA . SER A 1 288 ? -4.395 5.392 -19.423 1.00 97.19 288 SER A CA 1
ATOM 2073 C C . SER A 1 288 ? -5.566 4.550 -18.919 1.00 97.19 288 SER A C 1
ATOM 2075 O O . SER A 1 288 ? -5.552 4.113 -17.773 1.00 97.19 288 SER A O 1
ATOM 2077 N N . ASP A 1 289 ? -6.548 4.261 -19.771 1.00 96.31 289 ASP A N 1
ATOM 2078 C CA . ASP A 1 289 ? -7.704 3.415 -19.462 1.00 96.31 289 ASP A CA 1
ATOM 2079 C C . ASP A 1 289 ? -7.347 1.929 -19.264 1.00 96.31 289 ASP A C 1
ATOM 2081 O O . ASP A 1 289 ? -8.144 1.159 -18.723 1.00 96.31 289 ASP A O 1
ATOM 2085 N N . HIS A 1 290 ? -6.116 1.545 -19.605 1.00 97.69 290 HIS A N 1
ATOM 2086 C CA . HIS A 1 290 ? -5.535 0.236 -19.317 1.00 97.69 290 HIS A CA 1
ATOM 2087 C C . HIS A 1 290 ? -4.612 0.225 -18.098 1.00 97.69 290 HIS A C 1
ATOM 2089 O O . HIS A 1 290 ? -4.150 -0.846 -17.714 1.00 97.69 290 HIS A O 1
ATOM 2095 N N . LEU A 1 291 ? -4.347 1.370 -17.474 1.00 98.50 291 LEU A N 1
ATOM 2096 C CA . LEU A 1 291 ? -3.544 1.481 -16.260 1.00 98.50 291 LEU A CA 1
ATOM 2097 C C . LEU A 1 291 ? -4.456 1.774 -15.073 1.00 98.50 291 LEU A C 1
ATOM 2099 O O . LEU A 1 291 ? -5.433 2.509 -15.212 1.00 98.50 291 LEU A O 1
ATOM 2103 N N . PHE A 1 292 ? -4.153 1.202 -13.912 1.00 97.00 292 PHE A N 1
ATOM 2104 C CA . PHE A 1 292 ? -4.956 1.361 -12.703 1.00 97.00 292 PHE A CA 1
ATOM 2105 C C . PHE A 1 292 ? -4.095 1.701 -11.494 1.00 97.00 292 PHE A C 1
ATOM 2107 O O . PHE A 1 292 ? -3.119 1.011 -11.191 1.00 97.00 292 PHE A O 1
ATOM 2114 N N . LEU A 1 293 ? -4.512 2.742 -10.774 1.00 96.81 293 LEU A N 1
ATOM 2115 C CA . LEU A 1 293 ? -3.849 3.191 -9.558 1.00 96.81 293 LEU A CA 1
ATOM 2116 C C . LEU A 1 293 ? -4.003 2.149 -8.438 1.00 96.81 293 LEU A C 1
ATOM 2118 O O . LEU A 1 293 ? -5.070 1.542 -8.314 1.00 96.81 293 LEU A O 1
ATOM 2122 N N . PRO A 1 294 ? -2.989 1.990 -7.569 1.00 92.12 294 PRO A N 1
ATOM 2123 C CA . PRO A 1 294 ? -2.953 0.939 -6.549 1.00 92.12 294 PRO A CA 1
ATOM 2124 C C . PRO A 1 294 ? -3.923 1.157 -5.374 1.00 92.12 294 PRO A C 1
ATOM 2126 O O . PRO A 1 294 ? -4.035 0.311 -4.495 1.00 92.12 294 PRO A O 1
ATOM 2129 N N . GLY A 1 295 ? -4.651 2.277 -5.346 1.00 89.69 295 GLY A N 1
ATOM 2130 C CA . GLY A 1 295 ? -5.646 2.560 -4.319 1.00 89.69 295 GLY A CA 1
ATOM 2131 C C . GLY A 1 295 ? -5.046 3.029 -2.984 1.00 89.69 295 GLY A C 1
ATOM 2132 O O . GLY A 1 295 ? -3.953 3.614 -2.967 1.00 89.69 295 GLY A O 1
ATOM 2133 N N . PRO A 1 296 ? -5.784 2.844 -1.871 1.00 92.06 296 PRO A N 1
ATOM 2134 C CA . PRO A 1 296 ? -5.509 3.531 -0.614 1.00 92.06 296 PRO A CA 1
ATOM 2135 C C . PRO A 1 296 ? -4.766 2.708 0.446 1.00 92.06 296 PRO A C 1
ATOM 2137 O O . PRO A 1 296 ? -4.574 3.237 1.535 1.00 92.06 296 PRO A O 1
ATOM 2140 N N . GLY A 1 297 ? -4.366 1.464 0.167 1.00 94.88 297 GLY A N 1
ATOM 2141 C CA . GLY A 1 297 ? -3.586 0.611 1.076 1.00 94.88 297 GLY A CA 1
ATOM 2142 C C . GLY A 1 297 ? -4.323 0.164 2.340 1.00 94.88 297 GLY A C 1
ATOM 2143 O O . GLY A 1 297 ? -5.074 0.925 2.940 1.00 94.88 297 GLY A O 1
ATOM 2144 N N . ALA A 1 298 ? -4.129 -1.083 2.760 1.00 97.31 298 ALA A N 1
ATOM 2145 C CA . ALA A 1 298 ? -4.889 -1.667 3.865 1.00 97.31 298 ALA A CA 1
ATOM 2146 C C . ALA A 1 298 ? -4.009 -2.392 4.886 1.00 97.31 298 ALA A C 1
ATOM 2148 O O . ALA A 1 298 ? -2.959 -2.952 4.555 1.00 97.31 298 ALA A O 1
ATOM 2149 N N . LEU A 1 299 ? -4.490 -2.427 6.128 1.00 98.81 299 LEU A N 1
ATOM 2150 C CA . LEU A 1 299 ? -3.940 -3.249 7.200 1.00 98.81 299 LEU A CA 1
ATOM 2151 C C . LEU A 1 299 ? -4.943 -4.345 7.559 1.00 98.81 299 LEU A C 1
ATOM 2153 O O . LEU A 1 299 ? -6.116 -4.071 7.807 1.00 98.81 299 LEU A O 1
ATOM 2157 N N . VAL A 1 300 ? -4.476 -5.588 7.644 1.00 98.88 300 VAL A N 1
ATOM 2158 C CA . VAL A 1 300 ? -5.271 -6.723 8.119 1.00 98.88 300 VAL A CA 1
ATOM 2159 C C . VAL A 1 300 ? -4.576 -7.363 9.312 1.00 98.88 300 VAL A C 1
ATOM 2161 O O . VAL A 1 300 ? -3.461 -7.860 9.203 1.00 98.88 300 VAL A O 1
ATOM 2164 N N . LYS A 1 301 ? -5.248 -7.404 10.456 1.00 98.81 301 LYS A N 1
ATOM 2165 C CA . LYS A 1 301 ? -4.861 -8.199 11.617 1.00 98.81 301 LYS A CA 1
ATOM 2166 C C . LYS A 1 301 ? -5.606 -9.537 11.561 1.00 98.81 301 LYS A C 1
ATOM 2168 O O . LYS A 1 301 ? -6.830 -9.557 11.666 1.00 98.81 301 LYS A O 1
ATOM 2173 N N . ALA A 1 302 ? -4.893 -10.641 11.352 1.00 98.50 302 ALA A N 1
ATOM 2174 C CA . ALA A 1 302 ? -5.482 -11.963 11.098 1.00 98.50 302 ALA A CA 1
ATOM 2175 C C . ALA A 1 302 ? -5.168 -13.005 12.175 1.00 98.50 302 ALA A C 1
ATOM 2177 O O . ALA A 1 302 ? -6.042 -13.789 12.537 1.00 98.50 302 ALA A O 1
ATOM 2178 N N . GLY A 1 303 ? -3.951 -12.991 12.718 1.00 98.38 303 GLY A N 1
ATOM 2179 C CA . GLY A 1 303 ? -3.512 -14.052 13.624 1.00 98.38 303 GLY A CA 1
ATOM 2180 C C . GLY A 1 303 ? -4.172 -13.989 15.002 1.00 98.38 303 GLY A C 1
ATOM 2181 O O . GLY A 1 303 ? -4.689 -12.952 15.408 1.00 98.38 303 GLY A O 1
ATOM 2182 N N . ALA A 1 304 ? -4.132 -15.087 15.757 1.00 98.38 304 ALA A N 1
ATOM 2183 C CA . ALA A 1 304 ? -4.803 -15.199 17.058 1.00 98.38 304 ALA A CA 1
ATOM 2184 C C . ALA A 1 304 ? -4.210 -14.318 18.182 1.00 98.38 304 ALA A C 1
ATOM 2186 O O . ALA A 1 304 ? -4.861 -14.119 19.205 1.00 98.38 304 ALA A O 1
ATOM 2187 N N . GLY A 1 305 ? -2.989 -13.802 18.014 1.00 98.62 305 GLY A N 1
ATOM 2188 C CA . GLY A 1 305 ? -2.295 -12.974 19.004 1.00 98.62 305 GLY A CA 1
ATOM 2189 C C . GLY A 1 305 ? -2.792 -11.527 19.064 1.00 98.62 305 GLY A C 1
ATOM 2190 O O . GLY A 1 305 ? -3.782 -11.156 18.428 1.00 98.62 305 GLY A O 1
ATOM 2191 N N . THR A 1 306 ? -2.057 -10.684 19.789 1.00 98.81 306 THR A N 1
ATOM 2192 C CA . THR A 1 306 ? -2.332 -9.240 19.895 1.00 98.81 306 THR A CA 1
ATOM 2193 C C . THR A 1 306 ? -1.337 -8.437 19.060 1.00 98.81 306 THR A C 1
ATOM 2195 O O . THR A 1 306 ? -0.132 -8.651 19.164 1.00 98.81 306 THR A O 1
ATOM 2198 N N . LEU A 1 307 ? -1.825 -7.497 18.251 1.00 98.88 307 LEU A N 1
ATOM 2199 C CA . LEU A 1 307 ? -1.005 -6.417 17.695 1.00 98.88 307 LEU A CA 1
ATOM 2200 C C . LEU A 1 307 ? -1.316 -5.140 18.460 1.00 98.88 307 LEU A C 1
ATOM 2202 O O . LEU A 1 307 ? -2.459 -4.701 18.416 1.00 98.88 307 LEU A O 1
ATOM 2206 N N . THR A 1 308 ? -0.323 -4.532 19.095 1.00 98.81 308 THR A N 1
ATOM 2207 C CA . THR A 1 308 ? -0.469 -3.217 19.728 1.00 98.81 308 THR A CA 1
ATOM 2208 C C . THR A 1 308 ? 0.168 -2.147 18.842 1.00 98.81 308 THR A C 1
ATOM 2210 O O . THR A 1 308 ? 1.361 -2.226 18.539 1.00 98.81 308 THR A O 1
ATOM 2213 N N . LEU A 1 309 ? -0.613 -1.148 18.429 1.00 98.81 309 LEU A N 1
ATOM 2214 C CA . LEU A 1 309 ? -0.164 0.037 17.695 1.00 98.81 309 LEU A CA 1
ATOM 2215 C C . LEU A 1 309 ? -0.098 1.226 18.652 1.00 98.81 309 LEU A C 1
ATOM 2217 O O . LEU A 1 309 ? -1.122 1.622 19.206 1.00 98.81 309 LEU A O 1
ATOM 2221 N N . THR A 1 310 ? 1.085 1.808 18.842 1.00 98.19 310 THR A N 1
ATOM 2222 C CA . THR A 1 310 ? 1.269 2.881 19.844 1.00 98.19 310 THR A CA 1
ATOM 2223 C C . THR A 1 310 ? 1.328 4.288 19.261 1.00 98.19 310 THR A C 1
ATOM 2225 O O . THR A 1 310 ? 1.407 5.245 20.021 1.00 98.19 310 THR A O 1
ATOM 2228 N N . ASN A 1 311 ? 1.296 4.426 17.934 1.00 97.88 311 ASN A N 1
ATOM 2229 C CA . ASN A 1 311 ? 1.379 5.708 17.235 1.00 97.88 311 ASN A CA 1
ATOM 2230 C C . ASN A 1 311 ? 0.238 5.869 16.224 1.00 97.88 311 ASN A C 1
ATOM 2232 O O . ASN A 1 311 ? -0.356 4.888 15.769 1.00 97.88 311 ASN A O 1
ATOM 2236 N N . ALA A 1 312 ? -0.014 7.123 15.846 1.00 96.94 312 ALA A N 1
ATOM 2237 C CA . ALA A 1 312 ? -0.897 7.478 14.746 1.00 96.94 312 ALA A CA 1
ATOM 2238 C C . ALA A 1 312 ? -0.389 6.904 13.414 1.00 96.94 312 ALA A C 1
ATOM 2240 O O . ALA A 1 312 ? 0.809 6.937 13.121 1.00 96.94 312 ALA A O 1
ATOM 2241 N N . ASN A 1 313 ? -1.317 6.441 12.581 1.00 97.62 313 ASN A N 1
ATOM 2242 C CA . ASN A 1 313 ? -1.041 5.948 11.239 1.00 97.62 313 ASN A CA 1
ATOM 2243 C C . ASN A 1 313 ? -1.682 6.855 10.184 1.00 97.62 313 ASN A C 1
ATOM 2245 O O . ASN A 1 313 ? -2.646 7.566 10.459 1.00 97.62 313 ASN A O 1
ATOM 2249 N N . THR A 1 314 ? -1.148 6.842 8.962 1.00 95.38 314 THR A N 1
ATOM 2250 C CA . THR A 1 314 ? -1.541 7.797 7.905 1.00 95.38 314 THR A CA 1
ATOM 2251 C C . THR A 1 314 ? -1.971 7.137 6.595 1.00 95.38 314 THR A C 1
ATOM 2253 O O . THR A 1 314 ? -2.274 7.832 5.624 1.00 95.38 314 THR A O 1
ATOM 2256 N N . TYR A 1 315 ? -2.036 5.801 6.538 1.00 96.19 315 TYR A N 1
ATOM 2257 C CA . TYR A 1 315 ? -2.716 5.119 5.432 1.00 96.19 315 TYR A CA 1
ATOM 2258 C C . TYR A 1 315 ? -4.215 5.435 5.458 1.00 96.19 315 TYR A C 1
ATOM 2260 O O . TYR A 1 315 ? -4.782 5.725 6.509 1.00 96.19 315 TYR A O 1
ATOM 2268 N N . SER A 1 316 ? -4.864 5.408 4.294 1.00 94.31 316 SER A N 1
ATOM 2269 C CA . SER A 1 316 ? -6.260 5.842 4.155 1.00 94.31 316 SER A CA 1
ATOM 2270 C C . SER A 1 316 ? -7.232 4.731 3.770 1.00 94.31 316 SER A C 1
ATOM 2272 O O . SER A 1 316 ? -8.428 4.994 3.684 1.00 94.31 316 SER A O 1
ATOM 2274 N N . GLY A 1 317 ? -6.758 3.523 3.465 1.00 95.44 317 GLY A N 1
ATOM 2275 C CA . GLY A 1 317 ? -7.639 2.379 3.272 1.00 95.44 317 GLY A CA 1
ATOM 2276 C C . GLY A 1 317 ? -7.968 1.703 4.596 1.00 95.44 317 GLY A C 1
ATOM 2277 O O . GLY A 1 317 ? -7.619 2.183 5.674 1.00 95.44 317 GLY A O 1
ATOM 2278 N N . SER A 1 318 ? -8.726 0.617 4.506 1.00 96.50 318 SER A N 1
ATOM 2279 C CA . SER A 1 318 ? -9.355 0.010 5.674 1.00 96.50 318 SER A CA 1
ATOM 2280 C C . SER A 1 318 ? -8.374 -0.707 6.596 1.00 96.50 318 SER A C 1
ATOM 2282 O O . SER A 1 318 ? -7.419 -1.349 6.150 1.00 96.50 318 SER A O 1
ATOM 2284 N N . THR A 1 319 ? -8.710 -0.686 7.882 1.00 98.81 319 THR A N 1
ATOM 2285 C CA . THR A 1 319 ? -8.132 -1.564 8.898 1.00 98.81 319 THR A CA 1
ATOM 2286 C C . THR A 1 319 ? -9.100 -2.697 9.182 1.00 98.81 319 THR A C 1
ATOM 2288 O O . THR A 1 319 ? -10.221 -2.457 9.620 1.00 98.81 319 THR A O 1
ATOM 2291 N N . THR A 1 320 ? -8.693 -3.940 8.945 1.00 98.81 320 THR A N 1
ATOM 2292 C CA . THR A 1 320 ? -9.530 -5.122 9.189 1.00 98.81 320 THR A CA 1
ATOM 2293 C C . THR A 1 320 ? -8.951 -5.963 10.313 1.00 98.81 320 THR A C 1
ATOM 2295 O O . THR A 1 320 ? -7.819 -6.427 10.223 1.00 98.81 320 THR A O 1
ATOM 2298 N N . VAL A 1 321 ? -9.736 -6.225 11.350 1.00 98.88 321 VAL A N 1
ATOM 2299 C CA . VAL A 1 321 ? -9.433 -7.188 12.409 1.00 98.88 321 VAL A CA 1
ATOM 2300 C C . VAL A 1 321 ? -10.221 -8.459 12.122 1.00 98.88 321 VAL A C 1
ATOM 2302 O O . VAL A 1 321 ? -11.403 -8.566 12.429 1.00 98.88 321 VAL A O 1
ATOM 2305 N N . SER A 1 322 ? -9.562 -9.408 11.469 1.00 98.38 322 SER A N 1
ATOM 2306 C CA . SER A 1 322 ? -10.128 -10.707 11.082 1.00 98.38 322 SER A CA 1
ATOM 2307 C C . SER A 1 322 ? -9.883 -11.820 12.107 1.00 98.38 322 SER A C 1
ATOM 2309 O O . SER A 1 322 ? -10.561 -12.841 12.058 1.00 98.38 322 SER A O 1
ATOM 2311 N N . GLY A 1 323 ? -8.965 -11.613 13.057 1.00 98.31 323 GLY A N 1
ATOM 2312 C CA . GLY A 1 323 ? -8.703 -12.546 14.151 1.00 98.31 323 GLY A CA 1
ATOM 2313 C C . GLY A 1 323 ? -7.825 -11.954 15.258 1.00 98.31 323 GLY A C 1
ATOM 2314 O O . GLY A 1 323 ? -7.125 -10.950 15.066 1.00 98.31 323 GLY A O 1
ATOM 2315 N N . GLY A 1 324 ? -7.886 -12.581 16.436 1.00 98.62 324 GLY A N 1
ATOM 2316 C CA . GLY A 1 324 ? -7.174 -12.136 17.637 1.00 98.62 324 GLY A CA 1
ATOM 2317 C C . GLY A 1 324 ? -7.564 -10.719 18.062 1.00 98.62 324 GLY A C 1
ATOM 2318 O O . GLY A 1 324 ? -8.714 -10.308 17.891 1.00 98.62 324 GLY A O 1
ATOM 2319 N N . THR A 1 325 ? -6.588 -9.971 18.584 1.00 98.88 325 THR A N 1
ATOM 2320 C CA . THR A 1 325 ? -6.791 -8.596 19.063 1.00 98.88 325 THR A CA 1
ATOM 2321 C C . THR A 1 325 ? -5.935 -7.595 18.290 1.00 98.88 325 THR A C 1
ATOM 2323 O O . THR A 1 325 ? -4.727 -7.789 18.136 1.00 98.88 325 THR A O 1
ATOM 2326 N N . LEU A 1 326 ? -6.540 -6.500 17.833 1.00 98.88 326 LEU A N 1
ATOM 2327 C CA . LEU A 1 326 ? -5.831 -5.264 17.499 1.00 98.88 326 LEU A CA 1
ATOM 2328 C C . LEU A 1 326 ? -6.038 -4.274 18.646 1.00 98.88 326 LEU A C 1
ATOM 2330 O O . LEU A 1 326 ? -7.173 -3.933 18.954 1.00 98.88 326 LEU A O 1
ATOM 2334 N N . GLU A 1 327 ? -4.964 -3.823 19.273 1.00 98.81 327 GLU A N 1
ATOM 2335 C CA . GLU A 1 327 ? -4.979 -2.805 20.318 1.00 98.81 327 GLU A CA 1
ATOM 2336 C C . GLU A 1 327 ? -4.378 -1.507 19.777 1.00 98.81 327 GLU A C 1
ATOM 2338 O O . GLU A 1 327 ? -3.290 -1.505 19.203 1.00 98.81 327 GLU A O 1
ATOM 2343 N N . VAL A 1 328 ? -5.089 -0.400 19.955 1.00 98.69 328 VAL A N 1
ATOM 2344 C CA . VAL A 1 328 ? -4.706 0.921 19.460 1.00 98.69 328 VAL A CA 1
ATOM 2345 C C . VAL A 1 328 ? -4.547 1.851 20.649 1.00 98.69 328 VAL A C 1
ATOM 2347 O O . VAL A 1 328 ? -5.518 2.111 21.350 1.00 98.69 328 VAL A O 1
ATOM 2350 N N . GLN A 1 329 ? -3.327 2.346 20.854 1.00 97.50 329 GLN A N 1
ATOM 2351 C CA . GLN A 1 329 ? -2.941 3.163 22.008 1.00 97.50 329 GLN A CA 1
ATOM 2352 C C . GLN A 1 329 ? -2.723 4.650 21.661 1.00 97.50 329 GLN A C 1
ATOM 2354 O O . GLN A 1 329 ? -2.052 5.375 22.391 1.00 97.50 329 GLN A O 1
ATOM 2359 N N . SER A 1 330 ? -3.208 5.106 20.500 1.00 96.88 330 SER A N 1
ATOM 2360 C CA . SER A 1 330 ? -2.968 6.465 20.002 1.00 96.88 330 SER A CA 1
ATOM 2361 C C . SER A 1 330 ? -4.114 6.974 19.134 1.00 96.88 330 SER A C 1
ATOM 2363 O O . SER A 1 330 ? -4.719 6.207 18.379 1.00 96.88 330 SER A O 1
ATOM 2365 N N . ASP A 1 331 ? -4.364 8.284 19.196 1.00 97.31 331 ASP A N 1
ATOM 2366 C CA . ASP A 1 331 ? -5.266 8.959 18.263 1.00 97.31 331 ASP A CA 1
ATOM 2367 C C . ASP A 1 331 ? -4.749 8.768 16.821 1.00 97.31 331 ASP A C 1
ATOM 2369 O O . ASP A 1 331 ? -3.550 8.841 16.555 1.00 97.31 331 ASP A O 1
ATOM 2373 N N . GLY A 1 332 ? -5.643 8.485 15.875 1.00 97.12 332 GLY A N 1
ATOM 2374 C CA . GLY A 1 332 ? -5.324 8.196 14.477 1.00 97.12 332 GLY A CA 1
ATOM 2375 C C . GLY A 1 332 ? -4.662 6.836 14.251 1.00 97.12 332 GLY A C 1
ATOM 2376 O O . GLY A 1 332 ? -4.195 6.556 13.146 1.00 97.12 332 GLY A O 1
ATOM 2377 N N . GLY A 1 333 ? -4.585 5.969 15.263 1.00 97.94 333 GLY A N 1
ATOM 2378 C CA . GLY A 1 333 ? -3.914 4.675 15.144 1.00 97.94 333 GLY A CA 1
ATOM 2379 C C . GLY A 1 333 ? -4.564 3.706 14.145 1.00 97.94 333 GLY A C 1
ATOM 2380 O O . GLY A 1 333 ? -3.894 2.786 13.683 1.00 97.94 333 GLY A O 1
ATOM 2381 N N . LEU A 1 334 ? -5.819 3.921 13.733 1.00 98.19 334 LEU A N 1
ATOM 2382 C CA . LEU A 1 334 ? -6.488 3.115 12.695 1.00 98.19 334 LEU A CA 1
ATOM 2383 C C . LEU A 1 334 ? -6.378 3.693 11.276 1.00 98.19 334 LEU A C 1
ATOM 2385 O O . LEU A 1 334 ? -6.933 3.114 10.341 1.00 98.19 334 LEU A O 1
ATOM 2389 N N . GLY A 1 335 ? -5.654 4.802 11.105 1.00 96.38 335 GLY A N 1
ATOM 2390 C CA . GLY A 1 335 ? -5.543 5.491 9.825 1.00 96.38 335 GLY A CA 1
ATOM 2391 C C . GLY A 1 335 ? -6.829 6.219 9.418 1.00 96.38 335 GLY A C 1
ATOM 2392 O O . GLY A 1 335 ? -7.697 6.531 10.234 1.00 96.38 335 GLY A O 1
ATOM 2393 N N . GLY A 1 336 ? -6.926 6.542 8.129 1.00 94.44 336 GLY A N 1
ATOM 2394 C CA . GLY A 1 336 ? -8.011 7.344 7.561 1.00 94.44 336 GLY A CA 1
ATOM 2395 C C . GLY A 1 336 ? -9.236 6.558 7.087 1.00 94.44 336 GLY A C 1
ATOM 2396 O O . GLY A 1 336 ? -10.266 7.177 6.825 1.00 94.44 336 GLY A O 1
ATOM 2397 N N . GLY A 1 337 ? -9.123 5.235 6.933 1.00 95.00 337 GLY A N 1
ATOM 2398 C CA . GLY A 1 337 ? -10.172 4.385 6.368 1.00 95.00 337 GLY A CA 1
ATOM 2399 C C . GLY A 1 337 ? -11.077 3.728 7.410 1.00 95.00 337 GLY A C 1
ATOM 2400 O O . GLY A 1 337 ? -10.887 3.866 8.615 1.00 95.00 337 GLY A O 1
ATOM 2401 N N . ASN A 1 338 ? -12.069 2.978 6.923 1.00 97.44 338 ASN A N 1
ATOM 2402 C CA . ASN A 1 338 ? -13.001 2.234 7.775 1.00 97.44 338 ASN A CA 1
ATOM 2403 C C . ASN A 1 338 ? -12.282 1.185 8.631 1.00 97.44 338 ASN A C 1
ATOM 2405 O O . ASN A 1 338 ? -11.340 0.537 8.164 1.00 97.44 338 ASN A O 1
ATOM 2409 N N . ALA A 1 339 ? -12.796 0.954 9.836 1.00 98.56 339 ALA A N 1
ATOM 2410 C CA . ALA A 1 339 ? -12.380 -0.152 10.686 1.00 98.56 339 ALA A CA 1
ATOM 2411 C C . ALA A 1 339 ? -13.406 -1.285 10.585 1.00 98.56 339 ALA A C 1
ATOM 2413 O O . ALA A 1 339 ? -14.592 -1.070 10.824 1.00 98.56 339 ALA A O 1
ATOM 2414 N N . ALA A 1 340 ? -12.968 -2.492 10.244 1.00 98.75 340 ALA A N 1
ATOM 2415 C CA . ALA A 1 340 ? -13.815 -3.676 10.179 1.00 98.75 340 ALA A CA 1
ATOM 2416 C C . ALA A 1 340 ? -13.384 -4.704 11.227 1.00 98.75 340 ALA A C 1
ATOM 2418 O O . ALA A 1 340 ? -12.199 -4.999 11.343 1.00 98.75 340 ALA A O 1
ATOM 2419 N N . VAL A 1 341 ? -14.334 -5.273 11.969 1.00 98.88 341 VAL A N 1
ATOM 2420 C CA . VAL A 1 341 ? -14.082 -6.305 12.985 1.00 98.88 341 VAL A CA 1
ATOM 2421 C C . VAL A 1 341 ? -14.920 -7.538 12.656 1.00 98.88 341 VAL A C 1
ATOM 2423 O O . VAL A 1 341 ? -16.151 -7.470 12.551 1.00 98.88 341 VAL A O 1
ATOM 2426 N N . ALA A 1 342 ? -14.237 -8.657 12.435 1.00 98.56 342 ALA A N 1
ATOM 2427 C CA . ALA A 1 342 ? -14.839 -9.942 12.114 1.00 98.56 342 ALA A CA 1
ATOM 2428 C C . ALA A 1 342 ? -15.379 -10.661 13.355 1.00 98.56 342 ALA A C 1
ATOM 2430 O O . ALA A 1 342 ? -15.079 -10.303 14.495 1.00 98.56 342 ALA A O 1
ATOM 2431 N N . ASP A 1 343 ? -16.160 -11.712 13.111 1.00 97.75 343 ASP A N 1
ATOM 2432 C CA . ASP A 1 343 ? -16.703 -12.564 14.162 1.00 97.75 343 ASP A CA 1
ATOM 2433 C C . ASP A 1 343 ? -15.584 -13.167 15.023 1.00 97.75 343 ASP A C 1
ATOM 2435 O O . ASP A 1 343 ? -14.626 -13.732 14.495 1.00 97.75 343 ASP A O 1
ATOM 2439 N N . GLY A 1 344 ? -15.692 -13.044 16.347 1.00 97.31 344 GLY A N 1
ATOM 2440 C CA . GLY A 1 344 ? -14.692 -13.554 17.289 1.00 97.31 344 GLY A CA 1
ATOM 2441 C C . GLY A 1 344 ? -13.385 -12.754 17.360 1.00 97.31 344 GLY A C 1
ATOM 2442 O O . GLY A 1 344 ? -12.506 -13.114 18.144 1.00 97.31 344 GLY A O 1
ATOM 2443 N N . ALA A 1 345 ? -13.239 -11.674 16.586 1.00 98.75 345 ALA A N 1
ATOM 2444 C CA . ALA A 1 345 ? -12.099 -10.766 16.666 1.00 9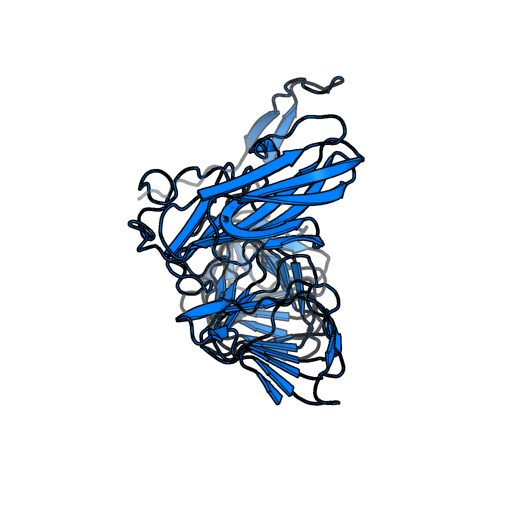8.75 345 ALA A CA 1
ATOM 2445 C C . ALA A 1 345 ? -12.357 -9.615 17.652 1.00 98.75 345 ALA A C 1
ATOM 2447 O O . ALA A 1 345 ? -13.504 -9.253 17.929 1.00 98.75 345 ALA A O 1
ATOM 2448 N N . THR A 1 346 ? -11.278 -9.024 18.172 1.00 98.88 346 THR A N 1
ATOM 2449 C CA . THR A 1 346 ? -11.342 -7.915 19.134 1.00 98.88 346 THR A CA 1
ATOM 2450 C C . THR A 1 346 ? -10.580 -6.689 18.640 1.00 98.88 346 THR A C 1
ATOM 2452 O O . THR A 1 346 ? -9.401 -6.770 18.297 1.00 98.88 346 THR A O 1
ATOM 2455 N N . LEU A 1 347 ? -11.233 -5.531 18.664 1.00 98.88 347 LEU A N 1
ATOM 2456 C CA . LEU A 1 347 ? -10.586 -4.226 18.554 1.00 98.88 347 LEU A CA 1
ATOM 2457 C C . LEU A 1 347 ? -10.578 -3.562 19.934 1.00 98.88 347 LEU A C 1
ATOM 2459 O O . LEU A 1 347 ? -11.636 -3.346 20.512 1.00 98.88 347 LEU A O 1
ATOM 2463 N N . THR A 1 348 ? -9.409 -3.213 20.455 1.00 98.81 348 THR A N 1
ATOM 2464 C CA . THR A 1 348 ? -9.262 -2.438 21.692 1.00 98.81 348 THR A CA 1
ATOM 2465 C C . THR A 1 348 ? -8.794 -1.032 21.353 1.00 98.81 348 THR A C 1
ATOM 2467 O O . THR A 1 348 ? -7.774 -0.869 20.687 1.00 98.81 348 THR A O 1
ATOM 2470 N N . LEU A 1 349 ? -9.524 -0.029 21.831 1.00 98.56 349 LEU A N 1
ATOM 2471 C CA . LEU A 1 349 ? -9.169 1.386 21.739 1.00 98.56 349 LEU A CA 1
ATOM 2472 C C . LEU A 1 349 ? -8.806 1.868 23.144 1.00 98.56 349 LEU A C 1
ATOM 2474 O O . LEU A 1 349 ? -9.630 1.760 24.052 1.00 98.56 349 LEU A O 1
ATOM 2478 N N . ASP A 1 350 ? -7.581 2.341 23.338 1.00 95.00 350 ASP A N 1
ATOM 2479 C CA . ASP A 1 350 ? -7.006 2.633 24.654 1.00 95.00 350 ASP A CA 1
ATOM 2480 C C . ASP A 1 350 ? -6.107 3.876 24.592 1.00 95.00 350 ASP A C 1
ATOM 2482 O O . ASP A 1 350 ? -5.505 4.156 23.565 1.00 95.00 350 ASP A O 1
ATOM 2486 N N . SER A 1 351 ? -5.952 4.601 25.700 1.00 86.12 351 SER A N 1
ATOM 2487 C CA . SER A 1 351 ? -4.835 5.534 25.931 1.00 86.12 351 SER A CA 1
ATOM 2488 C C . SER A 1 351 ? -4.642 6.666 24.899 1.00 86.12 351 SER A C 1
ATOM 2490 O O . SER A 1 351 ? -3.599 7.322 24.888 1.00 86.12 351 SER A O 1
ATOM 2492 N N . GLY A 1 352 ? -5.644 6.955 24.066 1.00 83.81 352 GLY A N 1
ATOM 2493 C CA . GLY A 1 352 ? -5.667 8.097 23.152 1.00 83.81 352 GLY A CA 1
ATOM 2494 C C . GLY A 1 352 ? -5.810 9.410 23.914 1.00 83.81 352 GLY A C 1
ATOM 2495 O O . GLY A 1 352 ? -6.529 9.499 24.909 1.00 83.81 352 GLY A O 1
ATOM 2496 N N . ALA A 1 353 ? -5.117 10.453 23.456 1.00 90.19 353 ALA A N 1
ATOM 2497 C CA . ALA A 1 353 ? -5.100 11.735 24.155 1.00 90.19 353 ALA A CA 1
ATOM 2498 C C . ALA A 1 353 ? -6.444 12.473 24.043 1.00 90.19 353 ALA A C 1
ATOM 2500 O O . ALA A 1 353 ? -6.830 13.204 24.957 1.00 90.19 353 ALA A O 1
ATOM 2501 N N . THR A 1 354 ? -7.145 12.293 22.922 1.00 93.62 354 THR A N 1
ATOM 2502 C CA . THR A 1 354 ? -8.396 12.991 22.595 1.00 93.62 354 THR A CA 1
ATOM 2503 C C . THR A 1 354 ? -9.544 12.054 22.226 1.00 93.62 354 THR A C 1
ATOM 2505 O O . THR A 1 354 ? -10.635 12.533 21.919 1.00 93.62 354 THR A O 1
ATOM 2508 N N . ASN A 1 355 ? -9.328 10.736 22.308 1.00 94.44 355 ASN A N 1
ATOM 2509 C CA . ASN A 1 355 ? -10.251 9.692 21.856 1.00 94.44 355 ASN A CA 1
ATOM 2510 C C . ASN A 1 355 ? -10.589 9.807 20.362 1.00 94.44 355 ASN A C 1
ATOM 2512 O O . ASN A 1 355 ? -11.745 9.678 19.965 1.00 94.44 355 ASN A O 1
ATOM 2516 N N . GLY A 1 356 ? -9.587 10.102 19.536 1.00 96.75 356 GLY A N 1
ATOM 2517 C CA . GLY A 1 356 ? -9.717 10.197 18.084 1.00 96.75 356 GLY A CA 1
ATOM 2518 C C . GLY A 1 356 ? -9.005 9.047 17.389 1.00 96.75 356 GLY A C 1
ATOM 2519 O O . GLY A 1 356 ? -8.130 9.307 16.573 1.00 96.75 356 GLY A O 1
ATOM 2520 N N . TYR A 1 357 ? -9.299 7.795 17.745 1.00 98.00 357 TYR A N 1
ATOM 2521 C CA . TYR A 1 357 ? -8.591 6.609 17.242 1.00 98.00 357 TYR A CA 1
ATOM 2522 C C . TYR A 1 357 ? -8.880 6.344 15.760 1.00 98.00 357 TYR A C 1
ATOM 2524 O O . TYR A 1 357 ? -7.983 5.944 15.009 1.00 98.00 357 TYR A O 1
ATOM 2532 N N . MET A 1 358 ? -10.125 6.592 15.350 1.00 96.50 358 MET A N 1
ATOM 2533 C CA . MET A 1 358 ? -10.637 6.528 13.985 1.00 96.50 358 MET A CA 1
ATOM 2534 C C . MET A 1 358 ? -10.783 7.925 13.370 1.00 96.50 358 MET A C 1
ATOM 2536 O O . MET A 1 358 ? -11.047 8.916 14.050 1.00 96.50 358 MET A O 1
ATOM 2540 N N . SER A 1 359 ? -10.679 7.999 12.043 1.00 94.69 359 SER A N 1
ATOM 2541 C CA . SER A 1 359 ? -11.087 9.189 11.292 1.00 94.69 359 SER A CA 1
ATOM 2542 C C . SER A 1 359 ? -12.579 9.478 11.492 1.00 94.69 359 SER A C 1
ATOM 2544 O O . SER A 1 359 ? -13.410 8.574 11.449 1.00 94.69 359 SER A O 1
ATOM 2546 N N . THR A 1 360 ? -12.953 10.752 11.608 1.00 94.06 360 THR A N 1
ATOM 2547 C CA . THR A 1 360 ? -14.365 11.160 11.722 1.00 94.06 360 THR A CA 1
ATOM 2548 C C . THR A 1 360 ? -15.181 10.901 10.453 1.00 94.06 360 THR A C 1
ATOM 2550 O O . THR A 1 360 ? -16.406 10.968 10.497 1.00 94.06 360 THR A O 1
ATOM 2553 N N . ALA A 1 361 ? -14.517 10.599 9.333 1.00 92.50 361 ALA A N 1
ATOM 2554 C CA . ALA A 1 361 ? -15.140 10.160 8.086 1.00 92.50 361 ALA A CA 1
ATOM 2555 C C . ALA A 1 361 ? -15.220 8.626 7.955 1.00 92.50 361 ALA A C 1
ATOM 2557 O O . ALA A 1 361 ? -15.770 8.137 6.972 1.00 92.50 361 ALA A O 1
ATOM 2558 N N . ALA A 1 362 ? -14.650 7.875 8.902 1.00 95.19 362 ALA A N 1
ATOM 2559 C CA . ALA A 1 362 ? -14.592 6.421 8.853 1.00 95.19 362 ALA A CA 1
ATOM 2560 C C . ALA A 1 362 ? -15.787 5.769 9.554 1.00 95.19 362 ALA A C 1
ATOM 2562 O O . ALA A 1 362 ? -16.268 6.229 10.596 1.00 95.19 362 ALA A O 1
ATOM 2563 N N . ASP A 1 363 ? -16.213 4.645 8.989 1.00 97.00 363 ASP A N 1
ATOM 2564 C CA . ASP A 1 363 ? -17.218 3.767 9.571 1.00 97.00 363 ASP A CA 1
ATOM 2565 C C . ASP A 1 363 ? -16.579 2.653 10.403 1.00 97.00 363 ASP A C 1
ATOM 2567 O O . ASP A 1 363 ? -15.513 2.127 10.061 1.00 97.00 363 ASP A O 1
ATOM 2571 N N . LEU A 1 364 ? -17.289 2.232 11.451 1.00 98.38 364 LEU A N 1
ATOM 2572 C CA . LEU A 1 364 ? -17.016 1.005 12.193 1.00 98.38 364 LEU A CA 1
ATOM 2573 C C . LEU A 1 364 ? -17.940 -0.120 11.705 1.00 98.38 364 LEU A C 1
ATOM 2575 O O . LEU A 1 364 ? -19.163 -0.068 11.859 1.00 98.38 364 LEU A O 1
ATOM 2579 N N . LEU A 1 365 ? -17.352 -1.157 11.115 1.00 98.38 365 LEU A N 1
ATOM 2580 C CA . LEU A 1 365 ? -18.049 -2.270 10.479 1.00 98.38 365 LEU A CA 1
ATOM 2581 C C . LEU A 1 365 ? -17.857 -3.548 11.296 1.00 98.38 365 LEU A C 1
ATOM 2583 O O . LEU A 1 365 ? -16.858 -4.248 11.165 1.00 98.38 365 LEU A O 1
ATOM 2587 N N . LEU A 1 366 ? -18.831 -3.886 12.129 1.00 98.56 366 LEU A N 1
ATOM 2588 C CA . LEU A 1 366 ? -18.841 -5.142 12.872 1.00 98.56 366 LEU A CA 1
ATOM 2589 C C . LEU A 1 366 ? -19.559 -6.209 12.049 1.00 98.56 366 LEU A C 1
ATOM 2591 O O . LEU A 1 366 ? -20.565 -5.923 11.391 1.00 98.56 366 LEU A O 1
ATOM 2595 N N . SER A 1 367 ? -19.048 -7.434 12.060 1.00 94.81 367 SER A N 1
ATOM 2596 C CA . SER A 1 367 ? -19.634 -8.556 11.326 1.00 94.81 367 SER A CA 1
ATOM 2597 C C . SER A 1 367 ? -19.667 -9.824 12.171 1.00 94.81 367 SER A C 1
ATOM 2599 O O . SER A 1 367 ? -18.849 -10.010 13.066 1.00 94.81 367 SER A O 1
ATOM 2601 N N . GLY A 1 368 ? -20.640 -10.689 11.887 1.00 92.81 368 GLY A N 1
ATOM 2602 C CA . GLY A 1 368 ? -20.862 -11.908 12.657 1.00 92.81 368 GLY A CA 1
ATOM 2603 C C . GLY A 1 368 ? -21.673 -11.689 13.932 1.00 92.81 368 GLY A C 1
ATOM 2604 O O . GLY A 1 368 ? -22.422 -10.721 14.067 1.00 92.81 368 GLY A O 1
ATOM 2605 N N . THR A 1 369 ? -21.566 -12.643 14.850 1.00 91.88 369 THR A N 1
ATOM 2606 C CA . THR A 1 369 ? -22.407 -12.732 16.051 1.00 91.88 369 THR A CA 1
ATOM 2607 C C . THR A 1 369 ? -21.716 -12.222 17.310 1.00 91.88 369 THR A C 1
ATOM 2609 O O . THR A 1 369 ? -22.391 -11.773 18.231 1.00 91.88 369 THR A O 1
ATOM 2612 N N . SER A 1 370 ? -20.389 -12.285 17.361 1.00 95.56 370 SER A N 1
ATOM 2613 C CA . SER A 1 370 ? -19.546 -11.966 18.512 1.00 95.56 370 SER A CA 1
ATOM 2614 C C . SER A 1 370 ? -18.265 -11.186 18.148 1.00 95.56 370 SER A C 1
ATOM 2616 O O . SER A 1 370 ? -17.198 -11.525 18.660 1.00 95.56 370 SER A O 1
ATOM 2618 N N . PRO A 1 371 ? -18.301 -10.150 17.283 1.00 98.19 371 PRO A N 1
ATOM 2619 C CA . PRO A 1 371 ? -17.205 -9.183 17.234 1.00 98.19 371 PRO A CA 1
ATOM 2620 C C . PRO A 1 371 ? -17.186 -8.365 18.537 1.00 98.19 371 PRO A C 1
ATOM 2622 O O . PRO A 1 371 ? -18.250 -8.002 19.051 1.00 98.19 371 PRO A O 1
ATOM 2625 N N . LEU A 1 372 ? -15.999 -8.045 19.056 1.00 98.69 372 LEU A N 1
ATOM 2626 C CA . LEU A 1 372 ? -15.840 -7.251 20.279 1.00 98.69 372 LEU A CA 1
ATOM 2627 C C . LEU A 1 372 ? -15.071 -5.955 20.009 1.00 98.69 372 LEU A C 1
ATOM 2629 O O . LEU A 1 372 ? -14.008 -5.960 19.390 1.00 98.69 372 LEU A O 1
ATOM 2633 N N . VAL A 1 373 ? -15.586 -4.844 20.531 1.00 98.81 373 VAL A N 1
ATOM 2634 C CA . VAL A 1 373 ? -14.900 -3.552 20.569 1.00 98.81 373 VAL A CA 1
ATOM 2635 C C . VAL A 1 373 ? -14.766 -3.103 22.019 1.00 98.81 373 VAL A C 1
ATOM 2637 O O . VAL A 1 373 ? -15.744 -2.742 22.675 1.00 98.81 373 VAL A O 1
ATOM 2640 N N . ASN A 1 374 ? -13.542 -3.133 22.529 1.00 98.62 374 ASN A N 1
ATOM 2641 C CA . ASN A 1 374 ? -13.223 -2.689 23.872 1.00 98.62 374 ASN A CA 1
ATOM 2642 C C . ASN A 1 374 ? -12.879 -1.195 23.875 1.00 98.62 374 ASN A C 1
ATOM 2644 O O . ASN A 1 374 ? -11.803 -0.798 23.431 1.00 98.62 374 ASN A O 1
ATOM 2648 N N . LEU A 1 375 ? -13.796 -0.375 24.389 1.00 98.31 375 LEU A N 1
ATOM 2649 C CA . LEU A 1 375 ? -13.671 1.076 24.518 1.00 98.31 375 LEU A CA 1
ATOM 2650 C C . LEU A 1 375 ? -12.953 1.407 25.836 1.00 98.31 375 LEU A C 1
ATOM 2652 O O . LEU A 1 375 ? -13.564 1.888 26.797 1.00 98.31 375 LEU A O 1
ATOM 2656 N N . ASN A 1 376 ? -11.660 1.086 25.911 1.00 97.12 376 ASN A N 1
ATOM 2657 C CA . ASN A 1 376 ? -10.829 1.252 27.106 1.00 97.12 376 ASN A CA 1
ATOM 2658 C C . ASN A 1 376 ? -10.322 2.694 27.272 1.00 97.12 376 ASN A C 1
ATOM 2660 O O . ASN A 1 376 ? -9.137 2.956 27.446 1.00 97.12 376 ASN A O 1
ATOM 2664 N N . PHE A 1 377 ? -11.237 3.653 27.215 1.00 96.06 377 PHE A N 1
ATOM 2665 C CA . PHE A 1 377 ? -10.960 5.070 27.401 1.00 96.06 377 PHE A CA 1
ATOM 2666 C C . PHE A 1 377 ? -12.127 5.738 28.120 1.00 96.06 377 PHE A C 1
ATOM 2668 O O . PHE A 1 377 ? -13.224 5.194 28.184 1.00 96.06 377 PHE A O 1
ATOM 2675 N N . THR A 1 378 ? -11.919 6.938 28.659 1.00 93.56 378 THR A N 1
ATOM 2676 C CA . THR A 1 378 ? -13.015 7.722 29.247 1.00 93.56 378 THR A CA 1
ATOM 2677 C C . THR A 1 378 ? -13.444 8.831 28.295 1.00 93.56 378 THR A C 1
ATOM 2679 O O . THR A 1 378 ? -12.612 9.444 27.631 1.00 93.56 378 THR A O 1
ATOM 2682 N N . GLY A 1 379 ? -14.747 9.105 28.229 1.00 94.75 379 GLY A N 1
ATOM 2683 C CA . GLY A 1 379 ? -15.305 10.119 27.335 1.00 94.75 379 GLY A CA 1
ATOM 2684 C C . GLY A 1 379 ? -15.852 9.531 26.038 1.00 94.75 379 GLY A C 1
ATOM 2685 O O . GLY A 1 379 ? -16.432 8.444 26.037 1.00 94.75 379 GLY A O 1
ATOM 2686 N N . THR A 1 380 ? -15.738 10.291 24.948 1.00 96.00 380 THR A N 1
ATOM 2687 C CA . THR A 1 380 ? -16.423 9.992 23.687 1.00 96.00 380 THR A CA 1
ATOM 2688 C C . THR A 1 380 ? -15.493 10.102 22.488 1.00 96.00 380 THR A C 1
ATOM 2690 O O . THR A 1 380 ? -14.763 11.082 22.380 1.00 96.00 380 THR A O 1
ATOM 2693 N N . GLU A 1 381 ? -15.585 9.140 21.575 1.00 97.62 381 GLU A N 1
ATOM 2694 C CA . GLU A 1 381 ? -15.001 9.189 20.230 1.00 97.62 381 GLU A CA 1
ATOM 2695 C C . GLU A 1 381 ? -16.092 9.475 19.190 1.00 97.62 381 GLU A C 1
ATOM 2697 O O . GLU A 1 381 ? -17.212 8.982 19.318 1.00 97.62 381 GLU A O 1
ATOM 2702 N N . ASN A 1 382 ? -15.789 10.252 18.148 1.00 96.88 382 ASN A N 1
ATOM 2703 C CA . ASN A 1 382 ? -16.727 10.514 17.053 1.00 96.88 382 ASN A CA 1
ATOM 2704 C C . ASN A 1 382 ? -16.397 9.650 15.834 1.00 96.88 382 ASN A C 1
ATOM 2706 O O . ASN A 1 382 ? -15.276 9.711 15.335 1.00 96.88 382 ASN A O 1
ATOM 2710 N N . ILE A 1 383 ? -17.395 8.942 15.305 1.00 96.88 383 ILE A N 1
ATOM 2711 C CA . ILE A 1 383 ? -17.283 8.156 14.067 1.00 96.88 383 ILE A CA 1
ATOM 2712 C C . ILE A 1 383 ? -18.383 8.538 13.074 1.00 96.88 383 ILE A C 1
ATOM 2714 O O . ILE A 1 383 ? -19.409 9.121 13.454 1.00 96.88 383 ILE A O 1
ATOM 2718 N N . HIS A 1 384 ? -18.182 8.218 11.796 1.00 95.62 384 HIS A N 1
ATOM 2719 C CA . HIS A 1 384 ? -19.171 8.501 10.760 1.00 95.62 384 HIS A CA 1
ATOM 2720 C C . HIS A 1 384 ? -20.381 7.572 10.913 1.00 95.62 384 HIS A C 1
ATOM 2722 O O . HIS A 1 384 ? -21.432 8.009 11.384 1.00 95.62 384 HIS A O 1
ATOM 2728 N N . GLY A 1 385 ? -20.223 6.289 10.594 1.00 95.56 385 GLY A N 1
ATOM 2729 C CA . GLY A 1 385 ? -21.270 5.276 10.674 1.00 95.56 385 GLY A CA 1
ATOM 2730 C C . GLY A 1 385 ? -20.877 4.061 11.513 1.00 95.56 385 GLY A C 1
ATOM 2731 O O . GLY A 1 385 ? -19.704 3.770 11.737 1.00 95.56 385 GLY A O 1
ATOM 2732 N N . LEU A 1 386 ? -21.888 3.315 11.954 1.00 97.56 386 LEU A N 1
ATOM 2733 C CA . LEU A 1 386 ? -21.733 2.029 12.633 1.00 97.56 386 LEU A CA 1
ATOM 2734 C C . LEU A 1 386 ? -22.596 0.980 11.937 1.00 97.56 386 LEU A C 1
ATOM 2736 O O . LEU A 1 386 ? -23.770 1.224 11.672 1.00 97.56 386 LEU A O 1
ATOM 2740 N N . SER A 1 387 ? -22.050 -0.204 11.686 1.00 96.38 387 SER A N 1
ATOM 2741 C CA . SER A 1 387 ? -22.781 -1.347 11.135 1.00 96.38 387 SER A CA 1
ATOM 2742 C C . SER A 1 387 ? -22.533 -2.603 11.967 1.00 96.38 387 SER A C 1
ATOM 2744 O O . SER A 1 387 ? -21.417 -2.836 12.419 1.00 96.38 387 SER A O 1
ATOM 2746 N N . TYR A 1 388 ? -23.549 -3.464 12.073 1.00 96.12 388 TYR A N 1
ATOM 2747 C CA . TYR A 1 388 ? -23.454 -4.789 12.710 1.00 96.12 388 TYR A CA 1
ATOM 2748 C C . TYR A 1 388 ? -23.476 -5.964 11.722 1.00 96.12 388 TYR A C 1
ATOM 2750 O O . TYR A 1 388 ? -23.482 -7.121 12.133 1.00 96.12 388 TYR A O 1
ATOM 2758 N N . ASN A 1 389 ? -23.497 -5.688 10.418 1.00 93.50 389 ASN A N 1
ATOM 2759 C CA . ASN A 1 389 ? -23.481 -6.695 9.355 1.00 93.50 389 ASN A CA 1
ATOM 2760 C C . ASN A 1 389 ? -22.501 -6.323 8.230 1.00 93.50 389 ASN A C 1
ATOM 2762 O O . ASN A 1 389 ? -22.819 -6.433 7.043 1.00 93.50 389 ASN A O 1
ATOM 2766 N N . GLY A 1 390 ? -21.314 -5.848 8.615 1.00 92.44 390 GLY A N 1
ATOM 2767 C CA . GLY A 1 390 ? -20.202 -5.608 7.691 1.00 92.44 390 GLY A CA 1
ATOM 2768 C C . GLY A 1 390 ? -20.448 -4.530 6.629 1.00 92.44 390 GLY A C 1
ATOM 2769 O O . GLY A 1 390 ? -19.818 -4.571 5.581 1.00 92.44 390 GLY A O 1
ATOM 2770 N N . GLY A 1 391 ? -21.363 -3.590 6.871 1.00 91.19 391 GLY A N 1
ATOM 2771 C CA . GLY A 1 391 ? -21.674 -2.465 5.983 1.00 91.19 391 GLY A CA 1
ATOM 2772 C C . GLY A 1 391 ? -22.973 -2.626 5.195 1.00 91.19 391 GLY A C 1
ATOM 2773 O O . GLY A 1 391 ? -23.326 -1.738 4.426 1.00 91.19 391 GLY A O 1
ATOM 2774 N N . THR A 1 392 ? -23.714 -3.724 5.384 1.00 89.56 392 THR A N 1
ATOM 2775 C CA . THR A 1 392 ? -24.982 -3.937 4.663 1.00 89.56 392 THR A CA 1
ATOM 2776 C C . THR A 1 392 ? -26.081 -2.987 5.154 1.00 89.56 392 THR A C 1
ATOM 2778 O O . THR A 1 392 ? -26.874 -2.484 4.362 1.00 89.56 392 THR A O 1
ATOM 2781 N N . THR A 1 393 ? -26.142 -2.724 6.461 1.00 90.56 393 THR A N 1
ATOM 2782 C CA . THR A 1 393 ? -27.067 -1.764 7.076 1.00 90.56 393 THR A CA 1
ATOM 2783 C C . THR A 1 393 ? -26.386 -1.001 8.202 1.00 90.56 393 THR A C 1
ATOM 2785 O O . THR A 1 393 ? -25.659 -1.589 9.005 1.00 90.56 393 THR A O 1
ATOM 2788 N N . TYR A 1 394 ? -26.716 0.279 8.323 1.00 92.81 394 TYR A N 1
ATOM 2789 C CA . TYR A 1 394 ? -26.140 1.168 9.325 1.00 92.81 394 TYR A CA 1
ATOM 2790 C C . TYR A 1 394 ? -27.095 1.427 10.491 1.00 92.81 394 TYR A C 1
ATOM 2792 O O . TYR A 1 394 ? -28.315 1.476 10.325 1.00 92.81 394 TYR A O 1
ATOM 2800 N N . GLN A 1 395 ? -26.516 1.582 11.678 1.00 94.81 395 GLN A N 1
ATOM 2801 C CA . GLN A 1 395 ? -27.210 1.961 12.901 1.00 94.81 395 GLN A CA 1
ATOM 2802 C C . GLN A 1 395 ? -27.573 3.452 12.873 1.00 94.81 395 GLN A C 1
ATOM 2804 O O . GLN A 1 395 ? -26.986 4.238 12.130 1.00 94.81 395 GLN A O 1
ATOM 2809 N N . ALA A 1 396 ? -28.563 3.846 13.674 1.00 93.75 396 ALA A N 1
ATOM 2810 C CA . ALA A 1 396 ? -28.973 5.244 13.781 1.00 93.75 396 ALA A CA 1
ATOM 2811 C C . ALA A 1 396 ? -27.862 6.118 14.391 1.00 93.75 396 ALA A C 1
ATOM 2813 O O . ALA A 1 396 ? -27.062 5.638 15.193 1.00 93.75 396 ALA A O 1
ATOM 2814 N N . ALA A 1 397 ? -27.850 7.413 14.069 1.00 94.75 397 ALA A N 1
ATOM 2815 C CA . ALA A 1 397 ? -26.979 8.363 14.756 1.00 94.75 397 ALA A CA 1
ATOM 2816 C C . ALA A 1 397 ? -27.316 8.419 16.259 1.00 94.75 397 ALA A C 1
ATOM 2818 O O . ALA A 1 397 ? -28.489 8.350 16.635 1.00 94.75 397 ALA A O 1
ATOM 2819 N N . GLY A 1 398 ? -26.303 8.553 17.114 1.00 96.81 398 GLY A N 1
ATOM 2820 C CA . GLY A 1 398 ? -26.462 8.528 18.569 1.00 96.81 398 GLY A CA 1
ATOM 2821 C C . GLY A 1 398 ? -25.233 7.996 19.302 1.00 96.81 398 GLY A C 1
ATOM 2822 O O . GLY A 1 398 ? -24.209 7.693 18.690 1.00 96.81 398 GLY A O 1
ATOM 2823 N N . THR A 1 399 ? -25.336 7.878 20.627 1.00 98.38 399 THR A N 1
ATOM 2824 C CA . THR A 1 399 ? -24.253 7.339 21.459 1.00 98.38 399 THR A CA 1
ATOM 2825 C C . THR A 1 399 ? -24.386 5.831 21.643 1.00 98.38 399 THR A C 1
ATOM 2827 O O . THR A 1 399 ? -25.463 5.339 21.986 1.00 98.38 399 THR A O 1
ATOM 2830 N N . TYR A 1 400 ? -23.283 5.110 21.446 1.00 98.56 400 TYR A N 1
ATOM 2831 C CA . TYR A 1 400 ? -23.171 3.658 21.560 1.00 98.56 400 TYR A CA 1
ATOM 2832 C C . TYR A 1 400 ? -22.112 3.284 22.594 1.00 98.56 400 TYR A C 1
ATOM 2834 O O . TYR A 1 400 ? -21.060 3.916 22.669 1.00 98.56 400 TYR A O 1
ATOM 2842 N N . GLY A 1 401 ? -22.374 2.254 23.391 1.00 98.38 401 GLY A N 1
ATOM 2843 C CA . GLY A 1 401 ? -21.436 1.795 24.410 1.00 98.38 401 GLY A CA 1
ATOM 2844 C C . GLY A 1 401 ? -21.815 0.443 24.997 1.00 98.38 401 GLY A C 1
ATOM 2845 O O . GLY A 1 401 ? -22.788 -0.190 24.583 1.00 98.38 401 GLY A O 1
ATOM 2846 N N . ALA A 1 402 ? -21.029 0.000 25.975 1.00 98.25 402 ALA A N 1
ATOM 2847 C CA . ALA A 1 402 ? -21.231 -1.279 26.646 1.00 98.25 402 ALA A CA 1
ATOM 2848 C C . ALA A 1 402 ? -22.574 -1.347 27.395 1.00 98.25 402 ALA A C 1
ATOM 2850 O O . ALA A 1 402 ? -23.120 -0.325 27.827 1.00 98.25 402 ALA A O 1
ATOM 2851 N N . THR A 1 403 ? -23.088 -2.557 27.615 1.00 97.12 403 THR A N 1
ATOM 2852 C CA . THR A 1 403 ? -24.228 -2.784 28.518 1.00 97.12 403 THR A CA 1
ATOM 2853 C C . THR A 1 403 ? -23.919 -2.255 29.920 1.00 97.12 403 THR A C 1
ATOM 2855 O O . THR A 1 403 ? -22.905 -2.612 30.516 1.00 97.12 403 THR A O 1
ATOM 2858 N N . GLY A 1 404 ? -24.800 -1.410 30.458 1.00 94.44 404 GLY A N 1
ATOM 2859 C CA . GLY A 1 404 ? -24.605 -0.719 31.736 1.00 94.44 404 GLY A CA 1
ATOM 2860 C C . GLY A 1 404 ? -23.856 0.614 31.630 1.00 94.44 404 GLY A C 1
ATOM 2861 O O . GLY A 1 404 ? -23.658 1.271 32.650 1.00 94.44 404 GLY A O 1
ATOM 2862 N N . SER A 1 405 ? -23.457 1.034 30.424 1.00 95.88 405 SER A N 1
ATOM 2863 C CA . SER A 1 405 ? -22.892 2.368 30.184 1.00 95.88 405 SER A CA 1
ATOM 2864 C C . SER A 1 405 ? -23.968 3.465 30.178 1.00 95.88 405 SER A C 1
ATOM 2866 O O . SER A 1 405 ? -25.169 3.201 30.218 1.00 95.88 405 SER A O 1
ATOM 2868 N N . GLY A 1 406 ? -23.532 4.726 30.098 1.00 94.00 406 GLY A N 1
ATOM 2869 C CA . GLY A 1 406 ? -24.416 5.886 29.930 1.00 94.00 406 GLY A CA 1
ATOM 2870 C C . GLY A 1 406 ? -24.880 6.140 28.488 1.00 94.00 406 GLY A C 1
ATOM 2871 O O . GLY A 1 406 ? -25.502 7.170 28.235 1.00 94.00 406 GLY A O 1
ATOM 2872 N N . ALA A 1 407 ? -24.553 5.260 27.535 1.00 97.81 407 ALA A N 1
ATOM 2873 C CA . ALA A 1 407 ? -24.919 5.429 26.131 1.00 97.81 407 ALA A CA 1
ATOM 2874 C C . ALA A 1 407 ? -26.425 5.223 25.894 1.00 97.81 407 ALA A C 1
ATOM 2876 O O . ALA A 1 407 ? -27.083 4.439 26.587 1.00 97.81 407 ALA A O 1
ATOM 2877 N N . THR A 1 408 ? -26.969 5.905 24.881 1.00 97.31 408 THR A N 1
ATOM 2878 C CA . THR A 1 408 ? -28.366 5.738 24.446 1.00 97.31 408 THR A CA 1
ATOM 2879 C C . THR A 1 408 ? -28.603 4.346 23.867 1.00 97.31 408 THR A C 1
ATOM 2881 O O . THR A 1 408 ? -29.636 3.733 24.132 1.00 97.31 408 THR A O 1
ATOM 2884 N N . HIS A 1 409 ? -27.635 3.837 23.111 1.00 97.75 409 HIS A N 1
ATOM 2885 C CA . HIS A 1 409 ? -27.649 2.503 22.535 1.00 97.75 409 HIS A CA 1
ATOM 2886 C C . HIS A 1 409 ? -26.593 1.648 23.235 1.00 97.75 409 HIS A C 1
ATOM 2888 O O . HIS A 1 409 ? -25.397 1.915 23.157 1.00 97.75 409 HIS A O 1
ATOM 2894 N N . GLN A 1 410 ? -27.039 0.620 23.946 1.00 98.00 410 GLN A N 1
ATOM 2895 C CA . GLN A 1 410 ? -26.157 -0.276 24.686 1.00 98.00 410 GLN A CA 1
ATOM 2896 C C . GLN A 1 410 ? -26.164 -1.646 24.031 1.00 98.00 410 GLN A C 1
ATOM 2898 O O . GLN A 1 410 ? -27.232 -2.165 23.705 1.00 98.00 410 GLN A O 1
ATOM 2903 N N . ASP A 1 411 ? -24.985 -2.222 23.836 1.00 97.31 411 ASP A N 1
ATOM 2904 C CA . ASP A 1 411 ? -24.846 -3.493 23.137 1.00 97.31 411 ASP A CA 1
ATOM 2905 C C . ASP A 1 411 ? -23.650 -4.292 23.671 1.00 97.31 411 ASP A C 1
ATOM 2907 O O . ASP A 1 411 ? -22.622 -3.728 24.046 1.00 97.31 411 ASP A O 1
ATOM 2911 N N . SER A 1 412 ? -23.777 -5.620 23.701 1.00 96.62 412 SER A N 1
ATOM 2912 C CA . SER A 1 412 ? -22.739 -6.526 24.205 1.00 96.62 412 SER A CA 1
ATOM 2913 C C . SER A 1 412 ? -21.511 -6.632 23.300 1.00 96.62 412 SER A C 1
ATOM 2915 O O . SER A 1 412 ? -20.492 -7.157 23.740 1.00 96.62 412 SER A O 1
ATOM 2917 N N . ARG A 1 413 ? -21.582 -6.145 22.053 1.00 97.75 413 ARG A N 1
ATOM 2918 C CA . ARG A 1 413 ? -20.404 -5.994 21.180 1.00 97.75 413 ARG A CA 1
ATOM 2919 C C . ARG A 1 413 ? -19.433 -4.931 21.696 1.00 97.75 413 ARG A C 1
ATOM 2921 O O . ARG A 1 413 ? -18.312 -4.867 21.205 1.00 97.75 413 ARG A O 1
ATOM 2928 N N . PHE A 1 414 ? -19.842 -4.110 22.663 1.00 98.50 414 PHE A N 1
ATOM 2929 C CA . PHE A 1 414 ? -18.990 -3.114 23.299 1.00 98.50 414 PHE A CA 1
ATOM 2930 C C . PHE A 1 414 ? -18.655 -3.499 24.743 1.00 98.50 414 PHE A C 1
ATOM 2932 O O . PHE A 1 414 ? -19.511 -3.966 25.498 1.00 98.50 414 PHE A O 1
ATOM 2939 N N . SER A 1 415 ? -17.417 -3.230 25.148 1.00 98.31 415 SER A N 1
ATOM 2940 C CA . SER A 1 415 ? -16.958 -3.283 26.542 1.00 98.31 415 SER A CA 1
ATOM 2941 C C . SER A 1 415 ? -16.206 -2.005 26.917 1.00 98.31 415 SER A C 1
ATOM 2943 O O . SER A 1 415 ? -15.966 -1.152 26.066 1.00 98.31 415 SER A O 1
ATOM 2945 N N . GLY A 1 416 ? -15.821 -1.873 28.187 1.00 96.75 416 GLY A N 1
ATOM 2946 C CA . GLY A 1 416 ? -15.090 -0.704 28.679 1.00 96.75 416 GLY A CA 1
ATOM 2947 C C . GLY A 1 416 ? -16.004 0.442 29.118 1.00 96.75 416 GLY A C 1
ATOM 2948 O O . GLY A 1 416 ? -17.206 0.260 29.320 1.00 96.75 416 GLY A O 1
ATOM 2949 N N . THR A 1 417 ? -15.409 1.613 29.336 1.00 94.81 417 THR A N 1
ATOM 2950 C CA . THR A 1 417 ? -16.085 2.800 29.890 1.00 94.81 417 THR A CA 1
ATOM 2951 C C . THR A 1 417 ? -16.317 3.901 28.857 1.00 94.81 417 THR A C 1
ATOM 2953 O O . THR A 1 417 ? -17.077 4.834 29.133 1.00 94.81 417 THR A O 1
ATOM 2956 N N . GLY A 1 418 ? -15.694 3.795 27.682 1.00 97.12 418 GLY A N 1
ATOM 2957 C CA . GLY A 1 418 ? -15.811 4.762 26.601 1.00 97.12 418 GLY A CA 1
ATOM 2958 C C . GLY A 1 418 ? -17.156 4.687 25.884 1.00 97.12 418 GLY A C 1
ATOM 2959 O O . GLY A 1 418 ? -17.911 3.720 26.007 1.00 97.12 418 GLY A O 1
ATOM 2960 N N . ILE A 1 419 ? -17.456 5.738 25.126 1.00 97.94 419 ILE A N 1
ATOM 2961 C CA . ILE A 1 419 ? -18.674 5.865 24.322 1.00 97.94 419 ILE A CA 1
ATOM 2962 C C . ILE A 1 419 ? -18.287 6.239 22.889 1.00 97.94 419 ILE A C 1
ATOM 2964 O O . ILE A 1 419 ? -17.448 7.110 22.673 1.00 97.94 419 ILE A O 1
ATOM 2968 N N . LEU A 1 420 ? -18.936 5.631 21.901 1.00 98.31 420 LEU A N 1
ATOM 2969 C CA . LEU A 1 420 ? -18.883 6.068 20.506 1.00 98.31 420 LEU A CA 1
ATOM 2970 C C . LEU A 1 420 ? -20.052 7.011 20.224 1.00 98.31 420 LEU A C 1
ATOM 2972 O O . LEU A 1 420 ? -21.187 6.715 20.586 1.00 98.31 420 LEU A O 1
ATOM 2976 N N . ASN A 1 421 ? -19.808 8.124 19.548 1.00 97.81 421 ASN A N 1
ATOM 2977 C CA . ASN A 1 421 ? -20.834 9.000 18.998 1.00 97.81 421 ASN A CA 1
ATOM 2978 C C . ASN A 1 421 ? -20.889 8.817 17.479 1.00 97.81 421 ASN A C 1
ATOM 2980 O O . ASN A 1 421 ? -20.005 9.273 16.752 1.00 97.81 421 ASN A O 1
ATOM 2984 N N . VAL A 1 422 ? -21.936 8.141 17.011 1.00 97.62 422 VAL A N 1
ATOM 2985 C CA . VAL A 1 422 ? -22.204 7.904 15.590 1.00 97.62 422 VAL A CA 1
ATOM 2986 C C . VAL A 1 422 ? -22.898 9.133 15.022 1.00 97.62 422 VAL A C 1
ATOM 2988 O O . VAL A 1 422 ? -23.989 9.499 15.467 1.00 97.62 422 VAL A O 1
ATOM 2991 N N . THR A 1 423 ? -22.260 9.781 14.051 1.00 94.81 423 THR A N 1
ATOM 2992 C CA . THR A 1 423 ? -22.696 11.088 13.537 1.00 94.81 423 THR A CA 1
ATOM 2993 C C . THR A 1 423 ? -23.635 10.995 12.337 1.00 94.81 423 THR A C 1
ATOM 2995 O O . THR A 1 423 ? -24.491 11.867 12.173 1.00 94.81 423 THR A O 1
ATOM 2998 N N . ALA A 1 424 ? -23.531 9.938 11.531 1.00 87.31 424 ALA A N 1
ATOM 2999 C CA . ALA A 1 424 ? -24.393 9.681 10.385 1.00 87.31 424 ALA A CA 1
ATOM 3000 C C . ALA A 1 424 ? -25.357 8.518 10.664 1.00 87.31 424 ALA A C 1
ATOM 3002 O O . ALA A 1 424 ? -24.973 7.467 11.172 1.00 87.31 424 ALA A O 1
ATOM 3003 N N . GLY A 1 425 ? -26.634 8.710 10.323 1.00 69.19 425 GLY A N 1
ATOM 3004 C CA . GLY A 1 425 ? -27.633 7.638 10.329 1.00 69.19 425 GLY A CA 1
ATOM 3005 C C . GLY A 1 425 ? -27.637 6.839 9.019 1.00 69.19 425 GLY A C 1
ATOM 3006 O O . GLY A 1 425 ? -26.946 7.210 8.067 1.00 69.19 425 GLY A O 1
ATOM 3007 N N . PRO A 1 426 ? -28.452 5.772 8.923 1.00 70.12 426 PRO A N 1
ATOM 3008 C CA . PRO A 1 426 ? -28.563 4.997 7.698 1.00 70.12 426 PRO A CA 1
ATOM 3009 C C . PRO A 1 426 ? -29.024 5.882 6.540 1.00 70.12 426 PRO A C 1
ATOM 3011 O O . PRO A 1 426 ? -30.051 6.561 6.613 1.00 70.12 426 PRO A O 1
ATOM 3014 N N . SER A 1 427 ? -28.251 5.845 5.461 1.00 66.00 427 SER A N 1
ATOM 3015 C CA . SER A 1 427 ? -28.619 6.402 4.167 1.00 66.00 427 SER A CA 1
ATOM 3016 C C . SER A 1 427 ? -28.697 5.267 3.156 1.00 66.00 427 SER A C 1
ATOM 3018 O O . SER A 1 427 ? -27.969 4.278 3.249 1.00 66.00 427 SER A O 1
ATOM 3020 N N . SER A 1 428 ? -29.621 5.374 2.210 1.00 58.72 428 SER A N 1
ATOM 3021 C CA . SER A 1 428 ? -29.713 4.445 1.090 1.00 58.72 428 SER A CA 1
ATOM 3022 C C . SER A 1 428 ? -29.357 5.175 -0.194 1.00 58.72 428 SER A C 1
ATOM 3024 O O . SER A 1 428 ? -29.809 6.296 -0.447 1.00 58.72 428 SER A O 1
ATOM 3026 N N . VAL A 1 429 ? -28.538 4.517 -1.011 1.00 57.56 429 VAL A N 1
ATOM 3027 C CA . VAL A 1 429 ? -28.269 4.922 -2.387 1.00 57.56 429 VAL A CA 1
ATOM 3028 C C . VAL A 1 429 ? -28.908 3.878 -3.288 1.00 57.56 429 VAL A C 1
ATOM 3030 O O . VAL A 1 429 ? -28.449 2.740 -3.356 1.00 57.56 429 VAL A O 1
ATOM 3033 N N . ALA A 1 430 ? -29.993 4.247 -3.962 1.00 60.88 430 ALA A N 1
ATOM 3034 C CA . ALA A 1 430 ? -30.575 3.405 -4.999 1.00 60.88 430 ALA A CA 1
ATOM 3035 C C . ALA A 1 430 ? -29.851 3.686 -6.319 1.00 60.88 430 ALA A C 1
ATOM 3037 O O . ALA A 1 430 ? -29.869 4.823 -6.794 1.00 60.88 430 ALA A O 1
ATOM 3038 N N . LEU A 1 431 ? -29.225 2.661 -6.903 1.00 57.19 431 LEU A N 1
ATOM 3039 C CA . LEU A 1 431 ? -28.668 2.707 -8.254 1.00 57.19 431 LEU A CA 1
ATOM 3040 C C . LEU A 1 431 ? -29.667 2.081 -9.224 1.00 57.19 431 LEU A C 1
ATOM 3042 O O . LEU A 1 431 ? -29.955 0.888 -9.144 1.00 57.19 431 LEU A O 1
ATOM 3046 N N . VAL A 1 432 ? -30.181 2.882 -10.153 1.00 69.75 432 VAL A N 1
ATOM 3047 C CA . VAL A 1 432 ? -31.047 2.411 -11.240 1.00 69.75 432 VAL A CA 1
ATOM 3048 C C . VAL A 1 432 ? -30.271 2.536 -12.547 1.00 69.75 432 VAL A C 1
ATOM 3050 O O . VAL A 1 432 ? -29.769 3.619 -12.859 1.00 69.75 432 VAL A O 1
ATOM 3053 N N . SER A 1 433 ? -30.136 1.440 -13.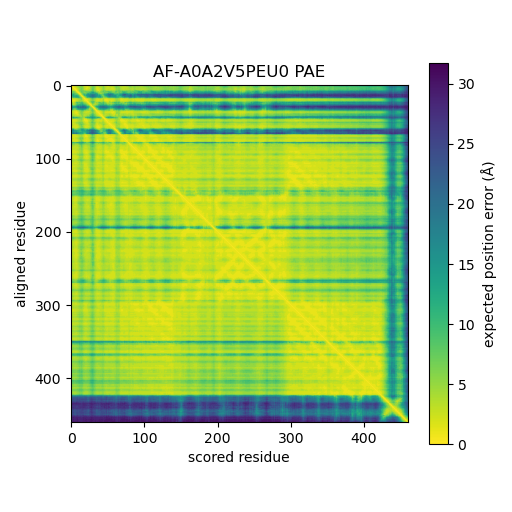303 1.00 69.50 433 SER A N 1
ATOM 3054 C CA . SER A 1 433 ? -29.565 1.501 -14.652 1.00 69.50 433 SER A CA 1
ATOM 3055 C C . SER A 1 433 ? -30.627 1.943 -15.658 1.00 69.50 433 SER A C 1
ATOM 3057 O O . SER A 1 433 ? -31.798 1.576 -15.552 1.00 69.50 433 SER A O 1
ATOM 3059 N N . SER A 1 434 ? -30.220 2.699 -16.678 1.00 71.69 434 SER A N 1
ATOM 3060 C CA . SER A 1 434 ? -31.095 3.079 -17.795 1.00 71.69 434 SER A CA 1
ATOM 3061 C C . SER A 1 434 ? -31.425 1.922 -18.759 1.00 71.69 434 SER A C 1
ATOM 3063 O O . SER A 1 434 ? -32.175 2.122 -19.712 1.00 71.69 434 SER A O 1
ATOM 3065 N N . GLY A 1 435 ? -30.887 0.715 -18.529 1.00 66.06 435 GLY A N 1
ATOM 3066 C CA . GLY A 1 435 ? -31.134 -0.485 -19.336 1.00 66.06 435 GLY A CA 1
ATOM 3067 C C . GLY A 1 435 ? -30.189 -1.654 -19.018 1.00 66.06 435 GLY A C 1
ATOM 3068 O O . GLY A 1 435 ? -29.309 -1.545 -18.160 1.00 66.06 435 GLY A O 1
ATOM 3069 N N . THR A 1 436 ? -30.374 -2.779 -19.717 1.00 64.00 436 THR A N 1
ATOM 3070 C CA . THR A 1 436 ? -29.485 -3.957 -19.716 1.00 64.00 436 THR A CA 1
ATOM 3071 C C . THR A 1 436 ? -28.670 -3.968 -21.017 1.00 64.00 436 THR A C 1
ATOM 3073 O O . THR A 1 436 ? -29.254 -4.136 -22.089 1.00 64.00 436 THR A O 1
ATOM 3076 N N . PRO A 1 437 ? -27.342 -3.755 -20.984 1.00 55.25 437 PRO A N 1
ATOM 3077 C CA . PRO A 1 437 ? -26.545 -3.716 -22.207 1.00 55.25 437 PRO A CA 1
ATOM 3078 C C . PRO A 1 437 ? -26.421 -5.119 -22.821 1.00 55.25 437 PRO A C 1
ATOM 3080 O O . PRO A 1 437 ? -26.050 -6.070 -22.140 1.00 55.25 437 PRO A O 1
ATOM 3083 N N . ALA A 1 438 ? -26.705 -5.235 -24.121 1.00 60.91 438 ALA A N 1
ATOM 3084 C CA . ALA A 1 438 ? -26.567 -6.481 -24.887 1.00 60.91 438 ALA A CA 1
ATOM 3085 C C . ALA A 1 438 ? -25.337 -6.493 -25.820 1.00 60.91 438 ALA A C 1
ATOM 3087 O O . ALA A 1 438 ? -25.027 -7.522 -26.415 1.00 60.91 438 ALA A O 1
ATOM 3088 N N . VAL A 1 439 ? -24.641 -5.355 -25.964 1.00 59.81 439 VAL A N 1
ATOM 3089 C CA . VAL A 1 439 ? -23.509 -5.171 -26.888 1.00 59.81 439 VAL A CA 1
ATOM 3090 C C . VAL A 1 439 ? -22.397 -4.365 -26.211 1.00 59.81 439 VAL A C 1
ATOM 3092 O O . VAL A 1 439 ? -22.662 -3.342 -25.571 1.00 59.81 439 VAL A O 1
ATOM 3095 N N . TYR A 1 440 ? -21.153 -4.822 -26.371 1.00 52.59 440 TYR A N 1
ATOM 3096 C CA . TYR A 1 440 ? -19.945 -4.140 -25.896 1.00 52.59 440 TYR A CA 1
ATOM 3097 C C . TYR A 1 440 ? -19.853 -2.710 -26.459 1.00 52.59 440 TYR A C 1
ATOM 3099 O O . TYR A 1 440 ? -20.086 -2.496 -27.646 1.00 52.59 440 TYR A O 1
ATOM 3107 N N . GLY A 1 441 ? -19.540 -1.732 -25.603 1.00 58.69 441 GLY A N 1
ATOM 3108 C CA . GLY A 1 441 ? -19.473 -0.308 -25.966 1.00 58.69 441 GLY A CA 1
ATOM 3109 C C . GLY A 1 441 ? -20.786 0.480 -25.821 1.00 58.69 441 GLY A C 1
ATOM 3110 O O . GLY A 1 441 ? -20.796 1.681 -26.074 1.00 58.69 441 GLY A O 1
ATOM 3111 N N . THR A 1 442 ? -21.888 -0.149 -25.390 1.00 71.06 442 THR A N 1
ATOM 3112 C CA . THR A 1 442 ? -23.144 0.574 -25.110 1.00 71.06 442 THR A CA 1
ATOM 3113 C C . THR A 1 442 ? -23.026 1.381 -23.816 1.00 71.06 442 THR A C 1
ATOM 3115 O O . THR A 1 442 ? -22.783 0.811 -22.752 1.00 71.06 442 THR A O 1
ATOM 3118 N N . THR A 1 443 ? -23.248 2.695 -23.883 1.00 62.47 443 THR A N 1
ATOM 3119 C CA . THR A 1 443 ? -23.299 3.558 -22.695 1.00 62.47 443 THR A CA 1
ATOM 3120 C C . THR A 1 443 ? -24.472 3.164 -21.797 1.00 62.47 443 THR A C 1
ATOM 3122 O O . THR A 1 443 ? -25.629 3.245 -22.208 1.00 62.47 443 THR A O 1
ATOM 3125 N N . VAL A 1 444 ? -24.180 2.785 -20.553 1.00 65.38 444 VAL A N 1
ATOM 3126 C CA . VAL A 1 444 ? -25.180 2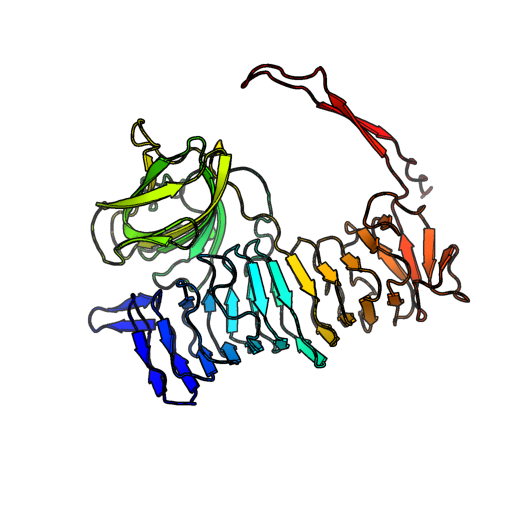.623 -19.489 1.00 65.38 444 VAL A CA 1
ATOM 3127 C C . VAL A 1 444 ? -25.098 3.836 -18.575 1.00 65.38 444 VAL A C 1
ATOM 3129 O O . VAL A 1 444 ? -24.024 4.178 -18.084 1.00 65.38 444 VAL A O 1
ATOM 3132 N N . THR A 1 445 ? -26.231 4.488 -18.332 1.00 70.50 445 THR A N 1
ATOM 3133 C CA . THR A 1 445 ? -26.318 5.563 -17.342 1.00 70.50 445 THR A CA 1
ATOM 3134 C C . THR A 1 445 ? -26.823 4.972 -16.037 1.00 70.50 445 THR A C 1
ATOM 3136 O O . THR A 1 445 ? -27.884 4.348 -16.005 1.00 70.50 445 THR A O 1
ATOM 3139 N N . PHE A 1 446 ? -26.071 5.178 -14.960 1.00 70.44 446 PHE A N 1
ATOM 3140 C CA . PHE A 1 446 ? -26.531 4.892 -13.608 1.00 70.44 446 PHE A CA 1
ATOM 3141 C C . PHE A 1 446 ? -27.060 6.182 -12.993 1.00 70.44 446 PHE A C 1
ATOM 3143 O O . PHE A 1 446 ? -26.353 7.189 -12.947 1.00 70.44 446 PHE A O 1
ATOM 3150 N N . THR A 1 447 ? -28.301 6.161 -12.519 1.00 69.94 447 THR A N 1
ATOM 3151 C CA . THR A 1 447 ? -28.845 7.243 -11.699 1.00 69.94 447 THR A CA 1
ATOM 3152 C C . THR A 1 447 ? -28.807 6.807 -10.244 1.00 69.94 447 THR A C 1
ATOM 3154 O O . THR A 1 447 ? -29.419 5.803 -9.881 1.00 69.94 447 THR A O 1
ATOM 3157 N N . ALA A 1 448 ? -28.080 7.561 -9.420 1.00 60.34 448 ALA A N 1
ATOM 3158 C CA . ALA A 1 448 ? -28.074 7.398 -7.974 1.00 60.34 448 ALA A CA 1
ATOM 3159 C C . ALA A 1 448 ? -29.103 8.351 -7.353 1.00 60.34 448 ALA A C 1
ATOM 3161 O O . ALA A 1 448 ? -29.039 9.559 -7.575 1.00 60.34 448 ALA A O 1
ATOM 3162 N N . THR A 1 449 ? -30.043 7.826 -6.568 1.00 65.62 449 THR A N 1
ATOM 3163 C CA . THR A 1 449 ? -30.861 8.645 -5.657 1.00 65.62 449 THR A CA 1
ATOM 3164 C C . THR A 1 449 ? -30.391 8.396 -4.234 1.00 65.62 449 THR A C 1
ATOM 3166 O O . THR A 1 449 ? -30.376 7.248 -3.792 1.00 65.62 449 THR A O 1
ATOM 3169 N N . VAL A 1 450 ? -30.000 9.463 -3.535 1.00 59.19 450 VAL A N 1
ATOM 3170 C CA . VAL A 1 450 ? -29.564 9.408 -2.135 1.00 59.19 450 VAL A CA 1
ATOM 3171 C C . VAL A 1 450 ? -30.721 9.851 -1.246 1.00 59.19 450 VAL A C 1
ATOM 3173 O O . VAL A 1 450 ? -31.221 10.966 -1.394 1.00 59.19 450 VAL A O 1
ATOM 3176 N N . THR A 1 451 ? -31.140 8.998 -0.312 1.00 61.84 451 THR A N 1
ATOM 3177 C CA . THR A 1 451 ? -32.119 9.346 0.730 1.00 61.84 451 THR A CA 1
ATOM 3178 C C . THR A 1 451 ? -31.513 9.145 2.116 1.00 61.84 451 THR A C 1
ATOM 3180 O O . THR A 1 451 ? -30.925 8.099 2.388 1.00 61.84 451 THR A O 1
ATOM 3183 N N . GLY A 1 452 ? -31.653 10.139 2.999 1.00 58.09 452 GLY A N 1
ATOM 3184 C CA . GLY 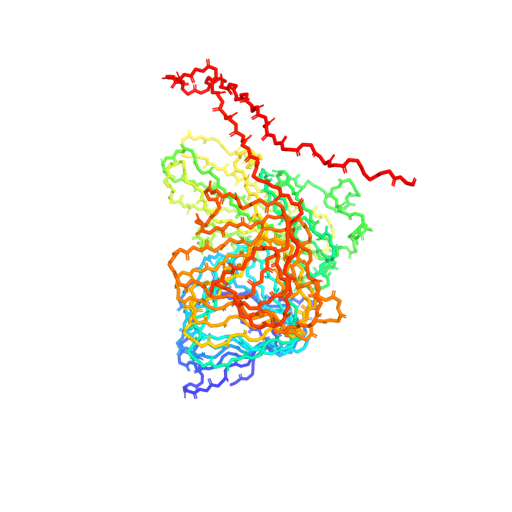A 1 452 ? -31.123 10.112 4.365 1.00 58.09 452 GLY A CA 1
ATOM 3185 C C . GLY A 1 452 ? -31.739 11.198 5.250 1.00 58.09 452 GLY A C 1
ATOM 3186 O O . GLY A 1 452 ? -32.366 12.135 4.750 1.00 58.09 452 GLY A O 1
ATOM 3187 N N . ALA A 1 453 ? -31.592 11.059 6.570 1.00 51.53 453 ALA A N 1
ATOM 3188 C CA . ALA A 1 453 ? -32.063 12.057 7.527 1.00 51.53 453 ALA A CA 1
ATOM 3189 C C . ALA A 1 453 ? -31.237 13.349 7.392 1.00 51.53 453 ALA A C 1
ATOM 3191 O O . ALA A 1 453 ? -30.010 13.314 7.469 1.00 51.53 453 ALA A O 1
ATOM 3192 N N . ALA A 1 454 ? -31.903 14.488 7.182 1.00 45.12 454 ALA A N 1
ATOM 3193 C CA . ALA A 1 454 ? -31.239 15.788 7.178 1.00 45.12 454 ALA A CA 1
ATOM 3194 C C . ALA A 1 454 ? -30.563 16.041 8.542 1.00 45.12 454 ALA A C 1
ATOM 3196 O O . ALA A 1 454 ? -31.141 15.670 9.570 1.00 45.12 454 ALA A O 1
ATOM 3197 N N . PRO A 1 455 ? -29.384 16.691 8.591 1.00 42.50 455 PRO A N 1
ATOM 3198 C CA . PRO A 1 455 ? -28.807 17.100 9.862 1.00 42.50 455 PRO A CA 1
ATOM 3199 C C . PRO A 1 455 ? -29.801 18.016 10.581 1.00 42.50 455 PRO A C 1
ATOM 3201 O O . PRO A 1 455 ? -30.309 18.974 9.996 1.00 42.50 455 PRO A O 1
ATOM 3204 N N . THR A 1 456 ? -30.091 17.730 11.850 1.00 39.16 456 THR A N 1
ATOM 3205 C CA . THR A 1 456 ? -30.822 18.663 12.715 1.00 39.16 456 THR A CA 1
ATOM 3206 C C . THR A 1 456 ? -30.056 19.988 12.748 1.00 39.16 456 THR A C 1
ATOM 3208 O O . THR A 1 456 ? -28.903 19.985 13.192 1.00 39.16 456 THR A O 1
ATOM 3211 N N . PRO A 1 457 ? -30.643 21.117 12.307 1.00 35.22 457 PRO A N 1
ATOM 3212 C CA . PRO A 1 457 ? -29.987 22.411 12.418 1.00 35.22 457 PRO A CA 1
ATOM 3213 C C . PRO A 1 457 ? -29.755 22.706 13.903 1.00 35.22 457 PRO A C 1
ATOM 3215 O O . PRO A 1 457 ? -30.714 22.778 14.673 1.00 35.22 457 PRO A O 1
ATOM 3218 N N . ARG A 1 458 ? -28.498 22.867 14.332 1.00 38.66 458 ARG A N 1
ATOM 3219 C CA . ARG A 1 458 ? -28.230 23.498 15.630 1.00 38.66 458 ARG A CA 1
ATOM 3220 C C . ARG A 1 458 ? -28.578 24.975 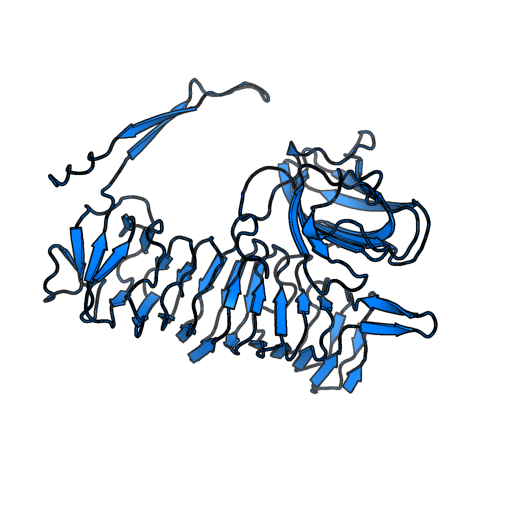15.480 1.00 38.66 458 ARG A C 1
ATOM 3222 O O . ARG A 1 458 ? -27.960 25.669 14.678 1.00 38.66 458 ARG A O 1
ATOM 3229 N N . ALA A 1 459 ? -29.580 25.435 16.222 1.00 38.84 459 ALA A N 1
ATOM 3230 C CA . ALA A 1 459 ? -29.754 26.860 16.456 1.00 38.84 459 ALA A CA 1
ATOM 3231 C C . ALA A 1 459 ? -28.510 27.360 17.210 1.00 38.84 459 ALA A C 1
ATOM 3233 O O . ALA A 1 459 ? -28.150 26.778 18.235 1.00 38.84 459 ALA A O 1
ATOM 3234 N N . HIS A 1 460 ? -27.829 28.352 16.633 1.00 38.91 460 HIS A N 1
ATOM 3235 C CA . HIS A 1 460 ? -26.719 29.064 17.262 1.00 38.91 460 HIS A CA 1
ATOM 3236 C C . HIS A 1 460 ? -27.194 29.933 18.423 1.00 38.91 460 HIS A C 1
ATOM 3238 O O . HIS A 1 460 ? -28.306 30.502 18.306 1.00 38.91 460 HIS A O 1
#

Mean predicted aligned error: 6.84 Å

pLDDT: mean 89.77, std 13.07, range [35.22, 98.94]